Protein 2CJG (pdb70)

Foldseek 3Di:
DAQVCVQVVVVVPDDPDDDPFDFDQPPWEFQWTAGRVPRDIFGHLCCVNLQAQGGHPYCLQVVDPVLVVVLVVQVVDWAQCQPDPDPLLVLLVVLCCVQQNDVQFAFWFWDPDQLVQVVVVLLLLLQLLLLVCVVVVHHSVAANAEEEEALAQRDQDQARLQHHHFDCVRNPPHDHDPHHYFYDLFDFPPADPVSSVVSLVRRLVSVLVSCVVRPSRHREYEEACAHAQSFRTHHALVSVQSVLVVCVVRVHFYEYEQQNVACQLLLGRGPVVVSPHDGQKYWYHRNLLITHMTGGDCSVVSVCGPSNPPPSDGDRRSTGSSSSSVSSSVSVCCVVVVLSNLLQVVQVVLLVLLVVVCVVVVQAFADWDGRRQWTKTWGPFLQLQVQLQVQSVVVSYHWDAHHTTMTIGSHHSNDDSVSSVVSSVSSVVRNVVSD

InterPro domains:
  IPR005814 Aminotransferase class-III [PF00202] (35-444)
  IPR005814 Aminotransferase class-III [PIRSF000521] (14-446)
  IPR005814 Aminotransferase class-III [cd00610] (18-445)
  IPR015421 Pyridoxal phosphate-dependent transferase, major domain [G3DSA:3.40.640.10] (72-352)
  IPR015422 Pyridoxal phosphate-dependent transferase, small domain [G3DSA:3.90.1150.10] (40-442)
  IPR015424 Pyridoxal phosphate-dependent transferase [SSF53383] (39-445)
  IPR017657 L-lysine 6-transaminase [TIGR03251] (17-445)
  IPR049704 Aminotransferases class-III pyridoxal-phosphate attachment site [PS00600] (268-305)

GO terms:
  GO:0045484 L-lysine:2-oxoglutarate 6-transaminase activity (F, EXP)

Solvent-accessible surface area: 18496 Å² total; per-residue (Å²): 139,58,53,103,86,43,57,97,45,76,36,163,101,106,153,65,125,58,77,110,20,19,57,14,126,113,159,3,30,29,4,75,3,2,8,34,82,101,32,119,109,24,7,4,1,29,0,77,53,1,26,16,3,8,10,24,53,18,98,38,14,71,113,36,78,141,3,80,56,50,43,108,130,4,49,134,100,80,44,28,3,38,103,89,159,46,117,32,34,59,82,1,44,106,5,0,50,133,22,1,31,30,138,52,4,84,50,47,39,18,4,67,37,20,27,74,0,1,23,8,0,0,76,2,0,33,10,0,4,27,70,21,1,114,82,120,75,44,79,63,73,58,1,72,22,0,0,0,0,108,10,1,46,5,8,150,23,55,68,0,22,2,0,2,34,46,117,106,116,12,17,50,237,99,128,103,106,123,23,9,80,4,61,11,3,53,69,76,90,85,61,93,126,91,36,9,47,65,60,8,56,74,0,40,138,35,0,88,42,11,7,101,106,75,78,87,24,3,0,0,0,0,2,10,1,5,0,0,45,14,5,0,50,19,3,35,51,96,0,0,46,34,0,15,118,12,0,43,101,50,45,0,0,0,0,0,6,0,22,19,1,5,2,0,0,2,5,39,9,0,0,8,76,60,6,136,7,54,3,0,0,0,0,1,3,53,5,6,49,2,8,0,0,0,0,0,76,38,1,70,112,10,88,68,6,10,45,62,47,120,104,108,16,98,35,101,101,10,0,33,10,28,31,0,2,66,3,10,42,16,5,45,12,2,81,85,116,36,6,44,100,67,0,42,88,28,2,130,62,0,82,40,48,0,61,85,0,19,77,88,45,99,76,24,3,63,39,25,30,24,66,16,0,0,0,0,0,12,1,64,68,63,70,36,15,53,50,0,33,125,17,0,60,121,78,6,9,8,9,27,56,6,24,65,50,4,0,5,0,0,0,0,0,48,0,39,55,70,32,0,59,46,0,10,55,10,1,77,61,0,0,76,86,21,103

B-factor: mean 20.68, std 8.63, range [7.43, 75.09]

Secondary structure (DSSP, 8-state):
--GGGHHHHHHTTS---S-SS-B-TTT-BBTEEEBTTT--EEEESSHHHHT-SS-BS-HHHHT-HHHHHHHHHHHT----TTT---HHHHHHHHHHHHHH--TT--EEEEESSHHHHHHHHHHHHHHHHHHHHHHTTS-TT---EEEEETT----SSTTGGGT--S-HHHHTTS------EE------TT--HHHHHHHHHHHHHHHHHHHHHSTTTEEEEEE-SEETTTT-EE--HHHHHHHHHHHHHTT-EEEEE-TTTTTTTTSSSSTHHHHT---SEEEE-GGGSSEEEEE-GGGGGSTT-TTTSTTSS--SSSS-HHHHHHHHHHHHHHHHHTHHHHHHHHHHHHHHHHHHHHHHSTTTSEEEEEETTEEEEE-SSHHHHHHHHHHHHHTTEE-EEETTTEEEE---TT--HHHHHHHHHHHHHHHHHH-

Structure (mmCIF, N/CA/C/O backbone):
data_2CJG
#
_entry.id   2CJG
#
_cell.length_a   103.270
_cell.length_b   103.270
_cell.length_c   98.266
_cell.angle_alpha   90.00
_cell.angle_beta   90.00
_cell.angle_gamma   120.00
#
_symmetry.space_group_name_H-M   'P 31 2 1'
#
loop_
_entity.id
_entity.type
_entity.pdbx_description
1 polymer 'L-LYSINE-EPSILON AMINOTRANSFERASE'
2 non-polymer "4'-DEOXY-4'-AMINOPYRIDOXAL-5'-PHOSPHATE"
3 water water
#
loop_
_atom_site.group_PDB
_atom_site.id
_atom_site.type_symbol
_atom_site.label_atom_id
_atom_site.label_alt_id
_atom_site.label_comp_id
_atom_site.label_asym_id
_atom_site.label_entity_id
_atom_site.label_seq_id
_atom_site.pdbx_PDB_ins_code
_atom_site.Cartn_x
_atom_site.Cartn_y
_atom_site.Cartn_z
_atom_site.occupancy
_atom_site.B_iso_or_equiv
_atom_site.auth_seq_id
_atom_site.auth_comp_id
_atom_site.auth_asym_id
_atom_site.auth_atom_id
_atom_site.pdbx_PDB_model_num
ATOM 1 N N . THR A 1 15 ? -49.169 -45.381 56.828 1.00 34.16 15 THR A N 1
ATOM 2 C CA . THR A 1 15 ? -49.133 -44.163 55.951 1.00 33.47 15 THR A CA 1
ATOM 3 C C . THR A 1 15 ? -49.327 -44.616 54.520 1.00 32.04 15 THR A C 1
ATOM 4 O O . THR A 1 15 ? -48.671 -45.529 54.028 1.00 32.82 15 THR A O 1
ATOM 8 N N . THR A 1 16 ? -50.271 -43.971 53.870 1.00 30.02 16 THR A N 1
ATOM 9 C CA . THR A 1 16 ? -50.859 -44.478 52.660 1.00 28.41 16 THR A CA 1
ATOM 10 C C . THR A 1 16 ? -50.445 -43.552 51.492 1.00 25.64 16 THR A C 1
ATOM 11 O O . THR A 1 16 ? -50.088 -42.415 51.738 1.00 24.58 16 THR A O 1
ATOM 15 N N . PRO A 1 17 ? -50.449 -44.039 50.231 1.00 24.49 17 PRO A N 1
ATOM 16 C CA . PRO A 1 17 ? -50.027 -43.167 49.114 1.00 23.68 17 PRO A CA 1
ATOM 17 C C . PRO A 1 17 ? -50.626 -41.763 49.133 1.00 23.57 17 PRO A C 1
ATOM 18 O O . PRO A 1 17 ? -49.907 -40.773 48.938 1.00 22.04 17 PRO A O 1
ATOM 22 N N . ASP A 1 18 ? -51.933 -41.677 49.370 1.00 23.53 18 ASP A N 1
ATOM 23 C CA . ASP A 1 18 ? -52.598 -40.376 49.408 1.00 24.91 18 ASP A CA 1
ATOM 24 C C . ASP A 1 18 ? -52.157 -39.454 50.576 1.00 24.00 18 ASP A C 1
ATOM 25 O O . ASP A 1 18 ? -52.465 -38.259 50.554 1.00 24.31 18 ASP A O 1
ATOM 30 N N . ARG A 1 19 ? -51.455 -40.000 51.570 1.00 23.23 19 ARG A N 1
ATOM 31 C CA . ARG A 1 19 ? -50.921 -39.208 52.702 1.00 23.53 19 ARG A CA 1
ATOM 32 C C . ARG A 1 19 ? -49.394 -38.900 52.629 1.00 21.37 19 ARG A C 1
ATOM 33 O O . ARG A 1 19 ? -48.847 -38.183 53.485 1.00 20.64 19 ARG A O 1
ATOM 41 N N . VAL A 1 20 ? -48.709 -39.429 51.611 1.00 18.87 20 VAL A N 1
ATOM 42 C CA . VAL A 1 20 ? -47.258 -39.228 51.489 1.00 15.76 20 VAL A CA 1
ATOM 43 C C . VAL A 1 20 ? -46.847 -37.747 51.494 1.00 15.51 20 VAL A C 1
ATOM 44 O O . VAL A 1 20 ? -45.973 -37.341 52.273 1.00 15.24 20 VAL A O 1
ATOM 48 N N . HIS A 1 21 ? -47.474 -36.939 50.638 1.00 15.46 21 HIS A N 1
ATOM 49 C CA . HIS A 1 21 ? -47.109 -35.528 50.526 1.00 16.32 21 HIS A CA 1
ATOM 50 C C . HIS A 1 21 ? -47.369 -34.743 51.819 1.00 16.80 21 HIS A C 1
ATOM 51 O O . HIS A 1 21 ? -46.592 -33.849 52.161 1.00 16.73 21 HIS A O 1
ATOM 58 N N . GLU A 1 22 ? -48.435 -35.104 52.520 1.00 17.20 22 GLU A N 1
ATOM 59 C CA . GLU A 1 22 ? -48.795 -34.485 53.783 1.00 19.36 22 GLU A CA 1
ATOM 60 C C . GLU A 1 22 ? -47.747 -34.815 54.866 1.00 18.51 22 GLU A C 1
ATOM 61 O O . GLU A 1 22 ? -47.298 -33.924 55.570 1.00 18.59 22 GLU A O 1
ATOM 67 N N . VAL A 1 23 ? -47.381 -36.095 54.988 1.00 17.36 23 VAL A N 1
ATOM 68 C CA . VAL A 1 23 ? -46.394 -36.539 55.963 1.00 17.27 23 VAL A CA 1
ATOM 69 C C . VAL A 1 23 ? -45.036 -35.887 55.677 1.00 16.30 23 VAL A C 1
ATOM 70 O O . VAL A 1 23 ? -44.396 -35.355 56.578 1.00 16.20 23 VAL A O 1
ATOM 74 N N . LEU A 1 24 ? -44.594 -35.911 54.426 1.00 15.54 24 LEU A N 1
ATOM 75 C CA . LEU A 1 24 ? -43.305 -35.299 54.088 1.00 14.88 24 LEU A CA 1
ATOM 76 C C . LEU A 1 24 ? -43.331 -33.793 54.308 1.00 15.25 24 LEU A C 1
ATOM 77 O O . LEU A 1 24 ? -42.314 -33.199 54.711 1.00 15.26 24 LEU A O 1
ATOM 82 N N . GLY A 1 25 ? -44.481 -33.175 54.026 1.00 14.80 25 GLY A N 1
ATOM 83 C CA . GLY A 1 25 ? -44.617 -31.721 54.105 1.00 15.40 25 GLY A CA 1
ATOM 84 C C . GLY A 1 25 ? -44.474 -31.194 55.523 1.00 15.74 25 GLY A C 1
ATOM 85 O O . GLY A 1 25 ? -44.160 -30.045 55.710 1.00 17.08 25 GLY A O 1
ATOM 86 N N . ARG A 1 26 ? -44.647 -32.035 56.523 1.00 17.08 26 ARG A N 1
ATOM 87 C CA . ARG A 1 26 ? -44.364 -31.602 57.915 1.00 18.86 26 ARG A CA 1
ATOM 88 C C . ARG A 1 26 ? -42.865 -31.341 58.208 1.00 19.41 26 ARG A C 1
ATOM 89 O O . ARG A 1 26 ? -42.523 -30.641 59.183 1.00 19.89 26 ARG A O 1
ATOM 97 N N . SER A 1 27 ? -41.978 -31.899 57.376 1.00 18.22 27 SER A N 1
ATOM 98 C CA . SER A 1 27 ? -40.549 -31.908 57.667 1.00 18.36 27 SER A CA 1
ATOM 99 C C . SER A 1 27 ? -39.709 -31.266 56.579 1.00 19.22 27 SER A C 1
ATOM 100 O O . SER A 1 27 ? -38.574 -30.876 56.836 1.00 18.64 27 SER A O 1
ATOM 103 N N . MET A 1 28 ? -40.242 -31.213 55.358 1.00 20.09 28 MET A N 1
ATOM 104 C CA . MET A 1 28 ? -39.457 -30.792 54.199 1.00 23.36 28 MET A CA 1
ATOM 105 C C . MET A 1 28 ? -40.284 -29.940 53.280 1.00 23.22 28 MET A C 1
ATOM 106 O O . MET A 1 28 ? -41.510 -29.984 53.307 1.00 22.10 28 MET A O 1
ATOM 111 N N . LEU A 1 29 ? -39.592 -29.207 52.426 1.00 24.18 29 LEU A N 1
ATOM 112 C CA . LEU A 1 29 ? -40.213 -28.539 51.307 1.00 26.04 29 LEU A CA 1
ATOM 113 C C . LEU A 1 29 ? -40.616 -29.581 50.243 1.00 26.21 29 LEU A C 1
ATOM 114 O O . LEU A 1 29 ? -39.761 -30.300 49.729 1.00 27.25 29 LEU A O 1
ATOM 119 N N . VAL A 1 30 ? -41.896 -29.706 49.935 1.00 26.43 30 VAL A N 1
ATOM 120 C CA . VAL A 1 30 ? -42.287 -30.757 48.974 1.00 28.29 30 VAL A CA 1
ATOM 121 C C . VAL A 1 30 ? -42.516 -30.176 47.576 1.00 28.43 30 VAL A C 1
ATOM 122 O O . VAL A 1 30 ? -43.631 -29.843 47.189 1.00 29.81 30 VAL A O 1
ATOM 126 N N . ASP A 1 31 ? -41.443 -30.033 46.825 1.00 27.35 31 ASP A N 1
ATOM 127 C CA . ASP A 1 31 ? -41.563 -29.405 45.520 1.00 27.91 31 ASP A CA 1
ATOM 128 C C . ASP A 1 31 ? -41.371 -30.385 44.338 1.00 26.98 31 ASP A C 1
ATOM 129 O O . ASP A 1 31 ? -41.212 -29.940 43.201 1.00 27.45 31 ASP A O 1
ATOM 134 N N . GLY A 1 32 ? -41.406 -31.694 44.596 1.00 25.52 32 GLY A N 1
ATOM 135 C CA . GLY A 1 32 ? -41.250 -32.685 43.528 1.00 24.54 32 GLY A CA 1
ATOM 136 C C . GLY A 1 32 ? -42.553 -32.957 42.785 1.00 24.31 32 GLY A C 1
ATOM 137 O O . GLY A 1 32 ? -43.512 -32.175 42.871 1.00 23.41 32 GLY A O 1
ATOM 138 N N . LEU A 1 33 ? -42.599 -34.085 42.089 1.00 23.07 33 LEU A N 1
ATOM 139 C CA . LEU A 1 33 ? -43.744 -34.458 41.244 1.00 23.02 33 LEU A CA 1
ATOM 140 C C . LEU A 1 33 ? -44.990 -34.759 42.050 1.00 22.96 33 LEU A C 1
ATOM 141 O O . LEU A 1 33 ? -44.898 -35.183 43.216 1.00 22.20 33 LEU A O 1
ATOM 146 N N . ASP A 1 34 ? -46.151 -34.550 41.426 1.00 23.52 34 ASP A N 1
ATOM 147 C CA . ASP A 1 34 ? -47.453 -34.794 42.078 1.00 25.76 34 ASP A CA 1
ATOM 148 C C . ASP A 1 34 ? -47.789 -36.256 42.341 1.00 25.23 34 ASP A C 1
ATOM 149 O O . ASP A 1 34 ? -48.760 -36.560 43.069 1.00 27.16 34 ASP A O 1
ATOM 154 N N . ILE A 1 35 ? -47.033 -37.162 41.741 1.00 23.28 35 ILE A N 1
ATOM 155 C CA . ILE A 1 35 ? -47.344 -38.579 41.885 1.00 21.44 35 ILE A CA 1
ATOM 156 C C . ILE A 1 35 ? -46.692 -39.191 43.118 1.00 20.16 35 ILE A C 1
ATOM 157 O O . ILE A 1 35 ? -45.868 -38.557 43.794 1.00 19.96 35 ILE A O 1
ATOM 162 N N . VAL A 1 36 ? -47.068 -40.427 43.407 1.00 18.05 36 VAL A N 1
ATOM 163 C CA . VAL A 1 36 ? -46.368 -41.188 44.413 1.00 17.29 36 VAL A CA 1
ATOM 164 C C . VAL A 1 36 ? -45.873 -42.432 43.680 1.00 16.95 36 VAL A C 1
ATOM 165 O O . VAL A 1 36 ? -46.676 -43.165 43.093 1.00 17.15 36 VAL A O 1
ATOM 169 N N . LEU A 1 37 ? -44.564 -42.687 43.713 1.00 15.67 37 LEU A N 1
ATOM 170 C CA . LEU A 1 37 ? -43.997 -43.799 42.955 1.00 15.27 37 LEU A CA 1
ATOM 171 C C . LEU A 1 37 ? -44.427 -45.164 43.489 1.00 14.98 37 LEU A C 1
ATOM 172 O O . LEU A 1 37 ? -44.163 -45.483 44.646 1.00 14.57 37 LEU A O 1
ATOM 177 N N . ASP A 1 38 ? -45.035 -45.989 42.636 1.00 13.03 38 ASP A N 1
ATOM 178 C CA . ASP A 1 38 ? -45.266 -47.382 42.955 1.00 13.74 38 ASP A CA 1
ATOM 179 C C . ASP A 1 38 ? -44.002 -48.196 42.626 1.00 14.45 38 ASP A C 1
ATOM 180 O O . ASP A 1 38 ? -43.670 -48.384 41.456 1.00 14.30 38 ASP A O 1
ATOM 185 N N . LEU A 1 39 ? -43.323 -48.685 43.655 1.00 14.08 39 LEU A N 1
ATOM 186 C CA . LEU A 1 39 ? -42.011 -49.306 43.498 1.00 16.26 39 LEU A CA 1
ATOM 187 C C . LEU A 1 39 ? -42.117 -50.677 42.875 1.00 17.30 39 LEU A C 1
ATOM 188 O O . LEU A 1 39 ? -41.167 -51.173 42.287 1.00 17.68 39 LEU A O 1
ATOM 193 N N . THR A 1 40 ? -43.276 -51.285 43.030 1.00 17.74 40 THR A N 1
ATOM 194 C CA . THR A 1 40 ? -43.509 -52.632 42.536 1.00 19.74 40 THR A CA 1
ATOM 195 C C . THR A 1 40 ? -44.064 -52.649 41.106 1.00 19.20 40 THR A C 1
ATOM 196 O O . THR A 1 40 ? -43.603 -53.426 40.262 1.00 19.59 40 THR A O 1
ATOM 200 N N . ARG A 1 41 ? -45.028 -51.783 40.829 1.00 18.77 41 ARG A N 1
ATOM 201 C CA . ARG A 1 41 ? -45.715 -51.816 39.532 1.00 18.52 41 ARG A CA 1
ATOM 202 C C . ARG A 1 41 ? -45.067 -51.057 38.388 1.00 17.60 41 ARG A C 1
ATOM 203 O O . ARG A 1 41 ? -45.357 -51.344 37.212 1.00 17.36 41 ARG A O 1
ATOM 211 N N . SER A 1 42 ? -44.183 -50.112 38.726 1.00 16.09 42 SER A N 1
ATOM 212 C CA . SER A 1 42 ? -43.353 -49.448 37.721 1.00 15.43 42 SER A CA 1
ATOM 213 C C . SER A 1 42 ? -42.445 -50.455 37.016 1.00 15.15 42 SER A C 1
ATOM 214 O O . SER A 1 42 ? -42.010 -51.443 37.612 1.00 14.49 42 SER A O 1
ATOM 217 N N . GLY A 1 43 ? -42.156 -50.211 35.743 1.00 14.84 43 GLY A N 1
ATOM 218 C CA . GLY A 1 43 ? -41.390 -51.202 34.974 1.00 14.34 43 GLY A CA 1
ATOM 219 C C . GLY A 1 43 ? -40.932 -50.614 33.669 1.00 13.82 43 GLY A C 1
ATOM 220 O O . GLY A 1 43 ? -41.694 -49.925 32.996 1.00 13.61 43 GLY A O 1
ATOM 221 N N . GLY A 1 44 ? -39.677 -50.844 33.322 1.00 14.21 44 GLY A N 1
ATOM 222 C CA . GLY A 1 44 ? -39.166 -50.392 32.019 1.00 15.46 44 GLY A CA 1
ATOM 223 C C . GLY A 1 44 ? -39.243 -48.872 31.843 1.00 15.65 44 GLY A C 1
ATOM 224 O O . GLY A 1 44 ? -38.740 -48.124 32.680 1.00 15.79 44 GLY A O 1
ATOM 225 N N . SER A 1 45 ? -39.871 -48.414 30.756 1.00 15.14 45 SER A N 1
ATOM 226 C CA . SER A 1 45 ? -39.962 -46.970 30.458 1.00 14.30 45 SER A CA 1
ATOM 227 C C . SER A 1 45 ? -41.165 -46.266 31.103 1.00 14.34 45 SER A C 1
ATOM 228 O O . SER A 1 45 ? -41.514 -45.138 30.711 1.00 14.43 45 SER A O 1
ATOM 231 N N . TYR A 1 46 ? -41.807 -46.945 32.061 1.00 14.61 46 TYR A N 1
ATOM 232 C CA . TYR A 1 46 ? -43.048 -46.458 32.695 1.00 13.97 46 TYR A CA 1
ATOM 233 C C . TYR A 1 46 ? -42.936 -46.344 34.224 1.00 14.10 46 TYR A C 1
ATOM 234 O O . TYR A 1 46 ? -42.545 -47.311 34.900 1.00 14.09 46 TYR A O 1
ATOM 243 N N . LEU A 1 47 ? -43.268 -45.162 34.755 1.00 13.24 47 LEU A N 1
ATOM 244 C CA . LEU A 1 47 ? -43.499 -44.990 36.197 1.00 13.85 47 LEU A CA 1
ATOM 245 C C . LEU A 1 47 ? -45.011 -45.122 36.503 1.00 14.13 47 LEU A C 1
ATOM 246 O O . LEU A 1 47 ? -45.842 -44.616 35.754 1.00 15.39 47 LEU A O 1
ATOM 251 N N . VAL A 1 48 ? -45.365 -45.755 37.616 1.00 13.44 48 VAL A N 1
ATOM 252 C CA . VAL A 1 48 ? -46.770 -45.915 37.973 1.00 13.22 48 VAL A CA 1
ATOM 253 C C . VAL A 1 48 ? -47.054 -45.014 39.183 1.00 13.82 48 VAL A C 1
ATOM 254 O O . VAL A 1 48 ? -46.312 -45.043 40.182 1.00 13.03 48 VAL A O 1
ATOM 258 N N . ASP A 1 49 ? -48.094 -44.196 39.068 1.00 12.89 49 ASP A N 1
ATOM 259 C CA . ASP A 1 49 ? -48.551 -43.410 40.178 1.00 14.94 49 ASP A CA 1
ATOM 260 C C . ASP A 1 49 ? -49.353 -44.327 41.104 1.00 15.10 49 ASP A C 1
ATOM 261 O O . ASP A 1 49 ? -50.360 -44.911 40.698 1.00 15.62 49 ASP A O 1
ATOM 266 N N . ALA A 1 50 ? -48.894 -44.472 42.343 1.00 14.95 50 ALA A N 1
ATOM 267 C CA . ALA A 1 50 ? -49.591 -45.294 43.319 1.00 16.33 50 ALA A CA 1
ATOM 268 C C . ALA A 1 50 ? -50.971 -44.738 43.688 1.00 17.46 50 ALA A C 1
ATOM 269 O O . ALA A 1 50 ? -51.815 -45.494 44.152 1.00 18.19 50 ALA A O 1
ATOM 271 N N . ILE A 1 51 ? -51.191 -43.435 43.525 1.00 18.02 51 ILE A N 1
ATOM 272 C CA . ILE A 1 51 ? -52.470 -42.832 43.911 1.00 19.16 51 ILE A CA 1
ATOM 273 C C . ILE A 1 51 ? -53.560 -43.214 42.885 1.00 20.43 51 ILE A C 1
ATOM 274 O O . ILE A 1 51 ? -54.616 -43.707 43.288 1.00 21.49 51 ILE A O 1
ATOM 279 N N . THR A 1 52 ? -53.300 -43.007 41.584 1.00 19.77 52 THR A N 1
ATOM 280 C CA . THR A 1 52 ? -54.304 -43.273 40.516 1.00 19.04 52 THR A CA 1
ATOM 281 C C . THR A 1 52 ? -54.112 -44.585 39.750 1.00 19.05 52 THR A C 1
ATOM 282 O O . THR A 1 52 ? -55.073 -45.129 39.185 1.00 19.28 52 THR A O 1
ATOM 286 N N . GLY A 1 53 ? -52.890 -45.104 39.718 1.00 17.09 53 GLY A N 1
ATOM 287 C CA . GLY A 1 53 ? -52.560 -46.234 38.846 1.00 16.04 53 GLY A CA 1
ATOM 288 C C . GLY A 1 53 ? -52.256 -45.768 37.419 1.00 16.07 53 GLY A C 1
ATOM 289 O O . GLY A 1 53 ? -52.084 -46.576 36.522 1.00 16.00 53 GLY A O 1
ATOM 290 N N . ARG A 1 54 ? -52.214 -44.468 37.197 1.00 15.66 54 ARG A N 1
ATOM 291 C CA . ARG A 1 54 ? -51.847 -43.956 35.870 1.00 16.95 54 ARG A CA 1
ATOM 292 C C . ARG A 1 54 ? -50.369 -44.251 35.570 1.00 16.96 54 ARG A C 1
ATOM 293 O O . ARG A 1 54 ? -49.521 -44.156 36.473 1.00 16.54 54 ARG A O 1
ATOM 301 N N . ARG A 1 55 ? -50.095 -44.664 34.328 1.00 15.97 55 ARG A N 1
ATOM 302 C CA . ARG A 1 55 ? -48.749 -44.938 33.854 1.00 15.79 55 ARG A CA 1
ATOM 303 C C . ARG A 1 55 ? -48.160 -43.686 33.175 1.00 15.54 55 ARG A C 1
ATOM 304 O O . ARG A 1 55 ? -48.839 -43.031 32.394 1.00 15.78 55 ARG A O 1
ATOM 312 N N . TYR A 1 56 ? -46.896 -43.383 33.471 1.00 14.37 56 TYR A N 1
ATOM 313 C CA . TYR A 1 56 ? -46.202 -42.202 32.932 1.00 14.02 56 TYR A CA 1
ATOM 314 C C . TYR A 1 56 ? -45.003 -42.637 32.118 1.00 14.34 56 TYR A C 1
ATOM 315 O O . TYR A 1 56 ? -44.154 -43.414 32.599 1.00 14.31 56 TYR A O 1
ATOM 324 N N . LEU A 1 57 ? -44.938 -42.166 30.870 1.00 14.04 57 LEU A N 1
ATOM 325 C CA . LEU A 1 57 ? -43.820 -42.460 30.009 1.00 13.81 57 LEU A CA 1
ATOM 326 C C . LEU A 1 57 ? -42.599 -41.686 30.514 1.00 13.99 57 LEU A C 1
ATOM 327 O O . LEU A 1 57 ? -42.612 -40.459 30.632 1.00 14.10 57 LEU A O 1
ATOM 332 N N . ASP A 1 58 ? -41.546 -42.424 30.819 1.00 13.46 58 ASP A N 1
ATOM 333 C CA . ASP A 1 58 ? -40.417 -41.848 31.525 1.00 14.79 58 ASP A CA 1
ATOM 334 C C . ASP A 1 58 ? -39.251 -41.492 30.587 1.00 13.86 58 ASP A C 1
ATOM 335 O O . ASP A 1 58 ? -38.453 -42.355 30.199 1.00 12.58 58 ASP A O 1
ATOM 340 N N . MET A 1 59 ? -39.142 -40.216 30.245 1.00 14.31 59 MET A N 1
ATOM 341 C CA . MET A 1 59 ? -37.942 -39.769 29.538 1.00 16.15 59 MET A CA 1
ATOM 342 C C . MET A 1 59 ? -37.050 -38.979 30.493 1.00 15.72 59 MET A C 1
ATOM 343 O O . MET A 1 59 ? -36.378 -38.058 30.074 1.00 15.49 59 MET A O 1
ATOM 348 N N . PHE A 1 60 ? -37.078 -39.317 31.783 1.00 16.19 60 PHE A N 1
ATOM 349 C CA . PHE A 1 60 ? -36.403 -38.492 32.805 1.00 16.91 60 PHE A CA 1
ATOM 350 C C . PHE A 1 60 ? -35.427 -39.336 33.645 1.00 16.69 60 PHE A C 1
ATOM 351 O O . PHE A 1 60 ? -34.329 -38.863 34.027 1.00 17.14 60 PHE A O 1
ATOM 359 N N . THR A 1 61 ? -35.829 -40.585 33.876 1.00 15.33 61 THR A N 1
ATOM 360 C CA . THR A 1 61 ? -34.983 -41.655 34.424 1.00 15.87 61 THR A CA 1
ATOM 361 C C . THR A 1 61 ? -34.233 -41.230 35.687 1.00 14.94 61 THR A C 1
ATOM 362 O O . THR A 1 61 ? -33.044 -41.499 35.798 1.00 14.10 61 THR A O 1
ATOM 366 N N . PHE A 1 62 ? -34.963 -40.606 36.622 1.00 14.76 62 PHE A N 1
ATOM 367 C CA . PHE A 1 62 ? -34.386 -40.108 37.893 1.00 15.67 62 PHE A CA 1
ATOM 368 C C . PHE A 1 62 ? -33.189 -39.198 37.623 1.00 16.37 62 PHE A C 1
ATOM 369 O O . PHE A 1 62 ? -32.104 -39.368 38.207 1.00 16.62 62 PHE A O 1
ATOM 377 N N . VAL A 1 63 ? -33.414 -38.238 36.716 1.00 15.78 63 VAL A N 1
ATOM 378 C CA . VAL A 1 63 ? -32.405 -37.298 36.233 1.00 16.62 63 VAL A CA 1
ATOM 379 C C . VAL A 1 63 ? -31.241 -38.067 35.580 1.00 15.92 63 VAL A C 1
ATOM 380 O O . VAL A 1 63 ? -30.092 -37.906 35.977 1.00 15.44 63 VAL A O 1
ATOM 384 N N . ALA A 1 64 ? -31.566 -38.922 34.605 1.00 15.34 64 ALA A N 1
ATOM 385 C CA . ALA A 1 64 ? -30.571 -39.659 33.851 1.00 15.66 64 ALA A CA 1
ATOM 386 C C . ALA A 1 64 ? -29.753 -40.700 34.690 1.00 15.86 64 ALA A C 1
ATOM 387 O O . ALA A 1 64 ? -28.689 -41.159 34.227 1.00 17.77 64 ALA A O 1
ATOM 389 N N . SER A 1 65 ? -30.209 -41.071 35.898 1.00 15.00 65 SER A N 1
ATOM 390 C CA . SER A 1 65 ? -29.442 -42.001 36.744 1.00 15.73 65 SER A CA 1
ATOM 391 C C . SER A 1 65 ? -29.878 -43.500 36.648 1.00 16.51 65 SER A C 1
ATOM 392 O O . SER A 1 65 ? -29.306 -44.384 37.299 1.00 15.27 65 SER A O 1
ATOM 395 N N . SER A 1 66 ? -30.875 -43.783 35.818 1.00 17.40 66 SER A N 1
ATOM 396 C CA . SER A 1 66 ? -31.353 -45.162 35.647 1.00 18.09 66 SER A CA 1
ATOM 397 C C . SER A 1 66 ? -31.023 -45.655 34.235 1.00 18.18 66 SER A C 1
ATOM 398 O O . SER A 1 66 ? -31.588 -45.129 33.267 1.00 18.69 66 SER A O 1
ATOM 401 N N . ALA A 1 67 ? -30.120 -46.629 34.099 1.00 16.68 67 ALA A N 1
ATOM 402 C CA . ALA A 1 67 ? -29.746 -47.136 32.764 1.00 16.57 67 ALA A CA 1
ATOM 403 C C . ALA A 1 67 ? -30.807 -48.064 32.137 1.00 16.06 67 ALA A C 1
ATOM 404 O O . ALA A 1 67 ? -31.017 -48.060 30.911 1.00 16.01 67 ALA A O 1
ATOM 406 N N . LEU A 1 68 ? -31.425 -48.901 32.965 1.00 14.59 68 LEU A N 1
ATOM 407 C CA . LEU A 1 68 ? -32.333 -49.937 32.457 1.00 15.19 68 LEU A CA 1
ATOM 408 C C . LEU A 1 68 ? -33.828 -49.625 32.717 1.00 15.86 68 LEU A C 1
ATOM 409 O O . LEU A 1 68 ? -34.692 -50.384 32.275 1.00 16.41 68 LEU A O 1
ATOM 414 N N . GLY A 1 69 ? -34.108 -48.506 33.386 1.00 15.61 69 GLY A N 1
ATOM 415 C CA . GLY A 1 69 ? -35.463 -48.159 33.844 1.00 16.77 69 GLY A CA 1
ATOM 416 C C . GLY A 1 69 ? -35.816 -48.923 35.116 1.00 17.06 69 GLY A C 1
ATOM 417 O O . GLY A 1 69 ? -34.928 -49.556 35.740 1.00 16.30 69 GLY A O 1
ATOM 418 N N . MET A 1 70 ? -37.103 -48.914 35.485 1.00 16.69 70 MET A N 1
ATOM 419 C CA . MET A 1 70 ? -37.552 -49.536 36.740 1.00 16.62 70 MET A CA 1
ATOM 420 C C . MET A 1 70 ? -37.668 -51.047 36.634 1.00 16.87 70 MET A C 1
ATOM 421 O O . MET A 1 70 ? -38.099 -51.581 35.604 1.00 17.09 70 MET A O 1
ATOM 426 N N . ASN A 1 71 ? -37.280 -51.734 37.701 1.00 15.60 71 ASN A N 1
ATOM 427 C CA . ASN A 1 71 ? -37.543 -53.169 37.817 1.00 16.00 71 ASN A CA 1
ATOM 428 C C . ASN A 1 71 ? -37.216 -53.942 36.535 1.00 16.73 71 ASN A C 1
ATOM 429 O O . ASN A 1 71 ? -38.092 -54.600 35.965 1.00 17.25 71 ASN A O 1
ATOM 434 N N . PRO A 1 72 ? -35.957 -53.861 36.065 1.00 17.82 72 PRO A N 1
ATOM 435 C CA . PRO A 1 72 ? -35.652 -54.602 34.840 1.00 18.70 72 PRO A CA 1
ATOM 436 C C . PRO A 1 72 ? -35.814 -56.128 35.037 1.00 19.53 72 PRO A C 1
ATOM 437 O O . PRO A 1 72 ? -35.392 -56.675 36.046 1.00 17.58 72 PRO A O 1
ATOM 441 N N . PRO A 1 73 ? -36.434 -56.813 34.063 1.00 21.70 73 PRO A N 1
ATOM 442 C CA . PRO A 1 73 ? -36.659 -58.269 34.191 1.00 22.83 73 PRO A CA 1
ATOM 443 C C . PRO A 1 73 ? -35.393 -59.056 34.507 1.00 23.57 73 PRO A C 1
ATOM 444 O O . PRO A 1 73 ? -35.451 -60.021 35.272 1.00 25.05 73 PRO A O 1
ATOM 448 N N . ALA A 1 74 ? -34.248 -58.643 33.962 1.00 24.50 74 ALA A N 1
ATOM 449 C CA . ALA A 1 74 ? -32.991 -59.365 34.179 1.00 25.29 74 ALA A CA 1
ATOM 450 C C . ALA A 1 74 ? -32.552 -59.348 35.640 1.00 26.07 74 ALA A C 1
ATOM 451 O O . ALA A 1 74 ? -31.788 -60.209 36.068 1.00 26.88 74 ALA A O 1
ATOM 453 N N . LEU A 1 75 ? -32.997 -58.337 36.390 1.00 25.79 75 LEU A N 1
ATOM 454 C CA . LEU A 1 75 ? -32.678 -58.223 37.802 1.00 25.12 75 LEU A CA 1
ATOM 455 C C . LEU A 1 75 ? -33.793 -58.859 38.623 1.00 26.04 75 LEU A C 1
ATOM 456 O O . LEU A 1 75 ? -33.540 -59.621 39.546 1.00 25.67 75 LEU A O 1
ATOM 461 N N . VAL A 1 76 ? -35.021 -58.520 38.261 1.00 26.44 76 VAL A N 1
ATOM 462 C CA . VAL A 1 76 ? -36.208 -58.906 38.983 1.00 28.41 76 VAL A CA 1
ATOM 463 C C . VAL A 1 76 ? -36.392 -60.433 38.976 1.00 29.66 76 VAL A C 1
ATOM 464 O O . VAL A 1 76 ? -36.795 -61.000 39.984 1.00 30.16 76 VAL A O 1
ATOM 468 N N . ASP A 1 77 ? -36.068 -61.087 37.863 1.00 30.67 77 ASP A N 1
ATOM 469 C CA . ASP A 1 77 ? -36.258 -62.540 37.758 1.00 32.40 77 ASP A CA 1
ATOM 470 C C . ASP A 1 77 ? -35.051 -63.363 38.171 1.00 31.75 77 ASP A C 1
ATOM 471 O O . ASP A 1 77 ? -35.129 -64.581 38.183 1.00 32.61 77 ASP A O 1
ATOM 476 N N . ASP A 1 78 ? -33.932 -62.723 38.470 1.00 30.59 78 ASP A N 1
ATOM 477 C CA . ASP A 1 78 ? -32.702 -63.458 38.746 1.00 29.89 78 ASP A CA 1
ATOM 478 C C . ASP A 1 78 ? -32.653 -63.838 40.237 1.00 30.02 78 ASP A C 1
ATOM 479 O O . ASP A 1 78 ? -32.246 -63.033 41.073 1.00 29.16 78 ASP A O 1
ATOM 484 N N . ARG A 1 79 ? -33.088 -65.064 40.564 1.00 29.96 79 ARG A N 1
ATOM 485 C CA . ARG A 1 79 ? -33.185 -65.505 41.971 1.00 29.55 79 ARG A CA 1
ATOM 486 C C . ARG A 1 79 ? -31.859 -65.510 42.703 1.00 28.83 79 ARG A C 1
ATOM 487 O O . ARG A 1 79 ? -31.823 -65.248 43.893 1.00 29.12 79 ARG A O 1
ATOM 489 N N . GLU A 1 80 ? -30.771 -65.797 41.997 1.00 28.85 80 GLU A N 1
ATOM 490 C CA . GLU A 1 80 ? -29.440 -65.791 42.608 1.00 29.10 80 GLU A CA 1
ATOM 491 C C . GLU A 1 80 ? -28.986 -64.375 42.925 1.00 27.25 80 GLU A C 1
ATOM 492 O O . GLU A 1 80 ? -28.364 -64.121 43.957 1.00 26.40 80 GLU A O 1
ATOM 498 N N . PHE A 1 81 ? -29.261 -63.461 42.002 1.00 25.51 81 PHE A N 1
ATOM 499 C CA . PHE A 1 81 ? -28.951 -62.063 42.225 1.00 23.83 81 PHE A CA 1
ATOM 500 C C . PHE A 1 81 ? -29.742 -61.530 43.440 1.00 23.88 81 PHE A C 1
ATOM 501 O O . PHE A 1 81 ? -29.202 -60.781 44.251 1.00 23.00 81 PHE A O 1
ATOM 509 N N . HIS A 1 82 ? -31.012 -61.912 43.559 1.00 24.11 82 HIS A N 1
ATOM 510 C CA . HIS A 1 82 ? -31.834 -61.495 44.715 1.00 24.51 82 HIS A CA 1
ATOM 511 C C . HIS A 1 82 ? -31.138 -61.783 46.020 1.00 23.71 82 HIS A C 1
ATOM 512 O O . HIS A 1 82 ? -31.075 -60.929 46.882 1.00 23.75 82 HIS A O 1
ATOM 519 N N . ALA A 1 83 ? -30.598 -62.992 46.146 1.00 23.13 83 ALA A N 1
ATOM 520 C CA . ALA A 1 83 ? -29.844 -63.391 47.340 1.00 22.63 83 ALA A CA 1
ATOM 521 C C . ALA A 1 83 ? -28.585 -62.553 47.552 1.00 21.82 83 ALA A C 1
ATOM 522 O O . ALA A 1 83 ? -28.247 -62.216 48.688 1.00 21.68 83 ALA A O 1
ATOM 524 N N . GLU A 1 84 ? -27.889 -62.209 46.474 1.00 21.08 84 GLU A N 1
ATOM 525 C CA . GLU A 1 84 ? -26.661 -61.412 46.577 1.00 20.84 84 GLU A CA 1
ATOM 526 C C . GLU A 1 84 ? -27.005 -59.982 47.014 1.00 18.93 84 GLU A C 1
ATOM 527 O O . GLU A 1 84 ? -26.391 -59.418 47.924 1.00 17.77 84 GLU A O 1
ATOM 533 N N . LEU A 1 85 ? -27.996 -59.419 46.349 1.00 17.22 85 LEU A N 1
ATOM 534 C CA . LEU A 1 85 ? -28.492 -58.079 46.655 1.00 16.96 85 LEU A CA 1
ATOM 535 C C . LEU A 1 85 ? -28.980 -57.965 48.117 1.00 17.57 85 LEU A C 1
ATOM 536 O O . LEU A 1 85 ? -28.647 -57.028 48.824 1.00 17.47 85 LEU A O 1
ATOM 541 N N . MET A 1 86 ? -29.754 -58.943 48.562 1.00 18.78 86 MET A N 1
ATOM 542 C CA . MET A 1 86 ? -30.256 -58.960 49.924 1.00 20.94 86 MET A CA 1
ATOM 543 C C . MET A 1 86 ? -29.109 -59.027 50.940 1.00 20.92 86 MET A C 1
ATOM 544 O O . MET A 1 86 ? -29.106 -58.296 51.942 1.00 20.29 86 MET A O 1
ATOM 549 N N . GLN A 1 87 ? -28.115 -59.879 50.673 1.00 21.04 87 GLN A N 1
ATOM 550 C CA . GLN A 1 87 ? -26.947 -59.945 51.536 1.00 21.97 87 GLN A CA 1
ATOM 551 C C . GLN A 1 87 ? -26.276 -58.599 51.644 1.00 21.06 87 GLN A C 1
ATOM 552 O O . GLN A 1 87 ? -25.793 -58.246 52.699 1.00 21.02 87 GLN A O 1
ATOM 558 N N . ALA A 1 88 ? -26.197 -57.856 50.540 1.00 19.10 88 ALA A N 1
ATOM 559 C CA . ALA A 1 88 ? -25.572 -56.526 50.593 1.00 17.22 88 ALA A CA 1
ATOM 560 C C . ALA A 1 88 ? -26.481 -55.532 51.285 1.00 16.26 88 ALA A C 1
ATOM 561 O O . ALA A 1 88 ? -26.009 -54.675 52.039 1.00 16.94 88 ALA A O 1
ATOM 563 N N . ALA A 1 89 ? -27.788 -55.626 51.028 1.00 14.70 89 ALA A N 1
ATOM 564 C CA . ALA A 1 89 ? -28.705 -54.559 51.448 1.00 13.20 89 ALA A CA 1
ATOM 565 C C . ALA A 1 89 ? -28.964 -54.549 52.965 1.00 12.90 89 ALA A C 1
ATOM 566 O O . ALA A 1 89 ? -29.311 -53.519 53.516 1.00 12.44 89 ALA A O 1
ATOM 568 N N . LEU A 1 90 ? -28.819 -55.693 53.622 1.00 13.37 90 LEU A N 1
ATOM 569 C CA . LEU A 1 90 ? -29.088 -55.771 55.061 1.00 14.37 90 LEU A CA 1
ATOM 570 C C . LEU A 1 90 ? -28.131 -54.959 55.903 1.00 14.95 90 LEU A C 1
ATOM 571 O O . LEU A 1 90 ? -28.512 -54.491 56.972 1.00 15.80 90 LEU A O 1
ATOM 576 N N . ASN A 1 91 ? -26.895 -54.805 55.453 1.00 14.58 91 ASN A N 1
ATOM 577 C CA . ASN A 1 91 ? -25.860 -54.106 56.224 1.00 14.99 91 ASN A CA 1
ATOM 578 C C . ASN A 1 91 ? -25.249 -52.991 55.373 1.00 15.15 91 ASN A C 1
ATOM 579 O O . ASN A 1 91 ? -25.611 -52.819 54.209 1.00 16.03 91 ASN A O 1
ATOM 584 N N . LYS A 1 92 ? -24.353 -52.194 55.934 1.00 14.22 92 LYS A N 1
ATOM 585 C CA . LYS A 1 92 ? -23.694 -51.180 55.095 1.00 12.56 92 LYS A CA 1
ATOM 586 C C . LYS A 1 92 ? -22.246 -51.111 55.557 1.00 12.99 92 LYS A C 1
ATOM 587 O O . LYS A 1 92 ? -21.903 -50.317 56.425 1.00 13.29 92 LYS A O 1
ATOM 593 N N . PRO A 1 93 ? -21.400 -52.021 55.034 1.00 12.84 93 PRO A N 1
ATOM 594 C CA . PRO A 1 93 ? -19.992 -52.050 55.457 1.00 13.13 93 PRO A CA 1
ATOM 595 C C . PRO A 1 93 ? -19.211 -50.805 55.040 1.00 13.15 93 PRO A C 1
ATOM 596 O O . PRO A 1 93 ? -19.576 -50.127 54.069 1.00 13.68 93 PRO A O 1
ATOM 600 N N . SER A 1 94 ? -18.166 -50.479 55.781 1.00 13.22 94 SER A N 1
ATOM 601 C CA . SER A 1 94 ? -17.210 -49.490 55.289 1.00 14.30 94 SER A CA 1
ATOM 602 C C . SER A 1 94 ? -16.222 -50.206 54.359 1.00 15.00 94 SER A C 1
ATOM 603 O O . SER A 1 94 ? -15.234 -50.816 54.819 1.00 15.47 94 SER A O 1
ATOM 606 N N . ASN A 1 95 ? -16.496 -50.119 53.056 1.00 14.55 95 ASN A N 1
ATOM 607 C CA . ASN A 1 95 ? -15.669 -50.720 52.010 1.00 15.37 95 ASN A CA 1
ATOM 608 C C . ASN A 1 95 ? -14.257 -50.141 51.947 1.00 16.98 95 ASN A C 1
ATOM 609 O O . ASN A 1 95 ? -13.374 -50.749 51.341 1.00 17.10 95 ASN A O 1
ATOM 614 N N . SER A 1 96 ? -14.073 -48.954 52.535 1.00 18.65 96 SER A N 1
ATOM 615 C CA . SER A 1 96 ? -12.751 -48.322 52.696 1.00 20.84 96 SER A CA 1
ATOM 616 C C . SER A 1 96 ? -11.785 -49.236 53.459 1.00 20.75 96 SER A C 1
ATOM 617 O O . SER A 1 96 ? -10.619 -49.305 53.116 1.00 22.14 96 SER A O 1
ATOM 620 N N . ASP A 1 97 ? -12.302 -49.947 54.458 1.00 20.96 97 ASP A N 1
ATOM 621 C CA . ASP A 1 97 ? -11.523 -50.726 55.428 1.00 21.20 97 ASP A CA 1
ATOM 622 C C . ASP A 1 97 ? -11.690 -52.234 55.267 1.00 20.03 97 ASP A C 1
ATOM 623 O O . ASP A 1 97 ? -10.757 -53.011 55.516 1.00 19.70 97 ASP A O 1
ATOM 628 N N . VAL A 1 98 ? -12.906 -52.640 54.930 1.00 17.58 98 VAL A N 1
ATOM 629 C CA . VAL A 1 98 ? -13.303 -54.040 54.959 1.00 17.90 98 VAL A CA 1
ATOM 630 C C . VAL A 1 98 ? -13.804 -54.479 53.590 1.00 16.13 98 VAL A C 1
ATOM 631 O O . VAL A 1 98 ? -14.820 -53.960 53.120 1.00 16.50 98 VAL A O 1
ATOM 635 N N . TYR A 1 99 ? -13.077 -55.409 52.974 1.00 14.18 99 TYR A N 1
ATOM 636 C CA . TYR A 1 99 ? -13.333 -55.871 51.608 1.00 13.28 99 TYR A CA 1
ATOM 637 C C . TYR A 1 99 ? -14.220 -57.088 51.599 1.00 13.17 99 TYR A C 1
ATOM 638 O O . TYR A 1 99 ? -14.296 -57.804 52.590 1.00 14.26 99 TYR A O 1
ATOM 647 N N . SER A 1 100 ? -14.906 -57.318 50.487 1.00 12.20 100 SER A N 1
ATOM 648 C CA . SER A 1 100 ? -15.802 -58.464 50.374 1.00 11.28 100 SER A CA 1
ATOM 649 C C . SER A 1 100 ? -15.754 -58.991 48.957 1.00 11.64 100 SER A C 1
ATOM 650 O O . SER A 1 100 ? -15.290 -58.310 48.017 1.00 10.95 100 SER A O 1
ATOM 653 N N . VAL A 1 101 ? -16.264 -60.206 48.785 1.00 12.46 101 VAL A N 1
ATOM 654 C CA . VAL A 1 101 ? -16.395 -60.779 47.437 1.00 12.68 101 VAL A CA 1
ATOM 655 C C . VAL A 1 101 ? -17.329 -59.912 46.582 1.00 12.75 101 VAL A C 1
ATOM 656 O O . VAL A 1 101 ? -17.029 -59.643 45.415 1.00 12.40 101 VAL A O 1
ATOM 660 N N . ALA A 1 102 ? -18.440 -59.471 47.175 1.00 11.70 102 ALA A N 1
ATOM 661 C CA . ALA A 1 102 ? -19.416 -58.640 46.474 1.00 12.15 102 ALA A CA 1
ATOM 662 C C . ALA A 1 102 ? -18.737 -57.382 45.902 1.00 13.16 102 ALA A C 1
ATOM 663 O O . ALA A 1 102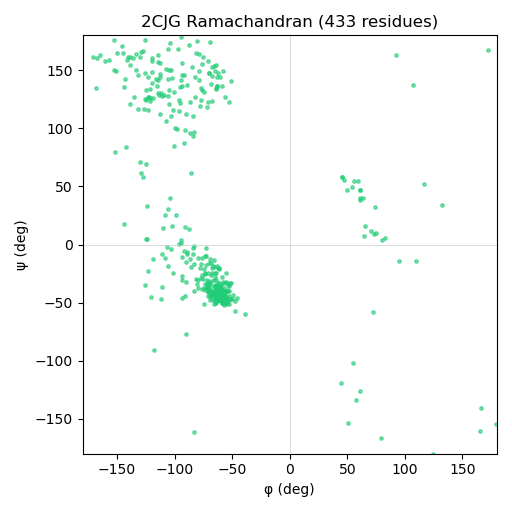 ? -18.917 -57.053 44.727 1.00 13.12 102 ALA A O 1
ATOM 665 N N . MET A 1 103 ? -17.930 -56.714 46.721 1.00 12.48 103 MET A N 1
ATOM 666 C CA . MET A 1 103 ? -17.179 -55.568 46.245 1.00 13.93 103 MET A CA 1
ATOM 667 C C . MET A 1 103 ? -16.168 -55.927 45.123 1.00 12.81 103 MET A C 1
ATOM 668 O O . MET A 1 103 ? -16.119 -55.247 44.092 1.00 12.57 103 MET A O 1
ATOM 673 N N . ALA A 1 104 ? -15.386 -56.994 45.309 1.00 12.42 104 ALA A N 1
ATOM 674 C CA . ALA A 1 104 ? -14.383 -57.381 44.304 1.00 12.67 104 ALA A CA 1
ATOM 675 C C . ALA A 1 104 ? -15.030 -57.710 42.956 1.00 13.19 104 ALA A C 1
ATOM 676 O O . ALA A 1 104 ? -14.485 -57.355 41.906 1.00 13.96 104 ALA A O 1
ATOM 678 N N . ARG A 1 105 ? -16.186 -58.366 42.983 1.00 14.07 105 ARG A N 1
ATOM 679 C CA . ARG A 1 105 ? -16.906 -58.673 41.741 1.00 14.57 105 ARG A CA 1
ATOM 680 C C . ARG A 1 105 ? -17.359 -57.423 41.022 1.00 13.92 105 ARG A C 1
ATOM 681 O O . ARG A 1 105 ? -17.288 -57.359 39.786 1.00 12.96 105 ARG A O 1
ATOM 689 N N . PHE A 1 106 ? -17.853 -56.446 41.782 1.00 13.11 106 PHE A N 1
ATOM 690 C CA . PHE A 1 106 ? -18.210 -55.170 41.198 1.00 12.76 106 PHE A CA 1
ATOM 691 C C . PHE A 1 106 ? -16.999 -54.517 40.526 1.00 12.72 106 PHE A C 1
ATOM 692 O O . PHE A 1 106 ? -17.063 -54.094 39.373 1.00 11.43 106 PHE A O 1
ATOM 700 N N . VAL A 1 107 ? -15.878 -54.453 41.242 1.00 12.45 107 VAL A N 1
ATOM 701 C CA . VAL A 1 107 ? -14.708 -53.756 40.715 1.00 13.20 107 VAL A CA 1
ATOM 702 C C . VAL A 1 107 ? -14.210 -54.413 39.418 1.00 15.09 107 VAL A C 1
ATOM 703 O O . VAL A 1 107 ? -13.947 -53.722 38.428 1.00 15.48 107 VAL A O 1
ATOM 707 N N . GLU A 1 108 ? -14.137 -55.740 39.392 1.00 15.36 108 GLU A N 1
ATOM 708 C CA . GLU A 1 108 ? -13.618 -56.368 38.183 1.00 17.80 108 GLU A CA 1
ATOM 709 C C . GLU A 1 108 ? -14.572 -56.270 37.011 1.00 16.52 108 GLU A C 1
ATOM 710 O O . GLU A 1 108 ? -14.128 -56.168 35.876 1.00 16.25 108 GLU A O 1
ATOM 716 N N . THR A 1 109 ? -15.879 -56.276 37.267 1.00 16.63 109 THR A N 1
ATOM 717 C CA . THR A 1 109 ? -16.791 -56.082 36.143 1.00 16.66 109 THR A CA 1
ATOM 718 C C . THR A 1 109 ? -16.804 -54.608 35.692 1.00 15.36 109 THR A C 1
ATOM 719 O O . THR A 1 109 ? -16.869 -54.352 34.498 1.00 14.20 109 THR A O 1
ATOM 723 N N . PHE A 1 110 ? -16.719 -53.646 36.627 1.00 14.38 110 PHE A N 1
ATOM 724 C CA . PHE A 1 110 ? -16.525 -52.228 36.245 1.00 14.14 110 PHE A CA 1
ATOM 725 C C . PHE A 1 110 ? -15.326 -52.062 35.303 1.00 14.27 110 PHE A C 1
ATOM 726 O O . PHE A 1 110 ? -15.437 -51.452 34.217 1.00 14.12 110 PHE A O 1
ATOM 734 N N . ALA A 1 111 ? -14.186 -52.610 35.713 1.00 14.71 111 ALA A N 1
ATOM 735 C CA . ALA A 1 111 ? -12.950 -52.504 34.919 1.00 15.78 111 ALA A CA 1
ATOM 736 C C . ALA A 1 111 ? -13.162 -53.148 33.539 1.00 16.11 111 ALA A C 1
ATOM 737 O O . ALA A 1 111 ? -12.741 -52.576 32.524 1.00 15.88 111 ALA A O 1
ATOM 739 N N . ARG A 1 112 ? -13.832 -54.305 33.508 1.00 16.30 112 ARG A N 1
ATOM 740 C CA . ARG A 1 112 ? -14.082 -55.007 32.246 1.00 17.22 112 ARG A CA 1
ATOM 741 C C . ARG A 1 112 ? -15.010 -54.220 31.297 1.00 16.39 112 ARG A C 1
ATOM 742 O O . ARG A 1 112 ? -14.669 -54.033 30.152 1.00 16.60 112 ARG A O 1
ATOM 750 N N . VAL A 1 113 ? -16.164 -53.763 31.774 1.00 14.41 113 VAL A N 1
ATOM 751 C CA . VAL A 1 113 ? -17.151 -53.154 30.897 1.00 14.08 113 VAL A CA 1
ATOM 752 C C . VAL A 1 113 ? -16.890 -51.683 30.601 1.00 13.98 113 VAL A C 1
ATOM 753 O O . VAL A 1 113 ? -17.092 -51.228 29.470 1.00 14.38 113 VAL A O 1
ATOM 757 N N . LEU A 1 114 ? -16.464 -50.928 31.613 1.00 13.18 114 LEU A N 1
ATOM 758 C CA . LEU A 1 114 ? -16.253 -49.489 31.479 1.00 13.30 114 LEU A CA 1
ATOM 759 C C . LEU A 1 114 ? -14.811 -49.054 31.527 1.00 13.88 114 LEU A C 1
ATOM 760 O O . LEU A 1 114 ? -14.524 -47.874 31.319 1.00 14.53 114 LEU A O 1
ATOM 765 N N . GLY A 1 115 ? -13.901 -49.967 31.844 1.00 13.84 115 GLY A N 1
ATOM 766 C CA . GLY A 1 115 ? -12.490 -49.581 32.004 1.00 14.83 115 GLY A CA 1
ATOM 767 C C . GLY A 1 115 ? -11.787 -49.065 30.748 1.00 16.19 115 GLY A C 1
ATOM 768 O O . GLY A 1 115 ? -12.175 -49.379 29.625 1.00 15.70 115 GLY A O 1
ATOM 769 N N . ASP A 1 116 ? -10.758 -48.247 30.961 1.00 17.06 116 ASP A N 1
ATOM 770 C CA . ASP A 1 116 ? -9.896 -47.717 29.903 1.00 17.72 116 ASP A CA 1
ATOM 771 C C . ASP A 1 116 ? -8.484 -48.097 30.342 1.00 17.83 116 ASP A C 1
ATOM 772 O O . ASP A 1 116 ? -8.081 -47.791 31.464 1.00 17.17 116 ASP A O 1
ATOM 777 N N . PRO A 1 117 ? -7.727 -48.791 29.481 1.00 19.24 117 PRO A N 1
ATOM 778 C CA . PRO A 1 117 ? -6.397 -49.269 29.887 1.00 18.89 117 PRO A CA 1
ATOM 779 C C . PRO A 1 117 ? -5.417 -48.155 30.266 1.00 18.22 117 PRO A C 1
ATOM 780 O O . PRO A 1 117 ? -4.472 -48.417 30.991 1.00 19.28 117 PRO A O 1
ATOM 784 N N . ALA A 1 118 ? -5.641 -46.927 29.821 1.00 17.17 118 ALA A N 1
ATOM 785 C CA . ALA A 1 118 ? -4.789 -45.821 30.247 1.00 16.67 118 ALA A CA 1
ATOM 786 C C . ALA A 1 118 ? -5.137 -45.275 31.640 1.00 16.46 118 ALA A C 1
ATOM 787 O O . ALA A 1 118 ? -4.362 -44.491 32.223 1.00 16.04 118 ALA A O 1
ATOM 789 N N . LEU A 1 119 ? -6.292 -45.684 32.181 1.00 15.74 119 LEU A N 1
ATOM 790 C CA . LEU A 1 119 ? -6.808 -45.123 33.452 1.00 14.86 119 LEU A CA 1
ATOM 791 C C . LEU A 1 119 ? -7.070 -46.269 34.452 1.00 14.91 119 LEU A C 1
ATOM 792 O O . LEU A 1 119 ? -8.231 -46.592 34.742 1.00 15.37 119 LEU A O 1
ATOM 797 N N . PRO A 1 120 ? -6.006 -46.918 34.950 1.00 15.02 120 PRO A N 1
ATOM 798 C CA . PRO A 1 120 ? -6.208 -48.109 35.778 1.00 14.43 120 PRO A CA 1
ATOM 799 C C . PRO A 1 120 ? -6.652 -47.846 37.241 1.00 13.95 120 PRO A C 1
ATOM 800 O O . PRO A 1 120 ? -7.081 -48.786 37.911 1.00 14.45 120 PRO A O 1
ATOM 804 N N . HIS A 1 121 ? -6.503 -46.630 37.743 1.00 13.12 121 HIS A N 1
ATOM 805 C CA . HIS A 1 121 ? -6.777 -46.331 39.173 1.00 12.88 121 HIS A CA 1
ATOM 806 C C . HIS A 1 121 ? -8.252 -46.005 39.349 1.00 13.33 121 HIS A C 1
ATOM 807 O O . HIS A 1 121 ? -8.768 -45.059 38.716 1.00 12.63 121 HIS A O 1
ATOM 814 N N . LEU A 1 122 ? -8.912 -46.764 40.221 1.00 12.47 122 LEU A N 1
ATOM 815 C CA . LEU A 1 122 ? -10.332 -46.577 40.491 1.00 13.37 122 LEU A CA 1
ATOM 816 C C . LEU A 1 122 ? -10.517 -46.122 41.940 1.00 13.85 122 LEU A C 1
ATOM 817 O O . LEU A 1 122 ? -9.814 -46.605 42.838 1.00 13.27 122 LEU A O 1
ATOM 822 N N . PHE A 1 123 ? -11.466 -45.213 42.169 1.00 12.07 123 PHE A N 1
ATOM 823 C CA . PHE A 1 123 ? -11.793 -44.778 43.531 1.00 11.99 123 PHE A CA 1
ATOM 824 C C . PHE A 1 123 ? -13.297 -44.541 43.588 1.00 11.64 123 PHE A C 1
ATOM 825 O O . PHE A 1 123 ? -13.847 -43.934 42.684 1.00 11.23 123 PHE A O 1
ATOM 833 N N . PHE A 1 124 ? -13.965 -45.014 44.645 1.00 11.59 124 PHE A N 1
ATOM 834 C CA . PHE A 1 124 ? -15.430 -44.931 44.728 1.00 10.42 124 PHE A CA 1
ATOM 835 C C . PHE A 1 124 ? -15.859 -44.120 45.944 1.00 11.32 124 PHE A C 1
ATOM 836 O O . PHE A 1 124 ? -15.200 -44.130 46.992 1.00 10.37 124 PHE A O 1
ATOM 844 N N . VAL A 1 125 ? -16.994 -43.448 45.796 1.00 11.88 125 VAL A N 1
ATOM 845 C CA . VAL A 1 125 ? -17.501 -42.575 46.823 1.00 12.18 125 VAL A CA 1
ATOM 846 C C . VAL A 1 125 ? -19.041 -42.467 46.564 1.00 12.47 125 VAL A C 1
ATOM 847 O O . VAL A 1 125 ? -19.530 -42.750 45.442 1.00 11.83 125 VAL A O 1
ATOM 851 N N . GLU A 1 126 ? -19.799 -42.096 47.586 1.00 11.98 126 GLU A N 1
ATOM 852 C CA . GLU A 1 126 ? -21.224 -41.802 47.371 1.00 12.64 126 GLU A CA 1
ATOM 853 C C . GLU A 1 126 ? -21.325 -40.370 46.862 1.00 12.53 126 GLU A C 1
ATOM 854 O O . GLU A 1 126 ? -20.787 -39.472 47.504 1.00 13.89 126 GLU A O 1
ATOM 860 N N . GLY A 1 127 ? -22.004 -40.162 45.735 1.00 11.32 127 GLY A N 1
ATOM 861 C CA . GLY A 1 127 ? -22.426 -38.812 45.324 1.00 11.12 127 GLY A CA 1
ATOM 862 C C . GLY A 1 127 ? -21.606 -38.261 44.152 1.00 10.53 127 GLY A C 1
ATOM 863 O O . GLY A 1 127 ? -20.377 -38.387 44.155 1.00 9.62 127 GLY A O 1
ATOM 864 N N . GLY A 1 128 ? -22.280 -37.634 43.183 1.00 9.56 128 GLY A N 1
ATOM 865 C CA . GLY A 1 128 ? -21.620 -37.131 41.964 1.00 10.30 128 GLY A CA 1
ATOM 866 C C . GLY A 1 128 ? -20.730 -35.911 42.243 1.00 9.98 128 GLY A C 1
ATOM 867 O O . GLY A 1 128 ? -19.635 -35.783 41.688 1.00 11.26 128 GLY A O 1
ATOM 868 N N . ALA A 1 129 ? -21.177 -34.990 43.095 1.00 9.72 129 ALA A N 1
ATOM 869 C CA . ALA A 1 129 ? -20.329 -33.813 43.419 1.00 9.46 129 ALA A CA 1
ATOM 870 C C . ALA A 1 129 ? -18.994 -34.267 44.077 1.00 9.80 129 ALA A C 1
ATOM 871 O O . ALA A 1 129 ? -17.903 -33.761 43.760 1.00 9.03 129 ALA A O 1
ATOM 873 N N . LEU A 1 130 ? -19.073 -35.251 44.964 1.00 10.51 130 LEU A N 1
ATOM 874 C CA . LEU A 1 130 ? -17.876 -35.753 45.638 1.00 12.03 130 LEU A CA 1
ATOM 875 C C . LEU A 1 130 ? -16.953 -36.519 44.670 1.00 11.52 130 LEU A C 1
ATOM 876 O O . LEU A 1 130 ? -15.747 -36.492 44.819 1.00 11.37 130 LEU A O 1
ATOM 881 N N . ALA A 1 131 ? -17.524 -37.199 43.684 1.00 10.37 131 ALA A N 1
ATOM 882 C CA . ALA A 1 131 ? -16.716 -37.795 42.602 1.00 10.27 131 ALA A CA 1
ATOM 883 C C . ALA A 1 131 ? -15.872 -36.696 41.923 1.00 10.60 131 ALA A C 1
ATOM 884 O O . ALA A 1 131 ? -14.645 -36.846 41.782 1.00 10.78 131 ALA A O 1
ATOM 886 N N . VAL A 1 132 ? -16.510 -35.591 41.527 1.00 10.07 132 VAL A N 1
ATOM 887 C CA . VAL A 1 132 ? -15.786 -34.497 40.868 1.00 9.81 132 VAL A CA 1
ATOM 888 C C . VAL A 1 132 ? -14.763 -33.915 41.834 1.00 10.85 132 VAL A C 1
ATOM 889 O O . VAL A 1 132 ? -13.633 -33.654 41.444 1.00 10.49 132 VAL A O 1
ATOM 893 N N . GLU A 1 133 ? -15.135 -33.729 43.105 1.00 10.74 133 GLU A N 1
ATOM 894 C CA . GLU A 1 133 ? -14.163 -33.243 44.080 1.00 10.57 133 GLU A CA 1
ATOM 895 C C . GLU A 1 133 ? -12.894 -34.107 44.218 1.00 11.10 133 GLU A C 1
ATOM 896 O O . GLU A 1 133 ? -11.804 -33.586 44.377 1.00 10.34 133 GLU A O 1
ATOM 902 N N . ASN A 1 134 ? -13.043 -35.417 44.221 1.00 10.38 134 ASN A N 1
ATOM 903 C CA . ASN A 1 134 ? -11.879 -36.263 44.357 1.00 11.63 134 ASN A CA 1
ATOM 904 C C . ASN A 1 134 ? -10.972 -36.208 43.141 1.00 11.82 134 ASN A C 1
ATOM 905 O O . ASN A 1 134 ? -9.759 -36.367 43.280 1.00 13.15 134 ASN A O 1
ATOM 910 N N . ALA A 1 135 ? -11.554 -36.005 41.964 1.00 11.56 135 ALA A N 1
ATOM 911 C CA . ALA A 1 135 ? -10.766 -35.744 40.749 1.00 11.65 135 ALA A CA 1
ATOM 912 C C . ALA A 1 135 ? -9.974 -34.441 40.929 1.00 12.16 135 ALA A C 1
ATOM 913 O O . ALA A 1 135 ? -8.783 -34.366 40.558 1.00 12.32 135 ALA A O 1
ATOM 915 N N . LEU A 1 136 ? -10.623 -33.417 41.494 1.00 11.75 136 LEU A N 1
ATOM 916 C CA . LEU A 1 136 ? -9.953 -32.127 41.736 1.00 11.63 136 LEU A CA 1
ATOM 917 C C . LEU A 1 136 ? -8.828 -32.301 42.734 1.00 12.19 136 LEU A C 1
ATOM 918 O O . LEU A 1 136 ? -7.711 -31.791 42.522 1.00 12.49 136 LEU A O 1
ATOM 923 N N . LYS A 1 137 ? -9.119 -32.994 43.835 1.00 11.20 137 LYS A N 1
ATOM 924 C CA . LYS A 1 137 ? -8.086 -33.247 44.833 1.00 11.84 137 LYS A CA 1
ATOM 925 C C . LYS A 1 137 ? -6.869 -33.981 44.250 1.00 12.08 137 LYS A C 1
ATOM 926 O O . LYS A 1 137 ? -5.723 -33.631 44.574 1.00 11.90 137 LYS A O 1
ATOM 932 N N . ALA A 1 138 ? -7.110 -34.987 43.408 1.00 10.88 138 ALA A N 1
ATOM 933 C CA . ALA A 1 138 ? -6.001 -35.670 42.739 1.00 11.23 138 ALA A CA 1
ATOM 934 C C . ALA A 1 138 ? -5.151 -34.671 41.953 1.00 11.52 138 ALA A C 1
ATOM 935 O O . ALA A 1 138 ? -3.917 -34.750 41.979 1.00 11.56 138 ALA A O 1
ATOM 937 N N . AL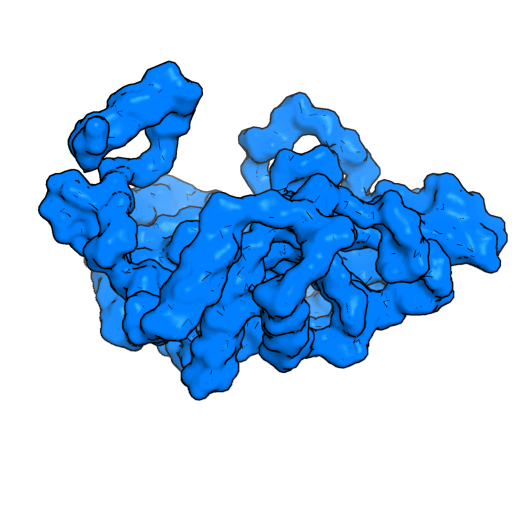A A 1 139 ? -5.809 -33.726 41.285 1.00 11.73 139 ALA A N 1
ATOM 938 C CA . ALA A 1 139 ? -5.135 -32.741 40.437 1.00 12.31 139 ALA A CA 1
ATOM 939 C C . ALA A 1 139 ? -4.351 -31.734 41.255 1.00 13.30 139 ALA A C 1
ATOM 940 O O . ALA A 1 139 ? -3.238 -31.368 40.865 1.00 13.49 139 ALA A O 1
ATOM 942 N N . PHE A 1 140 ? -4.961 -31.225 42.335 1.00 12.42 140 PHE A N 1
ATOM 943 C CA . PHE A 1 140 ? -4.286 -30.281 43.225 1.00 13.41 140 PHE A CA 1
ATOM 944 C C . PHE A 1 140 ? -3.016 -30.928 43.785 1.00 13.67 140 PHE A C 1
ATOM 945 O O . PHE A 1 140 ? -1.964 -30.300 43.806 1.00 14.18 140 PHE A O 1
ATOM 953 N N . ASP A 1 141 ? -3.124 -32.163 44.269 1.00 12.51 141 ASP A N 1
ATOM 954 C CA . ASP A 1 141 ? -1.968 -32.858 44.810 1.00 13.19 141 ASP A CA 1
ATOM 955 C C . ASP A 1 141 ? -0.880 -33.076 43.734 1.00 13.61 141 ASP A C 1
ATOM 956 O O . ASP A 1 141 ? 0.313 -32.872 43.980 1.00 14.39 141 ASP A O 1
ATOM 961 N N . TRP A 1 142 ? -1.307 -33.512 42.552 1.00 13.03 142 TRP A N 1
ATOM 962 C CA . TRP A 1 142 ? -0.396 -33.809 41.462 1.00 13.01 142 TRP A CA 1
ATOM 963 C C . TRP A 1 142 ? 0.360 -32.542 41.071 1.00 13.27 142 TRP A C 1
ATOM 964 O O . TRP A 1 142 ? 1.580 -32.570 40.972 1.00 12.73 142 TRP A O 1
ATOM 975 N N . LYS A 1 143 ? -0.346 -31.425 40.897 1.00 13.81 143 LYS A N 1
ATOM 976 C CA . LYS A 1 143 ? 0.317 -30.188 40.450 1.00 14.05 143 LYS A CA 1
ATOM 977 C C . LYS A 1 143 ? 1.341 -29.669 41.484 1.00 14.76 143 LYS A C 1
ATOM 978 O O . LYS A 1 143 ? 2.446 -29.235 41.127 1.00 15.17 143 LYS A O 1
ATOM 984 N N . SER A 1 144 ? 0.957 -29.690 42.749 1.00 14.56 144 SER A N 1
ATOM 985 C CA . SER A 1 144 ? 1.829 -29.248 43.843 1.00 14.63 144 SER A CA 1
ATOM 986 C C . SER A 1 144 ? 3.128 -30.073 43.867 1.00 14.72 144 SER A C 1
ATOM 987 O O . SER A 1 144 ? 4.229 -29.521 43.938 1.00 14.32 144 SER A O 1
ATOM 990 N N . ARG A 1 145 ? 2.987 -31.395 43.770 1.00 14.98 145 ARG A N 1
ATOM 991 C CA . ARG A 1 145 ? 4.130 -32.313 43.775 1.00 15.55 145 ARG A CA 1
ATOM 992 C C . ARG A 1 145 ? 4.962 -32.247 42.499 1.00 16.64 145 ARG A C 1
ATOM 993 O O . ARG A 1 145 ? 6.197 -32.330 42.572 1.00 16.56 145 ARG A O 1
ATOM 1001 N N . HIS A 1 146 ? 4.298 -32.064 41.354 1.00 16.57 146 HIS A N 1
ATOM 1002 C CA . HIS A 1 146 ? 4.995 -31.884 40.077 1.00 17.85 146 HIS A CA 1
ATOM 1003 C C . HIS A 1 146 ? 5.814 -30.575 40.152 1.00 18.92 146 HIS A C 1
ATOM 1004 O O . HIS A 1 146 ? 7.013 -30.577 39.872 1.00 19.39 146 HIS A O 1
ATOM 1011 N N . ASN A 1 147 ? 5.170 -29.488 40.566 1.00 19.38 147 ASN A N 1
ATOM 1012 C CA . ASN A 1 147 ? 5.844 -28.221 40.853 1.00 20.66 147 ASN A CA 1
ATOM 1013 C C . ASN A 1 147 ? 7.084 -28.409 41.729 1.00 22.40 147 ASN A C 1
ATOM 1014 O O . ASN A 1 147 ? 8.190 -28.033 41.337 1.00 23.10 147 ASN A O 1
ATOM 1019 N N . GLN A 1 148 ? 6.886 -29.007 42.902 1.00 23.47 148 GLN A N 1
ATOM 1020 C CA . GLN A 1 148 ? 7.959 -29.262 43.862 1.00 25.50 148 GLN A CA 1
ATOM 1021 C C . GLN A 1 148 ? 9.131 -30.010 43.216 1.00 25.90 148 GLN A C 1
ATOM 1022 O O . GLN A 1 148 ? 10.287 -29.696 43.500 1.00 25.41 148 GLN A O 1
ATOM 1028 N N . ALA A 1 149 ? 8.826 -30.978 42.346 1.00 25.99 149 ALA A N 1
ATOM 1029 C CA . ALA A 1 149 ? 9.844 -31.823 41.732 1.00 26.46 149 ALA A CA 1
ATOM 1030 C C . ALA A 1 149 ? 10.680 -31.048 40.729 1.00 26.95 149 ALA A C 1
ATOM 1031 O O . ALA A 1 149 ? 11.811 -31.423 40.466 1.00 27.21 149 ALA A O 1
ATOM 1033 N N . HIS A 1 150 ? 10.125 -29.974 40.177 1.00 27.42 150 HIS A N 1
ATOM 1034 C CA . HIS A 1 150 ? 10.826 -29.131 39.207 1.00 28.14 150 HIS A CA 1
ATOM 1035 C C . HIS A 1 150 ? 11.228 -27.778 39.794 1.00 28.05 150 HIS A C 1
ATOM 1036 O O . HIS A 1 150 ? 11.403 -26.798 39.084 1.00 28.53 150 HIS A O 1
ATOM 1043 N N . GLY A 1 151 ? 11.381 -27.731 41.102 1.00 28.23 151 GLY A N 1
ATOM 1044 C CA . GLY A 1 151 ? 11.884 -26.535 41.749 1.00 28.59 151 GLY A CA 1
ATOM 1045 C C . GLY A 1 151 ? 10.924 -25.376 41.873 1.00 28.57 151 GLY A C 1
ATOM 1046 O O . GLY A 1 151 ? 11.340 -24.282 42.247 1.00 29.56 151 GLY A O 1
ATOM 1047 N N . ILE A 1 152 ? 9.643 -25.605 41.569 1.00 27.46 152 ILE A N 1
ATOM 1048 C CA . ILE A 1 152 ? 8.600 -24.595 41.739 1.00 26.36 152 ILE A CA 1
ATOM 1049 C C . ILE A 1 152 ? 7.947 -24.724 43.125 1.00 25.50 152 ILE A C 1
ATOM 1050 O O . ILE A 1 152 ? 7.826 -25.831 43.672 1.00 25.57 152 ILE A O 1
ATOM 1055 N N . ASP A 1 153 ? 7.561 -23.590 43.701 1.00 24.68 153 ASP A N 1
ATOM 1056 C CA . ASP A 1 153 ? 6.926 -23.546 45.012 1.00 25.32 153 ASP A CA 1
ATOM 1057 C C . ASP A 1 153 ? 5.703 -24.506 45.056 1.00 24.59 153 ASP A C 1
ATOM 1058 O O . ASP A 1 153 ? 4.808 -24.368 44.224 1.00 23.79 153 ASP A O 1
ATOM 1063 N N . PRO A 1 154 ? 5.685 -25.481 45.998 1.00 23.92 154 PRO A N 1
ATOM 1064 C CA . PRO A 1 154 ? 4.566 -26.438 46.084 1.00 24.25 154 PRO A CA 1
ATOM 1065 C C . PRO A 1 154 ? 3.265 -25.842 46.637 1.00 23.70 154 PRO A C 1
ATOM 1066 O O . PRO A 1 154 ? 2.240 -26.542 46.699 1.00 23.48 154 PRO A O 1
ATOM 1070 N N . ALA A 1 155 ? 3.307 -24.569 47.036 1.00 22.95 155 ALA A N 1
ATOM 1071 C CA . ALA A 1 155 ? 2.109 -23.855 47.450 1.00 22.00 155 ALA A CA 1
ATOM 1072 C C . ALA A 1 155 ? 1.309 -23.481 46.206 1.00 21.65 155 ALA A C 1
ATOM 1073 O O . ALA A 1 155 ? 0.146 -23.077 46.297 1.00 21.74 155 ALA A O 1
ATOM 1075 N N . LEU A 1 156 ? 1.928 -23.630 45.039 1.00 20.45 156 LEU A N 1
ATOM 1076 C CA . LEU A 1 156 ? 1.260 -23.307 43.791 1.00 19.41 156 LEU A CA 1
ATOM 1077 C C . LEU A 1 156 ? 0.617 -24.561 43.210 1.00 18.83 156 LEU A C 1
ATOM 1078 O O . LEU A 1 156 ? 1.158 -25.671 43.354 1.00 17.57 156 LEU A O 1
ATOM 1083 N N . GLY A 1 157 ? -0.532 -24.358 42.567 1.00 17.92 157 GLY A N 1
ATOM 1084 C CA . GLY A 1 157 ? -1.283 -25.430 41.900 1.00 18.55 157 GLY A CA 1
ATOM 1085 C C . GLY A 1 157 ? -2.644 -25.619 42.555 1.00 18.88 157 GLY A C 1
ATOM 1086 O O . GLY A 1 157 ? -2.993 -26.727 42.921 1.00 18.06 157 GLY A O 1
ATOM 1087 N N . THR A 1 158 ? -3.405 -24.529 42.706 1.00 18.11 158 THR A N 1
ATOM 1088 C CA . THR A 1 158 ? -4.622 -24.571 43.510 1.00 18.76 158 THR A CA 1
ATOM 1089 C C . THR A 1 158 ? -5.884 -24.121 42.749 1.00 18.09 158 THR A C 1
ATOM 1090 O O . THR A 1 158 ? -6.952 -23.983 43.349 1.00 18.05 158 THR A O 1
ATOM 1094 N N . GLN A 1 159 ? -5.746 -23.851 41.452 1.00 17.10 159 GLN A N 1
ATOM 1095 C CA . GLN A 1 159 ? -6.848 -23.291 40.698 1.00 16.49 159 GLN A CA 1
ATOM 1096 C C . GLN A 1 159 ? -7.361 -24.246 39.628 1.00 15.33 159 GLN A C 1
ATOM 1097 O O . GLN A 1 159 ? -6.637 -25.121 39.164 1.00 14.54 159 GLN A O 1
ATOM 1103 N N . VAL A 1 160 ? -8.609 -24.034 39.231 1.00 14.40 160 VAL A N 1
ATOM 1104 C CA . VAL A 1 160 ? -9.275 -24.920 38.303 1.00 13.06 160 VAL A CA 1
ATOM 1105 C C . VAL A 1 160 ? -9.815 -24.099 37.150 1.00 13.80 160 VAL A C 1
ATOM 1106 O O . VAL A 1 160 ? -10.712 -23.240 37.319 1.00 13.23 160 VAL A O 1
ATOM 1110 N N . LEU A 1 161 ? -9.286 -24.386 35.965 1.00 13.54 161 LEU A N 1
ATOM 1111 C CA . LEU A 1 161 ? -9.850 -23.824 34.750 1.00 14.13 161 LEU A CA 1
ATOM 1112 C C . LEU A 1 161 ? -11.151 -24.570 34.389 1.00 14.37 161 LEU A C 1
ATOM 1113 O O . LEU A 1 161 ? -11.212 -25.819 34.442 1.00 13.90 161 LEU A O 1
ATOM 1118 N N . HIS A 1 162 ? -12.204 -23.820 34.077 1.00 13.89 162 HIS A N 1
ATOM 1119 C CA . HIS A 1 162 ? -13.518 -24.443 33.795 1.00 14.13 162 HIS A CA 1
ATOM 1120 C C . HIS A 1 162 ? -14.320 -23.577 32.866 1.00 14.60 162 HIS A C 1
ATOM 1121 O O . HIS A 1 162 ? -13.904 -22.456 32.576 1.00 15.31 162 HIS A O 1
ATOM 1128 N N . LEU A 1 163 ? -15.504 -24.061 32.467 1.00 14.11 163 LEU A N 1
ATOM 1129 C CA . LEU A 1 163 ? -16.340 -23.414 31.464 1.00 14.61 163 LEU A CA 1
ATOM 1130 C C . LEU A 1 163 ? -17.548 -22.631 31.995 1.00 14.97 163 LEU A C 1
ATOM 1131 O O . LEU A 1 163 ? -18.143 -22.970 33.046 1.00 13.95 163 LEU A O 1
ATOM 1136 N N . ARG A 1 164 ? -17.944 -21.588 31.261 1.00 14.52 164 ARG A N 1
ATOM 1137 C CA . ARG A 1 164 ? -19.253 -20.982 31.510 1.00 14.20 164 ARG A CA 1
ATOM 1138 C C . ARG A 1 164 ? -20.350 -21.993 31.226 1.00 12.91 164 ARG A C 1
ATOM 1139 O O . ARG A 1 164 ? -20.230 -22.787 30.296 1.00 12.63 164 ARG A O 1
ATOM 1147 N N . GLY A 1 165 ? -21.421 -21.948 32.016 1.00 12.38 165 GLY A N 1
ATOM 1148 C CA . GLY A 1 165 ? -22.545 -22.862 31.820 1.00 12.14 165 GLY A CA 1
ATOM 1149 C C . GLY A 1 165 ? -22.342 -24.257 32.392 1.00 12.16 165 GLY A C 1
ATOM 1150 O O . GLY A 1 165 ? -23.182 -25.138 32.165 1.00 13.20 165 GLY A O 1
ATOM 1151 N N . ALA A 1 166 ? -21.212 -24.476 33.082 1.00 12.11 166 ALA A N 1
ATOM 1152 C CA . ALA A 1 166 ? -20.856 -25.781 33.653 1.00 11.74 166 ALA A CA 1
ATOM 1153 C C . ALA A 1 166 ? -21.758 -26.126 34.808 1.00 12.26 166 ALA A C 1
ATOM 1154 O O . ALA A 1 166 ? -22.185 -25.227 35.557 1.00 13.05 166 ALA A O 1
ATOM 1156 N N . PHE A 1 167 ? -22.019 -27.425 34.987 1.00 12.40 167 PHE A N 1
ATOM 1157 C CA . PHE A 1 167 ? -22.630 -27.896 36.227 1.00 12.82 167 PHE A CA 1
ATOM 1158 C C . PHE A 1 167 ? -21.815 -29.087 36.705 1.00 12.15 167 PHE A C 1
ATOM 1159 O O . PHE A 1 167 ? -21.802 -30.114 36.025 1.00 12.13 167 PHE A O 1
ATOM 1167 N N . HIS A 1 168 ? -21.190 -28.964 37.875 1.00 12.21 168 HIS A N 1
ATOM 1168 C CA . HIS A 1 168 ? -20.341 -30.043 38.428 1.00 10.84 168 HIS A CA 1
ATOM 1169 C C . HIS A 1 168 ? -20.769 -30.445 39.827 1.00 11.13 168 HIS A C 1
ATOM 1170 O O . HIS A 1 168 ? -20.123 -31.284 40.453 1.00 10.59 168 HIS A O 1
ATOM 1177 N N . GLY A 1 169 ? -21.869 -29.864 40.316 1.00 12.65 169 GLY A N 1
ATOM 1178 C CA . GLY A 1 169 ? -22.350 -30.174 41.662 1.00 11.37 169 GLY A CA 1
ATOM 1179 C C . GLY A 1 169 ? -22.541 -28.990 42.607 1.00 12.34 169 GLY A C 1
ATOM 1180 O O . GLY A 1 169 ? -22.293 -27.822 42.269 1.00 11.93 169 GLY A O 1
ATOM 1181 N N . ARG A 1 170 ? -22.978 -29.303 43.829 1.00 11.74 170 ARG A N 1
ATOM 1182 C CA . ARG A 1 170 ? -23.336 -28.281 44.799 1.00 12.59 170 ARG A CA 1
ATOM 1183 C C . ARG A 1 170 ? -22.551 -28.418 46.122 1.00 12.75 170 ARG A C 1
ATOM 1184 O O . ARG A 1 170 ? -23.036 -28.056 47.206 1.00 13.35 170 ARG A O 1
ATOM 1192 N N . SER A 1 171 ? -21.312 -28.886 46.018 1.00 12.64 171 SER A N 1
ATOM 1193 C CA . SER A 1 171 ? -20.443 -29.097 47.183 1.00 12.35 171 SER A CA 1
ATOM 1194 C C . SER A 1 171 ? -19.392 -27.970 47.266 1.00 12.47 171 SER A C 1
ATOM 1195 O O . SER A 1 171 ? -19.279 -27.109 46.357 1.00 11.98 171 SER A O 1
ATOM 1198 N N . GLY A 1 172 ? -18.620 -27.965 48.347 1.00 12.38 172 GLY A N 1
ATOM 1199 C CA . GLY A 1 172 ? -17.699 -26.838 48.612 1.00 12.78 172 GLY A CA 1
ATOM 1200 C C . GLY A 1 172 ? -16.806 -26.440 47.452 1.00 13.62 172 GLY A C 1
ATOM 1201 O O . GLY A 1 172 ? -16.653 -25.249 47.169 1.00 15.82 172 GLY A O 1
ATOM 1202 N N . TYR A 1 173 ? -16.166 -27.396 46.788 1.00 12.09 173 TYR A N 1
ATOM 1203 C CA . TYR A 1 173 ? -15.362 -27.061 45.593 1.00 11.77 173 TYR A CA 1
ATOM 1204 C C . TYR A 1 173 ? -16.197 -26.881 44.301 1.00 12.06 173 TYR A C 1
ATOM 1205 O O . TYR A 1 173 ? -15.852 -26.062 43.422 1.00 13.27 173 TYR A O 1
ATOM 1214 N N . THR A 1 174 ? -17.283 -27.631 44.150 1.00 10.02 174 THR A N 1
ATOM 1215 C CA . THR A 1 174 ? -18.024 -27.571 42.885 1.00 10.95 174 THR A CA 1
ATOM 1216 C C . THR A 1 174 ? -18.920 -26.338 42.759 1.00 10.69 174 THR A C 1
ATOM 1217 O O . THR A 1 174 ? -19.244 -25.922 41.656 1.00 10.58 174 THR A O 1
ATOM 1221 N N . LEU A 1 175 ? -19.259 -25.723 43.887 1.00 11.68 175 LEU A N 1
ATOM 1222 C CA . LEU A 1 175 ? -20.004 -24.451 43.854 1.00 13.13 175 LEU A CA 1
ATOM 1223 C C . LEU A 1 175 ? -19.157 -23.337 43.267 1.00 13.03 175 LEU A C 1
ATOM 1224 O O . LEU A 1 175 ? -19.692 -22.313 42.829 1.00 13.30 175 LEU A O 1
ATOM 1229 N N . SER A 1 176 ? -17.836 -23.536 43.247 1.00 13.67 176 SER A N 1
ATOM 1230 C CA . SER A 1 176 ? -16.911 -22.564 42.624 1.00 13.54 176 SER A CA 1
ATOM 1231 C C . SER A 1 176 ? -16.793 -22.795 41.116 1.00 13.94 176 SER A C 1
ATOM 1232 O O . SER A 1 176 ? -16.205 -21.962 40.393 1.00 14.13 176 SER A O 1
ATOM 1235 N N . LEU A 1 177 ? -17.386 -23.893 40.641 1.00 12.72 177 LEU A N 1
ATOM 1236 C CA . LEU A 1 177 ? -17.309 -24.250 39.224 1.00 12.69 177 LEU A CA 1
ATOM 1237 C C . LEU A 1 177 ? -18.671 -24.135 38.534 1.00 13.61 177 LEU A C 1
ATOM 1238 O O . LEU A 1 177 ? -18.779 -23.580 37.419 1.00 14.37 177 LEU A O 1
ATOM 1243 N N . THR A 1 178 ? -19.692 -24.688 39.186 1.00 14.06 178 THR A N 1
ATOM 1244 C CA . THR A 1 178 ? -21.082 -24.658 38.704 1.00 13.21 178 THR A CA 1
ATOM 1245 C C . THR A 1 178 ? -21.549 -23.212 38.475 1.00 13.96 178 THR A C 1
ATOM 1246 O O . THR A 1 178 ? -21.434 -22.365 39.346 1.00 13.85 178 THR A O 1
ATOM 1250 N N . ASN A 1 179 ? -22.052 -22.939 37.280 1.00 14.43 179 ASN A N 1
ATOM 1251 C CA . ASN A 1 179 ? -22.567 -21.608 36.977 1.00 16.34 179 ASN A CA 1
ATOM 1252 C C . ASN A 1 179 ? -23.651 -21.696 35.918 1.00 17.57 179 ASN A C 1
ATOM 1253 O O . ASN A 1 179 ? -23.392 -21.533 34.728 1.00 18.68 179 ASN A O 1
ATOM 1258 N N . THR A 1 180 ? -24.848 -22.059 36.361 1.00 18.23 180 THR A N 1
ATOM 1259 C CA . THR A 1 180 ? -26.011 -22.146 35.500 1.00 20.43 180 THR A CA 1
ATOM 1260 C C . THR A 1 180 ? -27.026 -21.107 36.039 1.00 22.67 180 THR A C 1
ATOM 1261 O O . THR A 1 180 ? -26.969 -19.955 35.651 1.00 23.92 180 THR A O 1
ATOM 1265 N N . LYS A 1 181 ? -27.905 -21.497 36.957 1.00 24.29 181 LYS A N 1
ATOM 1266 C CA . LYS A 1 181 ? -28.796 -20.571 37.633 1.00 25.75 181 LYS A CA 1
ATOM 1267 C C . LYS A 1 181 ? -28.156 -19.995 38.901 1.00 26.06 181 LYS A C 1
ATOM 1268 O O . LYS A 1 181 ? -27.579 -20.745 39.714 1.00 24.81 181 LYS A O 1
ATOM 1274 N N . PRO A 1 182 ? -28.318 -18.677 39.116 1.00 26.54 182 PRO A N 1
ATOM 1275 C CA . PRO A 1 182 ? -27.852 -17.956 40.313 1.00 26.32 182 PRO A CA 1
ATOM 1276 C C . PRO A 1 182 ? -28.343 -18.557 41.632 1.00 26.20 182 PRO A C 1
ATOM 1277 O O . PRO A 1 182 ? -27.618 -18.515 42.617 1.00 26.01 182 PRO A O 1
ATOM 1281 N N . THR A 1 183 ? -29.568 -19.098 41.636 1.00 26.18 183 THR A N 1
ATOM 1282 C CA . THR A 1 183 ? -30.169 -19.795 42.788 1.00 26.55 183 THR A CA 1
ATOM 1283 C C . THR A 1 183 ? -29.254 -20.883 43.368 1.00 25.21 183 THR A C 1
ATOM 1284 O O . THR A 1 183 ? -29.259 -21.143 44.584 1.00 24.46 183 THR A O 1
ATOM 1288 N N . ILE A 1 184 ? -28.480 -21.526 42.501 1.00 22.95 184 ILE A N 1
ATOM 1289 C CA . ILE A 1 184 ? -27.651 -22.645 42.942 1.00 22.62 184 ILE A CA 1
ATOM 1290 C C . ILE A 1 184 ? -26.462 -22.204 43.801 1.00 21.22 184 ILE A C 1
ATOM 1291 O O . ILE A 1 184 ? -26.092 -22.901 44.745 1.00 20.86 184 ILE A O 1
ATOM 1296 N N . THR A 1 185 ? -25.911 -21.033 43.492 1.00 19.46 185 THR A N 1
ATOM 1297 C CA . THR A 1 185 ? -24.634 -20.616 44.038 1.00 18.79 185 THR A CA 1
ATOM 1298 C C . THR A 1 185 ? -24.682 -19.341 44.876 1.00 18.17 185 THR A C 1
ATOM 1299 O O . THR A 1 185 ? -23.733 -19.069 45.584 1.00 17.83 185 THR A O 1
ATOM 1303 N N . ALA A 1 186 ? -25.788 -18.582 44.828 1.00 16.89 186 ALA A N 1
ATOM 1304 C CA . ALA A 1 186 ? -25.844 -17.278 45.522 1.00 16.62 186 ALA A CA 1
ATOM 1305 C C . ALA A 1 186 ? -25.594 -17.390 47.022 1.00 16.04 186 ALA A C 1
ATOM 1306 O O . ALA A 1 186 ? -26.098 -18.315 47.677 1.00 15.77 186 ALA A O 1
ATOM 1308 N N . ARG A 1 187 ? -24.781 -16.468 47.549 1.00 15.64 187 ARG A N 1
ATOM 1309 C CA . ARG A 1 187 ? -24.555 -16.333 48.991 1.00 16.00 187 ARG A CA 1
ATOM 1310 C C . ARG A 1 187 ? -23.683 -17.447 49.583 1.00 16.34 187 ARG A C 1
ATOM 1311 O O . ARG A 1 187 ? -23.523 -17.542 50.816 1.00 17.11 187 ARG A O 1
ATOM 1319 N N . PHE A 1 188 ? -23.096 -18.279 48.724 1.00 15.55 188 PHE A N 1
ATOM 1320 C CA . PHE A 1 188 ? -22.143 -19.313 49.201 1.00 15.03 188 PHE A CA 1
ATOM 1321 C C . PHE A 1 188 ? -20.697 -18.903 48.870 1.00 14.77 188 PHE A C 1
ATOM 1322 O O . PHE A 1 188 ? -20.431 -18.456 47.753 1.00 15.91 188 PHE A O 1
ATOM 1330 N N . PRO A 1 189 ? -19.772 -19.014 49.837 1.00 15.03 189 PRO A N 1
ATOM 1331 C CA . PRO A 1 189 ? -18.377 -18.668 49.509 1.00 15.80 189 PRO A CA 1
ATOM 1332 C C . PRO A 1 189 ? -17.728 -19.521 48.391 1.00 16.28 189 PRO A C 1
ATOM 1333 O O . PRO A 1 189 ? -17.969 -20.741 48.281 1.00 14.72 189 PRO A O 1
ATOM 1337 N N . LYS A 1 190 ? -16.898 -18.856 47.592 1.00 16.09 190 LYS A N 1
ATOM 1338 C CA . LYS A 1 190 ? -16.309 -19.457 46.400 1.00 17.78 190 LYS A CA 1
ATOM 1339 C C . LYS A 1 190 ? -14.852 -19.061 46.277 1.00 18.18 190 LYS A C 1
ATOM 1340 O O . LYS A 1 190 ? -14.435 -18.021 46.798 1.00 18.52 190 LYS A O 1
ATOM 1346 N N . PHE A 1 191 ? -14.081 -19.896 45.594 1.00 17.88 191 PHE A N 1
ATOM 1347 C CA . PHE A 1 191 ? -12.730 -19.569 45.211 1.00 19.07 191 PHE A CA 1
ATOM 1348 C C . PHE A 1 191 ? -12.855 -18.802 43.931 1.00 20.38 191 PHE A C 1
ATOM 1349 O O . PHE A 1 191 ? -13.800 -18.975 43.158 1.00 20.14 191 PHE A O 1
ATOM 1357 N N . ASP A 1 192 ? -11.882 -17.952 43.701 1.00 21.28 192 ASP A N 1
ATOM 1358 C CA . ASP A 1 192 ? -11.854 -17.162 42.517 1.00 22.77 192 ASP A CA 1
ATOM 1359 C C . ASP A 1 192 ? -11.041 -17.943 41.476 1.00 21.61 192 ASP A C 1
ATOM 1360 O O . ASP A 1 192 ? -9.812 -17.774 41.372 1.00 22.40 192 ASP A O 1
ATOM 1365 N N . TRP A 1 193 ? -11.709 -18.821 40.735 1.00 19.60 193 TRP A N 1
ATOM 1366 C CA . TRP A 1 193 ? -11.020 -19.655 39.757 1.00 18.10 193 TRP A CA 1
ATOM 1367 C C . TRP A 1 193 ? -11.338 -19.188 38.341 1.00 17.85 193 TRP A C 1
ATOM 1368 O O . TRP A 1 193 ? -12.409 -18.645 38.117 1.00 17.88 193 TRP A O 1
ATOM 1379 N N . PRO A 1 194 ? -10.413 -19.394 37.379 1.00 17.71 194 PRO A N 1
ATOM 1380 C CA . PRO A 1 194 ? -10.629 -18.840 36.038 1.00 17.81 194 PRO A CA 1
ATOM 1381 C C . PRO A 1 194 ? -11.668 -19.582 35.228 1.00 18.55 194 PRO A C 1
ATOM 1382 O O . PRO A 1 194 ? -11.612 -20.819 35.113 1.00 17.56 194 PRO A O 1
ATOM 1386 N N . ARG A 1 195 ? -12.586 -18.811 34.639 1.00 18.27 195 ARG A N 1
ATOM 1387 C CA . ARG A 1 195 ? -13.718 -19.343 33.901 1.00 18.75 195 ARG A CA 1
ATOM 1388 C C . ARG A 1 195 ? -13.624 -18.790 32.479 1.00 19.36 195 ARG A C 1
ATOM 1389 O O . ARG A 1 195 ? -13.377 -17.593 32.290 1.00 19.49 195 ARG A O 1
ATOM 1397 N N . ILE A 1 196 ? -13.809 -19.645 31.478 1.00 19.93 196 ILE A N 1
ATOM 1398 C CA . ILE A 1 196 ? -13.733 -19.209 30.092 1.00 20.61 196 ILE A CA 1
ATOM 1399 C C . ILE A 1 196 ? -15.053 -19.459 29.367 1.00 21.43 196 ILE A C 1
ATOM 1400 O O . ILE A 1 196 ? -15.848 -20.316 29.788 1.00 20.65 196 ILE A O 1
ATOM 1405 N N . ASP A 1 197 ? -15.281 -18.724 28.280 1.00 20.59 197 ASP A N 1
ATOM 1406 C CA . ASP A 1 197 ? -16.475 -18.934 27.449 1.00 21.89 197 ASP A CA 1
ATOM 1407 C C . ASP A 1 197 ? -16.554 -20.369 26.910 1.00 20.71 197 ASP A C 1
ATOM 1408 O O . ASP A 1 197 ? -15.531 -21.020 26.669 1.00 20.49 197 ASP A O 1
ATOM 1413 N N . ALA A 1 198 ? -17.775 -20.850 26.718 1.00 19.26 198 ALA A N 1
ATOM 1414 C CA . ALA A 1 198 ? -18.013 -22.192 26.251 1.00 19.08 198 ALA A CA 1
ATOM 1415 C C . ALA A 1 198 ? -18.383 -22.106 24.767 1.00 18.94 198 ALA A C 1
ATOM 1416 O O . ALA A 1 198 ? -19.468 -21.619 24.433 1.00 20.47 198 ALA A O 1
ATOM 1418 N N . PRO A 1 199 ? -17.504 -22.583 23.874 1.00 19.02 199 PRO A N 1
ATOM 1419 C CA . PRO A 1 199 ? -17.766 -22.453 22.430 1.00 19.27 199 PRO A CA 1
ATOM 1420 C C . PRO A 1 199 ? -18.635 -23.591 21.885 1.00 19.64 199 PRO A C 1
ATOM 1421 O O . PRO A 1 199 ? -18.204 -24.333 21.004 1.00 20.26 199 PRO A O 1
ATOM 1425 N N . TYR A 1 200 ? -19.861 -23.710 22.385 1.00 20.41 200 TYR A N 1
ATOM 1426 C CA . TYR A 1 200 ? -20.713 -24.814 21.970 1.00 22.08 200 TYR A CA 1
ATOM 1427 C C . TYR A 1 200 ? -21.279 -24.552 20.571 1.00 23.35 200 TYR A C 1
ATOM 1428 O O . TYR A 1 200 ? -21.382 -23.398 20.134 1.00 23.16 200 TYR A O 1
ATOM 1437 N N . MET A 1 201 ? -21.619 -25.639 19.892 1.00 25.76 201 MET A N 1
ATOM 1438 C CA . MET A 1 201 ? -22.279 -25.613 18.602 1.00 29.49 201 MET A CA 1
ATOM 1439 C C . MET A 1 201 ? -23.660 -24.979 18.681 1.00 30.43 201 MET A C 1
ATOM 1440 O O . MET A 1 201 ? -24.437 -25.232 19.609 1.00 29.46 201 MET A O 1
ATOM 1445 N N . ARG A 1 202 ? -23.958 -24.130 17.704 1.00 32.21 202 ARG A N 1
ATOM 1446 C CA . ARG A 1 202 ? -25.278 -23.535 17.614 1.00 33.92 202 ARG A CA 1
ATOM 1447 C C . ARG A 1 202 ? -25.747 -23.503 16.164 1.00 35.14 202 ARG A C 1
ATOM 1448 O O . ARG A 1 202 ? -24.916 -23.627 15.248 1.00 34.70 202 ARG A O 1
ATOM 1456 N N . PRO A 1 203 ? -27.073 -23.351 15.939 1.00 36.78 203 PRO A N 1
ATOM 1457 C CA . PRO A 1 203 ? -27.523 -23.435 14.539 1.00 38.55 203 PRO A CA 1
ATOM 1458 C C . PRO A 1 203 ? -26.995 -22.235 13.754 1.00 39.92 203 PRO A C 1
ATOM 1459 O O . PRO A 1 203 ? -26.862 -21.126 14.309 1.00 39.41 203 PRO A O 1
ATOM 1463 N N . GLY A 1 204 ? -26.675 -22.467 12.487 1.00 41.97 204 GLY A N 1
ATOM 1464 C CA . GLY A 1 204 ? -26.306 -21.370 11.589 1.00 44.70 204 GLY A CA 1
ATOM 1465 C C . GLY A 1 204 ? -24.922 -20.793 11.841 1.00 46.41 204 GLY A C 1
ATOM 1466 O O . GLY A 1 204 ? -24.697 -19.585 11.659 1.00 47.03 204 GLY A O 1
ATOM 1467 N N . LEU A 1 205 ? -24.006 -21.657 12.282 1.00 47.29 205 LEU A N 1
ATOM 1468 C CA . LEU A 1 205 ? -22.577 -21.362 12.321 1.00 48.00 205 LEU A CA 1
ATOM 1469 C C . LEU A 1 205 ? -21.882 -22.465 11.553 1.00 48.56 205 LEU A C 1
ATOM 1470 O O . LEU A 1 205 ? -22.063 -23.640 11.851 1.00 48.59 205 LEU A O 1
ATOM 1475 N N . ASP A 1 206 ? -21.102 -22.107 10.546 1.00 49.34 206 ASP A N 1
ATOM 1476 C CA . ASP A 1 206 ? -20.393 -23.132 9.794 1.00 50.27 206 ASP A CA 1
ATOM 1477 C C . ASP A 1 206 ? -18.994 -23.313 10.362 1.00 49.90 206 ASP A C 1
ATOM 1478 O O . ASP A 1 206 ? -18.621 -22.625 11.315 1.00 50.11 206 ASP A O 1
ATOM 1483 N N . GLU A 1 207 ? -18.242 -24.249 9.776 1.00 49.40 207 GLU A N 1
ATOM 1484 C CA . GLU A 1 207 ? -16.875 -24.582 10.195 1.00 48.75 207 GLU A CA 1
ATOM 1485 C C . GLU A 1 207 ? -16.026 -23.366 10.604 1.00 47.24 207 GLU A C 1
ATOM 1486 O O . GLU A 1 207 ? -15.546 -23.306 11.738 1.00 47.35 207 GLU A O 1
ATOM 1492 N N . PRO A 1 208 ? -15.825 -22.405 9.681 1.00 45.80 208 PRO A N 1
ATOM 1493 C CA . PRO A 1 208 ? -15.081 -21.179 9.987 1.00 44.21 208 PRO A CA 1
ATOM 1494 C C . PRO A 1 208 ? -15.645 -20.387 11.157 1.00 42.34 208 PRO A C 1
ATOM 1495 O O . PRO A 1 208 ? -14.883 -19.860 11.969 1.00 41.87 208 PRO A O 1
ATOM 1499 N N . ALA A 1 209 ? -16.965 -20.282 11.230 1.00 40.27 209 ALA A N 1
ATOM 1500 C CA . ALA A 1 209 ? -17.597 -19.565 12.331 1.00 38.52 209 ALA A CA 1
ATOM 1501 C C . ALA A 1 209 ? -17.340 -20.280 13.677 1.00 36.82 209 ALA A C 1
ATOM 1502 O O . ALA A 1 209 ? -17.052 -19.628 14.674 1.00 36.25 209 ALA A O 1
ATOM 1504 N N . MET A 1 210 ? -17.431 -21.611 13.678 1.00 35.37 210 MET A N 1
ATOM 1505 C CA . MET A 1 210 ? -17.149 -22.422 14.870 1.00 34.25 210 MET A CA 1
ATOM 1506 C C . MET A 1 210 ? -15.691 -22.273 15.269 1.00 33.46 210 MET A C 1
ATOM 1507 O O . MET A 1 210 ? -15.379 -22.022 16.438 1.00 32.93 210 MET A O 1
ATOM 1512 N N . ALA A 1 211 ? -14.802 -22.434 14.288 1.00 32.48 211 ALA A N 1
ATOM 1513 C CA . ALA A 1 211 ? -13.366 -22.298 14.518 1.00 31.67 211 ALA A CA 1
ATOM 1514 C C . ALA A 1 211 ? -13.000 -20.960 15.189 1.00 31.30 211 ALA A C 1
ATOM 1515 O O . ALA A 1 211 ? -12.170 -20.932 16.100 1.00 31.48 211 ALA A O 1
ATOM 1517 N N . ALA A 1 212 ? -13.651 -19.871 14.781 1.00 30.42 212 ALA A N 1
ATOM 1518 C CA . ALA A 1 212 ? -13.393 -18.555 15.369 1.00 29.42 212 ALA A CA 1
ATOM 1519 C C . ALA A 1 212 ? -13.894 -18.453 16.813 1.00 28.81 212 ALA A C 1
ATOM 1520 O O . ALA A 1 212 ? -13.263 -17.843 17.663 1.00 27.60 212 ALA A O 1
ATOM 1522 N N . LEU A 1 213 ? -15.058 -19.040 17.070 1.00 28.76 213 LEU A N 1
ATOM 1523 C CA . LEU A 1 213 ? -15.613 -19.144 18.419 1.00 28.40 213 LEU A CA 1
ATOM 1524 C C . LEU A 1 213 ? -14.657 -19.937 19.331 1.00 26.84 213 LEU A C 1
ATOM 1525 O O . LEU A 1 213 ? -14.324 -19.487 20.418 1.00 26.33 213 LEU A O 1
ATOM 1530 N N . GLU A 1 214 ? -14.186 -21.088 18.858 1.00 25.87 214 GLU A N 1
ATOM 1531 C CA . GLU A 1 214 ? -13.223 -21.895 19.609 1.00 25.08 214 GLU A CA 1
ATOM 1532 C C . GLU A 1 214 ? -11.901 -21.162 19.867 1.00 25.30 214 GLU A C 1
ATOM 1533 O O . GLU A 1 214 ? -11.377 -21.202 20.981 1.00 24.60 214 GLU A O 1
ATOM 1539 N N . ALA A 1 215 ? -11.397 -20.445 18.856 1.00 25.11 215 ALA A N 1
ATOM 1540 C CA . ALA A 1 215 ? -10.130 -19.703 18.967 1.00 25.16 215 ALA A CA 1
ATOM 1541 C C . ALA A 1 215 ? -10.210 -18.665 20.071 1.00 24.79 215 ALA A C 1
ATOM 1542 O O . ALA A 1 215 ? -9.240 -18.424 20.773 1.00 26.09 215 ALA A O 1
ATOM 1544 N N . GLU A 1 216 ? -11.380 -18.076 20.261 1.00 24.92 216 GLU A N 1
ATOM 1545 C CA . GLU A 1 216 ? -11.563 -17.081 21.310 1.00 24.75 216 GLU A CA 1
ATOM 1546 C C . GLU A 1 216 ? -11.570 -17.714 22.713 1.00 24.48 216 GLU A C 1
ATOM 1547 O O . GLU A 1 216 ? -11.050 -17.131 23.667 1.00 24.24 216 GLU A O 1
ATOM 1553 N N . ALA A 1 217 ? -12.159 -18.901 22.841 1.00 23.67 217 ALA A N 1
ATOM 1554 C CA . ALA A 1 217 ? -12.177 -19.593 24.134 1.00 22.36 217 ALA A CA 1
ATOM 1555 C C . ALA A 1 217 ? -10.749 -20.037 24.462 1.00 22.03 217 ALA A C 1
ATOM 1556 O O . ALA A 1 217 ? -10.273 -19.870 25.587 1.00 20.82 217 ALA A O 1
ATOM 1558 N N . LEU A 1 218 ? -10.063 -20.570 23.450 1.00 21.93 218 LEU A N 1
ATOM 1559 C CA . LEU A 1 218 ? -8.670 -20.990 23.557 1.00 22.84 218 LEU A CA 1
ATOM 1560 C C . LEU A 1 218 ? -7.724 -19.846 23.928 1.00 23.04 218 LEU A C 1
ATOM 1561 O O . LEU A 1 218 ? -6.751 -20.053 24.662 1.00 23.12 218 LEU A O 1
ATOM 1566 N N . ARG A 1 219 ? -7.997 -18.646 23.399 1.00 23.10 219 ARG A N 1
ATOM 1567 C CA . ARG A 1 219 ? -7.224 -17.447 23.733 1.00 23.85 219 ARG A CA 1
ATOM 1568 C C . ARG A 1 219 ? -7.380 -17.117 25.217 1.00 23.03 219 ARG A C 1
ATOM 1569 O O . ARG A 1 219 ? -6.397 -16.871 25.923 1.00 22.45 219 ARG A O 1
ATOM 1577 N N . GLN A 1 220 ? -8.625 -17.111 25.689 1.00 22.33 220 GLN A N 1
ATOM 1578 C CA . GLN A 1 220 ? -8.928 -16.970 27.112 1.00 22.47 220 GLN A CA 1
ATOM 1579 C C . GLN A 1 220 ? -8.253 -18.036 27.977 1.00 21.35 220 GLN A C 1
ATOM 1580 O O . GLN A 1 220 ? -7.741 -17.731 29.063 1.00 21.27 220 GLN A O 1
ATOM 1586 N N . ALA A 1 221 ? -8.241 -19.279 27.501 1.00 20.69 221 ALA A N 1
ATOM 1587 C CA . ALA A 1 221 ? -7.624 -20.377 28.264 1.00 20.77 221 ALA A CA 1
ATOM 1588 C C . ALA A 1 221 ? -6.123 -20.106 28.388 1.00 20.79 221 ALA A C 1
ATOM 1589 O O . ALA A 1 221 ? -5.551 -20.122 29.474 1.00 20.08 221 ALA A O 1
ATOM 1591 N N . ARG A 1 222 ? -5.503 -19.786 27.254 1.00 21.41 222 ARG A N 1
ATOM 1592 C CA . ARG A 1 222 ? -4.074 -19.493 27.222 1.00 21.75 222 ARG A CA 1
ATOM 1593 C C . ARG A 1 222 ? -3.724 -18.311 28.148 1.00 21.39 222 ARG A C 1
ATOM 1594 O O . ARG A 1 222 ? -2.764 -18.379 28.917 1.00 20.41 222 ARG A O 1
ATOM 1602 N N . ALA A 1 223 ? -4.530 -17.250 28.115 1.00 22.02 223 ALA A N 1
ATOM 1603 C CA . ALA A 1 223 ? -4.295 -16.095 28.982 1.00 22.46 223 ALA A CA 1
ATOM 1604 C C . ALA A 1 223 ? -4.428 -16.437 30.476 1.00 23.05 223 ALA A C 1
ATOM 1605 O O . ALA A 1 223 ? -3.693 -15.905 31.312 1.00 23.18 223 ALA A O 1
ATOM 1607 N N . ALA A 1 224 ? -5.383 -17.300 30.819 1.00 22.57 224 ALA A N 1
ATOM 1608 C CA . ALA A 1 224 ? -5.490 -17.779 32.205 1.00 22.18 224 ALA A CA 1
ATOM 1609 C C . ALA A 1 224 ? -4.184 -18.478 32.626 1.00 21.89 224 ALA A C 1
ATOM 1610 O O . ALA A 1 224 ? -3.633 -18.190 33.687 1.00 21.68 224 ALA A O 1
ATOM 1612 N N . PHE A 1 225 ? -3.665 -19.368 31.773 1.00 22.00 225 PHE A N 1
ATOM 1613 C CA . PHE A 1 225 ? -2.474 -20.122 32.123 1.00 22.39 225 PHE A CA 1
ATOM 1614 C C . PHE A 1 225 ? -1.270 -19.195 32.286 1.00 23.68 225 PHE A C 1
ATOM 1615 O O . PHE A 1 225 ? -0.460 -19.379 33.200 1.00 23.50 225 PHE A O 1
ATOM 1623 N N . GLU A 1 226 ? -1.168 -18.198 31.408 1.00 24.87 226 GLU A N 1
ATOM 1624 C CA . GLU A 1 226 ? -0.009 -17.284 31.417 1.00 26.87 226 GLU A CA 1
ATOM 1625 C C . GLU A 1 226 ? -0.072 -16.270 32.563 1.00 26.96 226 GLU A C 1
ATOM 1626 O O . GLU A 1 226 ? 0.959 -15.876 33.101 1.00 27.95 226 GLU A O 1
ATOM 1632 N N . THR A 1 227 ? -1.263 -15.888 33.001 1.00 27.48 227 THR A N 1
ATOM 1633 C CA . THR A 1 227 ? -1.321 -14.922 34.095 1.00 28.35 227 THR A CA 1
ATOM 1634 C C . THR A 1 227 ? -1.329 -15.524 35.498 1.00 28.11 227 THR A C 1
ATOM 1635 O O . THR A 1 227 ? -1.239 -14.797 36.490 1.00 28.36 227 THR A O 1
ATOM 1639 N N . ARG A 1 228 ? -1.450 -16.850 35.585 1.00 27.94 228 ARG A N 1
ATOM 1640 C CA . ARG A 1 228 ? -1.479 -17.554 36.881 1.00 28.03 228 ARG A CA 1
ATOM 1641 C C . ARG A 1 228 ? -0.450 -18.676 36.796 1.00 27.09 228 ARG A C 1
ATOM 1642 O O . ARG A 1 228 ? -0.804 -19.853 36.872 1.00 27.83 228 ARG A O 1
ATOM 1650 N N . PRO A 1 229 ? 0.835 -18.329 36.606 1.00 26.63 229 PRO A N 1
ATOM 1651 C CA . PRO A 1 229 ? 1.793 -19.389 36.222 1.00 24.87 229 PRO A CA 1
ATOM 1652 C C . PRO A 1 229 ? 1.979 -20.459 37.303 1.00 23.30 229 PRO A C 1
ATOM 1653 O O . PRO A 1 229 ? 2.097 -20.135 38.485 1.00 22.06 229 PRO A O 1
ATOM 1657 N N . HIS A 1 230 ? 1.968 -21.721 36.865 1.00 21.70 230 HIS A N 1
ATOM 1658 C CA . HIS A 1 230 ? 2.121 -22.908 37.704 1.00 21.63 230 HIS A CA 1
ATOM 1659 C C . HIS A 1 230 ? 1.017 -23.149 38.727 1.00 20.11 230 HIS A C 1
ATOM 1660 O O . HIS A 1 230 ? 1.145 -24.052 39.551 1.00 19.52 230 HIS A O 1
ATOM 1667 N N . ASP A 1 231 ? -0.044 -22.357 38.666 1.00 18.67 231 ASP A N 1
ATOM 1668 C CA . ASP A 1 231 ? -1.061 -22.362 39.722 1.00 19.31 231 ASP A CA 1
ATOM 1669 C C . ASP A 1 231 ? -2.369 -23.005 39.249 1.00 18.36 231 ASP A C 1
ATOM 1670 O O . ASP A 1 231 ? -3.242 -23.256 40.059 1.00 19.39 231 ASP A O 1
ATOM 1675 N N . ILE A 1 232 ? -2.518 -23.243 37.950 1.00 17.54 232 ILE A N 1
ATOM 1676 C CA . ILE A 1 232 ? -3.684 -23.967 37.440 1.00 16.59 232 ILE A CA 1
ATOM 1677 C C . ILE A 1 232 ? -3.401 -25.483 37.397 1.00 16.08 232 ILE A C 1
ATOM 1678 O O . ILE A 1 232 ? -2.557 -25.944 36.608 1.00 15.86 232 ILE A O 1
ATOM 1683 N N . ALA A 1 233 ? -4.104 -26.252 38.246 1.00 14.95 233 ALA A N 1
ATOM 1684 C CA . ALA A 1 233 ? -3.837 -27.696 38.392 1.00 14.77 233 ALA A CA 1
ATOM 1685 C C . ALA A 1 233 ? -4.511 -28.500 37.279 1.00 14.41 233 ALA A C 1
ATOM 1686 O O . ALA A 1 233 ? -4.017 -29.577 36.882 1.00 14.65 233 ALA A O 1
ATOM 1688 N N . CYS A 1 234 ? -5.641 -27.994 36.780 1.00 13.15 234 CYS A N 1
ATOM 1689 C CA . CYS A 1 234 ? -6.426 -28.755 35.819 1.00 13.48 234 CYS A CA 1
ATOM 1690 C C . CYS A 1 234 ? -7.446 -27.915 35.090 1.00 13.52 234 CYS A C 1
ATOM 1691 O O . CYS A 1 234 ? -7.782 -26.779 35.510 1.00 13.46 234 CYS A O 1
ATOM 1694 N N . PHE A 1 235 ? -7.920 -28.489 33.990 1.00 13.26 235 PHE A N 1
ATOM 1695 C CA . PHE A 1 235 ? -9.086 -28.033 33.275 1.00 13.83 235 PHE A CA 1
ATOM 1696 C C . PHE A 1 235 ? -10.177 -29.108 33.441 1.00 13.50 235 PHE A C 1
ATOM 1697 O O . PHE A 1 235 ? -9.926 -30.277 33.202 1.00 13.64 235 PHE A O 1
ATOM 1705 N N . VAL A 1 236 ? -11.382 -28.701 33.829 1.00 14.31 236 VAL A N 1
ATOM 1706 C CA . VAL A 1 236 ? -12.484 -29.631 33.991 1.00 14.16 236 VAL A CA 1
ATOM 1707 C C . VAL A 1 236 ? -13.587 -29.230 33.044 1.00 12.95 236 VAL A C 1
ATOM 1708 O O . VAL A 1 236 ? -13.914 -28.015 32.950 1.00 12.97 236 VAL A O 1
ATOM 1712 N N . ALA A 1 237 ? -14.210 -30.226 32.416 1.00 11.96 237 ALA A N 1
ATOM 1713 C CA . ALA A 1 237 ? -15.374 -29.993 31.534 1.00 12.47 237 ALA A CA 1
ATOM 1714 C C . ALA A 1 237 ? -16.323 -31.173 31.493 1.00 11.80 237 ALA A C 1
ATOM 1715 O O . ALA A 1 237 ? -15.905 -32.317 31.615 1.00 11.93 237 ALA A O 1
ATOM 1717 N N . GLU A 1 238 ? -17.609 -30.892 31.301 1.00 11.39 238 GLU A N 1
ATOM 1718 C CA . GLU A 1 238 ? -18.516 -31.890 30.771 1.00 11.56 238 GLU A CA 1
ATOM 1719 C C . GLU A 1 238 ? -18.266 -32.000 29.263 1.00 11.99 238 GLU A C 1
ATOM 1720 O O . GLU A 1 238 ? -18.182 -30.982 28.586 1.00 13.02 238 GLU A O 1
ATOM 1726 N N . PRO A 1 239 ? -18.173 -33.225 28.735 1.00 12.81 239 PRO A N 1
ATOM 1727 C CA . PRO A 1 239 ? -18.003 -33.383 27.278 1.00 13.32 239 PRO A CA 1
ATOM 1728 C C . PRO A 1 239 ? -19.234 -32.844 26.512 1.00 13.94 239 PRO A C 1
ATOM 1729 O O . PRO A 1 239 ? -19.101 -32.378 25.366 1.00 14.98 239 PRO A O 1
ATOM 1733 N N . ILE A 1 240 ? -20.413 -32.924 27.137 1.00 12.59 240 ILE A N 1
ATOM 1734 C CA . ILE A 1 240 ? -21.630 -32.254 26.668 1.00 11.91 240 ILE A CA 1
ATOM 1735 C C . ILE A 1 240 ? -22.225 -31.649 27.919 1.00 12.35 240 ILE A C 1
ATOM 1736 O O . ILE A 1 240 ? -22.382 -32.376 28.918 1.00 12.36 240 ILE A O 1
ATOM 1741 N N . GLN A 1 241 ? -22.520 -30.348 27.916 1.00 12.17 241 GLN A N 1
ATOM 1742 C CA . GLN A 1 241 ? -23.034 -29.713 29.138 1.00 13.57 241 GLN A CA 1
ATOM 1743 C C . GLN A 1 241 ? -24.512 -30.102 29.291 1.00 13.94 241 GLN A C 1
ATOM 1744 O O . GLN A 1 241 ? -25.292 -29.903 28.375 1.00 14.15 241 GLN A O 1
ATOM 1750 N N . GLY A 1 242 ? -24.866 -30.681 30.440 1.00 13.06 242 GLY A N 1
ATOM 1751 C CA . GLY A 1 242 ? -26.203 -31.217 30.642 1.00 13.56 242 GLY A CA 1
ATOM 1752 C C . GLY A 1 242 ? -27.148 -30.194 31.227 1.00 13.82 242 GLY A C 1
ATOM 1753 O O . GLY A 1 242 ? -27.953 -29.623 30.502 1.00 12.89 242 GLY A O 1
ATOM 1754 N N . GLU A 1 243 ? -27.036 -29.949 32.533 1.00 14.06 243 GLU A N 1
ATOM 1755 C CA . GLU A 1 243 ? -27.915 -28.992 33.213 1.00 14.65 243 GLU A CA 1
ATOM 1756 C C . GLU A 1 243 ? -27.919 -27.605 32.587 1.00 15.83 243 GLU A C 1
ATOM 1757 O O . GLU A 1 243 ? -28.943 -26.931 32.609 1.00 15.40 243 GLU A O 1
ATOM 1763 N N . GLY A 1 244 ? -26.781 -27.184 32.034 1.00 16.10 244 GLY A N 1
ATOM 1764 C CA . GLY A 1 244 ? -26.659 -25.866 31.437 1.00 16.58 244 GLY A CA 1
ATOM 1765 C C . GLY A 1 244 ? -27.385 -25.755 30.094 1.00 16.66 244 GLY A C 1
ATOM 1766 O O . GLY A 1 244 ? -27.514 -24.654 29.577 1.00 18.43 244 GLY A O 1
ATOM 1767 N N . GLY A 1 245 ? -27.850 -26.876 29.525 1.00 15.49 245 GLY A N 1
ATOM 1768 C CA . GLY A 1 245 ? -28.678 -26.855 28.307 1.00 14.53 245 GLY A CA 1
ATOM 1769 C C . GLY A 1 245 ? -28.349 -27.778 27.144 1.00 14.51 245 GLY A C 1
ATOM 1770 O O . GLY A 1 245 ? -28.605 -27.425 25.981 1.00 15.12 245 GLY A O 1
ATOM 1771 N N . ASP A 1 246 ? -27.841 -28.982 27.415 1.00 13.46 246 ASP A N 1
ATOM 1772 C CA . ASP A 1 246 ? -27.422 -29.914 26.356 1.00 13.64 246 ASP A CA 1
ATOM 1773 C C . ASP A 1 246 ? -26.595 -29.196 25.281 1.00 14.79 246 ASP A C 1
ATOM 1774 O O . ASP A 1 246 ? -26.959 -29.169 24.092 1.00 14.79 246 ASP A O 1
ATOM 1779 N N . ARG A 1 247 ? -25.497 -28.583 25.720 1.00 14.61 247 ARG A N 1
ATOM 1780 C CA . ARG A 1 247 ? -24.588 -27.873 24.803 1.00 15.40 247 ARG A CA 1
ATOM 1781 C C . ARG A 1 247 ? -23.434 -28.775 24.396 1.00 15.35 247 ARG A C 1
ATOM 1782 O O . ARG A 1 247 ? -22.707 -29.304 25.249 1.00 13.73 247 ARG A O 1
ATOM 1790 N N . HIS A 1 248 ? -23.275 -28.943 23.085 1.00 15.33 248 HIS A N 1
ATOM 1791 C CA . HIS A 1 248 ? -22.324 -29.893 22.522 1.00 16.76 248 HIS A CA 1
ATOM 1792 C C . HIS A 1 248 ? -21.129 -29.104 21.990 1.00 18.13 248 HIS A C 1
ATOM 1793 O O . HIS A 1 248 ? -21.262 -27.948 21.585 1.00 18.45 248 HIS A O 1
ATOM 1800 N N . PHE A 1 249 ? -19.968 -29.741 22.008 1.00 19.20 249 PHE A N 1
ATOM 1801 C CA . PHE A 1 249 ? -18.722 -29.116 21.595 1.00 18.88 249 PHE A CA 1
ATOM 1802 C C . PHE A 1 249 ? -18.104 -29.983 20.539 1.00 19.39 249 PHE A C 1
ATOM 1803 O O . PHE A 1 249 ? -18.253 -31.215 20.556 1.00 19.14 249 PHE A O 1
ATOM 1811 N N . ARG A 1 250 ? -17.405 -29.352 19.602 1.00 19.76 250 ARG A N 1
ATOM 1812 C CA . ARG A 1 250 ? -16.688 -30.129 18.595 1.00 19.74 250 ARG A CA 1
ATOM 1813 C C . ARG A 1 250 ? -15.497 -30.841 19.230 1.00 19.30 250 ARG A C 1
ATOM 1814 O O . ARG A 1 250 ? -14.866 -30.303 20.156 1.00 18.51 250 ARG A O 1
ATOM 1822 N N . PRO A 1 251 ? -15.151 -32.028 18.713 1.00 19.37 251 PRO A N 1
ATOM 1823 C CA . PRO A 1 251 ? -13.927 -32.684 19.184 1.00 19.99 251 PRO A CA 1
ATOM 1824 C C . PRO A 1 251 ? -12.683 -31.803 19.045 1.00 20.74 251 PRO A C 1
ATOM 1825 O O . PRO A 1 251 ? -11.771 -31.913 19.877 1.00 20.82 251 PRO A O 1
ATOM 1829 N N . GLU A 1 252 ? -12.653 -30.938 18.013 1.00 20.97 252 GLU A N 1
ATOM 1830 C CA . GLU A 1 252 ? -11.543 -29.986 17.775 1.00 20.40 252 GLU A CA 1
ATOM 1831 C C . GLU A 1 252 ? -11.278 -29.120 18.986 1.00 19.49 252 GLU A C 1
ATOM 1832 O O . GLU A 1 252 ? -10.121 -28.804 19.293 1.00 18.39 252 GLU A O 1
ATOM 1838 N N . PHE A 1 253 ? -12.343 -28.691 19.663 1.00 18.51 253 PHE A N 1
ATOM 1839 C CA . PHE A 1 253 ? -12.163 -27.829 20.822 1.00 18.00 253 PHE A CA 1
ATOM 1840 C C . PHE A 1 253 ? -11.419 -28.554 21.949 1.00 17.69 253 PHE A C 1
ATOM 1841 O O . PHE A 1 253 ? -10.451 -28.029 22.515 1.00 17.89 253 PHE A O 1
ATOM 1849 N N . PHE A 1 254 ? -11.849 -29.769 22.252 1.00 17.14 254 PHE A N 1
ATOM 1850 C CA . PHE A 1 254 ? -11.231 -30.505 23.329 1.00 17.63 254 PHE A CA 1
ATOM 1851 C C . PHE A 1 254 ? -9.811 -30.969 22.975 1.00 17.22 254 PHE A C 1
ATOM 1852 O O . PHE A 1 254 ? -8.965 -30.989 23.850 1.00 16.51 254 PHE A O 1
ATOM 1860 N N . ALA A 1 255 ? -9.563 -31.307 21.701 1.00 17.21 255 ALA A N 1
ATOM 1861 C CA . ALA A 1 255 ? -8.216 -31.681 21.232 1.00 17.65 255 ALA A CA 1
ATOM 1862 C C . ALA A 1 255 ? -7.208 -30.544 21.433 1.00 18.21 255 ALA A C 1
ATOM 1863 O O . ALA A 1 255 ? -6.081 -30.779 21.880 1.00 18.97 255 ALA A O 1
ATOM 1865 N N . ALA A 1 256 ? -7.639 -29.317 21.160 1.00 18.50 256 ALA A N 1
ATOM 1866 C CA . ALA A 1 256 ? -6.828 -28.127 21.417 1.00 18.98 256 ALA A CA 1
ATOM 1867 C C . ALA A 1 256 ? -6.597 -27.911 22.903 1.00 18.83 256 ALA A C 1
ATOM 1868 O O . ALA A 1 256 ? -5.476 -27.576 23.323 1.00 17.70 256 ALA A O 1
ATOM 1870 N N . MET A 1 257 ? -7.658 -28.101 23.707 1.00 18.43 257 MET A N 1
ATOM 1871 C CA . MET A 1 257 ? -7.542 -27.988 25.159 1.00 18.61 257 MET A CA 1
ATOM 1872 C C . MET A 1 257 ? -6.581 -29.050 25.706 1.00 17.94 257 MET A C 1
ATOM 1873 O O . MET A 1 257 ? -5.777 -28.770 26.578 1.00 19.33 257 MET A O 1
ATOM 1878 N N . ARG A 1 258 ? -6.667 -30.256 25.182 1.00 17.66 258 ARG A N 1
ATOM 1879 C CA . ARG A 1 258 ? -5.754 -31.328 25.547 1.00 18.05 258 ARG A CA 1
ATOM 1880 C C . ARG A 1 258 ? -4.297 -30.862 25.355 1.00 18.74 258 ARG A C 1
ATOM 1881 O O . ARG A 1 258 ? -3.464 -31.010 26.260 1.00 17.85 258 ARG A O 1
ATOM 1889 N N . GLU A 1 259 ? -4.007 -30.268 24.193 1.00 19.65 259 GLU A N 1
ATOM 1890 C CA . GLU A 1 259 ? -2.642 -29.812 23.895 1.00 21.10 259 GLU A CA 1
ATOM 1891 C C . GLU A 1 259 ? -2.187 -28.692 24.813 1.00 19.50 259 GLU A C 1
ATOM 1892 O O . GLU A 1 259 ? -1.056 -28.697 25.288 1.00 19.17 259 GLU A O 1
ATOM 1898 N N . LEU A 1 260 ? -3.066 -27.730 25.043 1.00 18.62 260 LEU A N 1
ATOM 1899 C CA . LEU A 1 260 ? -2.791 -26.622 25.939 1.00 18.57 260 LEU A CA 1
ATOM 1900 C C . LEU A 1 260 ? -2.552 -27.080 27.382 1.00 18.44 260 LEU A C 1
ATOM 1901 O O . LEU A 1 260 ? -1.630 -26.600 28.032 1.00 18.16 260 LEU A O 1
ATOM 1906 N N . CYS A 1 261 ? -3.379 -28.012 27.886 1.00 17.68 261 CYS A N 1
ATOM 1907 C CA . CYS A 1 261 ? -3.125 -28.613 29.200 1.00 17.21 261 CYS A CA 1
ATOM 1908 C C . CYS A 1 261 ? -1.733 -29.219 29.294 1.00 17.59 261 CYS A C 1
ATOM 1909 O O . CYS A 1 261 ? -1.049 -29.026 30.292 1.00 18.16 261 CYS A O 1
ATOM 1912 N N . ASP A 1 262 ? -1.320 -29.967 28.271 1.00 17.62 262 ASP A N 1
ATOM 1913 C CA . ASP A 1 262 ? -0.006 -30.594 28.290 1.00 17.99 262 ASP A CA 1
ATOM 1914 C C . ASP A 1 262 ? 1.109 -29.548 28.246 1.00 18.36 262 ASP A C 1
ATOM 1915 O O . ASP A 1 262 ? 2.108 -29.671 28.947 1.00 17.99 262 ASP A O 1
ATOM 1920 N N . GLU A 1 263 ? 0.909 -28.502 27.460 1.00 17.60 263 GLU A N 1
ATOM 1921 C CA . GLU A 1 263 ? 1.907 -27.450 27.364 1.00 19.52 263 GLU A CA 1
ATOM 1922 C C . GLU A 1 263 ? 2.121 -26.747 28.700 1.00 19.43 263 GLU A C 1
ATOM 1923 O O . GLU A 1 263 ? 3.240 -26.346 29.012 1.00 20.34 263 GLU A O 1
ATOM 1929 N N . PHE A 1 264 ? 1.066 -26.616 29.512 1.00 18.39 264 PHE A N 1
ATOM 1930 C CA . PHE A 1 264 ? 1.208 -25.984 30.812 1.00 17.66 264 PHE A CA 1
ATOM 1931 C C . PHE A 1 264 ? 1.268 -26.914 32.027 1.00 17.02 264 PHE A C 1
ATOM 1932 O O . PHE A 1 264 ? 1.093 -26.462 33.163 1.00 16.72 264 PHE A O 1
ATOM 1940 N N . ASP A 1 265 ? 1.513 -28.203 31.788 1.00 16.84 265 ASP A N 1
ATOM 1941 C CA . ASP A 1 265 ? 1.521 -29.263 32.835 1.00 16.64 265 ASP A CA 1
ATOM 1942 C C . ASP A 1 265 ? 0.310 -29.211 33.777 1.00 16.61 265 ASP A C 1
ATOM 1943 O O . ASP A 1 265 ? 0.450 -29.098 34.998 1.00 15.67 265 ASP A O 1
ATOM 1948 N N . ALA A 1 266 ? -0.865 -29.261 33.159 1.00 16.14 266 ALA A N 1
ATOM 1949 C CA . ALA A 1 266 ? -2.151 -29.311 33.870 1.00 16.72 266 ALA A CA 1
ATOM 1950 C C . ALA A 1 266 ? -2.926 -30.568 33.407 1.00 16.07 266 ALA A C 1
ATOM 1951 O O . ALA A 1 266 ? -2.843 -30.984 32.231 1.00 16.09 266 ALA A O 1
ATOM 1953 N N . LEU A 1 267 ? -3.655 -31.183 34.328 1.00 15.47 267 LEU A N 1
ATOM 1954 C CA . LEU A 1 267 ? -4.455 -32.373 33.991 1.00 15.10 267 LEU A CA 1
ATOM 1955 C C . LEU A 1 267 ? -5.772 -32.004 33.287 1.00 14.86 267 LEU A C 1
ATOM 1956 O O . LEU A 1 267 ? -6.324 -30.931 33.505 1.00 15.32 267 LEU A O 1
ATOM 1961 N N . LEU A 1 268 ? -6.252 -32.878 32.419 1.00 14.82 268 LEU A N 1
ATOM 1962 C CA . LEU A 1 268 ? -7.543 -32.676 31.814 1.00 14.58 268 LEU A CA 1
ATOM 1963 C C . LEU A 1 268 ? -8.511 -33.656 32.492 1.00 14.65 268 LEU A C 1
ATOM 1964 O O . LEU A 1 268 ? -8.291 -34.878 32.496 1.00 13.15 268 LEU A O 1
ATOM 1969 N N . ILE A 1 269 ? -9.566 -33.101 33.100 1.00 14.33 269 ILE A N 1
ATOM 1970 C CA . ILE A 1 269 ? -10.585 -33.948 33.678 1.00 14.02 269 ILE A CA 1
ATOM 1971 C C . ILE A 1 269 ? -11.959 -33.822 32.972 1.00 12.78 269 ILE A C 1
ATOM 1972 O O . ILE A 1 269 ? -12.460 -32.718 32.733 1.00 12.80 269 ILE A O 1
ATOM 1977 N N . PHE A 1 270 ? -12.541 -34.947 32.617 1.00 11.40 270 PHE A N 1
ATOM 1978 C CA . PHE A 1 270 ? -13.896 -34.915 32.109 1.00 12.49 270 PHE A CA 1
ATOM 1979 C C . PHE A 1 270 ? -14.870 -35.323 33.207 1.00 11.87 270 PHE A C 1
ATOM 1980 O O . PHE A 1 270 ? -14.685 -36.348 33.850 1.00 12.16 270 PHE A O 1
ATOM 1988 N N . ASP A 1 271 ? -15.914 -34.529 33.370 1.00 11.27 271 ASP A N 1
ATOM 1989 C CA . ASP A 1 271 ? -17.014 -34.877 34.271 1.00 9.85 271 ASP A CA 1
ATOM 1990 C C . ASP A 1 271 ? -18.032 -35.626 33.420 1.00 9.43 271 ASP A C 1
ATOM 1991 O O . ASP A 1 271 ? -18.800 -35.005 32.673 1.00 9.76 271 ASP A O 1
ATOM 1996 N N . GLU A 1 272 ? -17.999 -36.962 33.495 1.00 8.50 272 GLU A N 1
ATOM 1997 C CA . GLU A 1 272 ? -18.964 -37.818 32.806 1.00 9.82 272 GLU A CA 1
ATOM 1998 C C . GLU A 1 272 ? -20.109 -38.309 33.718 1.00 9.97 272 GLU A C 1
ATOM 1999 O O . GLU A 1 272 ? -20.741 -39.358 33.468 1.00 9.71 272 GLU A O 1
ATOM 2005 N N . VAL A 1 273 ? -20.395 -37.559 34.766 1.00 10.31 273 VAL A N 1
ATOM 2006 C CA . VAL A 1 273 ? -21.464 -37.976 35.704 1.00 10.83 273 VAL A CA 1
ATOM 2007 C C . VAL A 1 273 ? -22.771 -38.136 34.945 1.00 11.48 273 VAL A C 1
ATOM 2008 O O . VAL A 1 273 ? -23.491 -39.129 35.133 1.00 12.51 273 VAL A O 1
ATOM 2012 N N . GLN A 1 274 ? -23.063 -37.185 34.058 1.00 11.34 274 GLN A N 1
ATOM 2013 C CA . GLN A 1 274 ? -24.295 -37.238 33.279 1.00 12.27 274 GLN A CA 1
ATOM 2014 C C . GLN A 1 274 ? -24.174 -37.909 31.892 1.00 12.33 274 GLN A C 1
ATOM 2015 O O . GLN A 1 274 ? -25.141 -38.507 31.414 1.00 13.07 274 GLN A O 1
ATOM 2021 N N . THR A 1 275 ? -22.999 -37.814 31.253 1.00 11.60 275 THR A N 1
ATOM 2022 C CA . THR A 1 275 ? -22.814 -38.356 29.900 1.00 11.81 275 THR A CA 1
ATOM 2023 C C . THR A 1 275 ? -22.493 -39.854 29.870 1.00 12.64 275 THR A C 1
ATOM 2024 O O . THR A 1 275 ? -22.638 -40.513 28.821 1.00 13.25 275 THR A O 1
ATOM 2028 N N . GLY A 1 276 ? -22.085 -40.381 31.019 1.00 10.85 276 GLY A N 1
ATOM 2029 C CA . GLY A 1 276 ? -21.420 -41.658 31.100 1.00 11.98 276 GLY A CA 1
ATOM 2030 C C . GLY A 1 276 ? -22.309 -42.873 31.059 1.00 12.71 276 GLY A C 1
ATOM 2031 O O . GLY A 1 276 ? -23.547 -42.773 31.047 1.00 13.41 276 GLY A O 1
ATOM 2032 N N . CYS A 1 277 ? -21.660 -44.028 31.030 1.00 13.44 277 CYS A N 1
ATOM 2033 C CA . CYS A 1 277 ? -22.330 -45.321 31.137 1.00 13.68 277 CYS A CA 1
ATOM 2034 C C . CYS A 1 277 ? -23.334 -45.549 29.983 1.00 13.64 277 CYS A C 1
ATOM 2035 O O . CYS A 1 277 ? -24.482 -45.970 30.186 1.00 13.31 277 CYS A O 1
ATOM 2038 N N . GLY A 1 278 ? -22.880 -45.266 28.760 1.00 12.69 278 GLY A N 1
ATOM 2039 C CA . GLY A 1 278 ? -23.602 -45.737 27.590 1.00 13.55 278 GLY A CA 1
ATOM 2040 C C . GLY A 1 278 ? -24.602 -44.809 26.945 1.00 13.86 278 GLY A C 1
ATOM 2041 O O . GLY A 1 278 ? -25.004 -45.057 25.824 1.00 14.64 278 GLY A O 1
ATOM 2042 N N . LEU A 1 279 ? -24.986 -43.738 27.634 1.00 13.71 279 LEU A N 1
ATOM 2043 C CA . LEU A 1 279 ? -26.027 -42.863 27.142 1.00 15.50 279 LEU A CA 1
ATOM 2044 C C . LEU A 1 279 ? -25.727 -42.288 25.754 1.00 15.95 279 LEU A C 1
ATOM 2045 O O . LEU A 1 279 ? -26.640 -42.143 24.941 1.00 16.21 279 LEU A O 1
ATOM 2050 N N . THR A 1 280 ? -24.4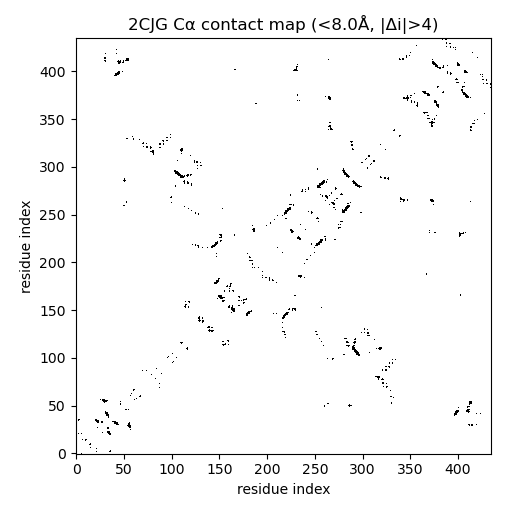79 -41.904 25.509 1.00 15.00 280 THR A N 1
ATOM 2051 C CA . THR A 1 280 ? -24.155 -41.368 24.180 1.00 15.18 280 THR A CA 1
ATOM 2052 C C . THR A 1 280 ? -23.871 -42.447 23.128 1.00 14.52 280 THR A C 1
ATOM 2053 O O . THR A 1 280 ? -23.563 -42.125 21.993 1.00 14.79 280 THR A O 1
ATOM 2057 N N . GLY A 1 281 ? -23.907 -43.721 23.498 1.00 15.06 281 GLY A N 1
ATOM 2058 C CA . GLY A 1 281 ? -23.618 -44.769 22.544 1.00 15.24 281 GLY A CA 1
ATOM 2059 C C . GLY A 1 281 ? -22.306 -45.495 22.757 1.00 16.15 281 GLY A C 1
ATOM 2060 O O . GLY A 1 281 ? -22.094 -46.554 22.169 1.00 16.35 281 GLY A O 1
ATOM 2061 N N . THR A 1 282 ? -21.427 -44.933 23.596 1.00 14.59 282 THR A N 1
ATOM 2062 C CA . THR A 1 282 ? -20.189 -45.600 24.004 1.00 14.65 282 THR A CA 1
ATOM 2063 C C . THR A 1 282 ? -20.163 -45.569 25.525 1.00 14.36 282 THR A C 1
ATOM 2064 O O . THR A 1 282 ? -20.973 -44.834 26.149 1.00 14.42 282 THR A O 1
ATOM 2068 N N . ALA A 1 283 ? -19.269 -46.350 26.125 1.00 13.42 283 ALA A N 1
ATOM 2069 C CA . ALA A 1 283 ? -19.128 -46.351 27.578 1.00 13.25 283 ALA A CA 1
ATOM 2070 C C . ALA A 1 283 ? -19.049 -44.914 28.116 1.00 13.70 283 ALA A C 1
ATOM 2071 O O . ALA A 1 283 ? -19.796 -44.553 29.041 1.00 14.09 283 ALA A O 1
ATOM 2073 N N . TRP A 1 284 ? -18.193 -44.085 27.501 1.00 12.62 284 TRP A N 1
ATOM 2074 C CA . TRP A 1 284 ? -17.988 -42.702 27.900 1.00 11.94 284 TRP A CA 1
ATOM 2075 C C . TRP A 1 284 ? -18.047 -41.814 26.674 1.00 12.22 284 TRP A C 1
ATOM 2076 O O . TRP A 1 284 ? -17.602 -42.215 25.583 1.00 13.21 284 TRP A O 1
ATOM 2087 N N . ALA A 1 285 ? -18.558 -40.598 26.833 1.00 12.72 285 ALA A N 1
ATOM 2088 C CA . ALA A 1 285 ? -18.613 -39.669 25.699 1.00 12.77 285 ALA A CA 1
ATOM 2089 C C . ALA A 1 285 ? -17.212 -39.339 25.155 1.00 14.50 285 ALA A C 1
ATOM 2090 O O . ALA A 1 285 ? -17.022 -39.210 23.932 1.00 14.05 285 ALA A O 1
ATOM 2092 N N . TYR A 1 286 ? -16.223 -39.202 26.043 1.00 14.00 286 TYR A N 1
ATOM 2093 C CA . TYR A 1 286 ? -14.880 -38.849 25.579 1.00 15.54 286 TYR A CA 1
ATOM 2094 C C . TYR A 1 286 ? -14.336 -39.813 24.509 1.00 15.82 286 TYR A C 1
ATOM 2095 O O . TYR A 1 286 ? -13.504 -39.413 23.687 1.00 16.45 286 TYR A O 1
ATOM 2104 N N . GLN A 1 287 ? -14.837 -41.050 24.494 1.00 15.50 287 GLN A N 1
ATOM 2105 C CA . GLN A 1 287 ? -14.364 -42.064 23.553 1.00 15.52 287 GLN A CA 1
ATOM 2106 C C . GLN A 1 287 ? -14.740 -41.739 22.122 1.00 16.66 287 GLN A C 1
ATOM 2107 O O . GLN A 1 287 ? -14.069 -42.193 21.200 1.00 16.24 287 GLN A O 1
ATOM 2113 N N . GLN A 1 288 ? -15.799 -40.947 21.951 1.00 16.24 288 GLN A N 1
ATOM 2114 C CA . GLN A 1 288 ? -16.236 -40.496 20.632 1.00 17.42 288 GLN A CA 1
ATOM 2115 C C . GLN A 1 288 ? -15.587 -39.185 20.229 1.00 18.41 288 GLN A C 1
ATOM 2116 O O . GLN A 1 288 ? -15.662 -38.808 19.083 1.00 19.01 288 GLN A O 1
ATOM 2122 N N . LEU A 1 289 ? -14.992 -38.462 21.166 1.00 19.44 289 LEU A N 1
ATOM 2123 C CA . LEU A 1 289 ? -14.356 -37.196 20.845 1.00 20.82 289 LEU A CA 1
ATOM 2124 C C . LEU A 1 289 ? -12.875 -37.392 20.549 1.00 21.92 289 LEU A C 1
ATOM 2125 O O . LEU A 1 289 ? -12.202 -36.451 20.124 1.00 22.62 289 LEU A O 1
ATOM 2130 N N . ASP A 1 290 ? -12.358 -38.590 20.830 1.00 23.51 290 ASP A N 1
ATOM 2131 C CA . ASP A 1 290 ? -10.963 -38.917 20.545 1.00 25.12 290 ASP A CA 1
ATOM 2132 C C . ASP A 1 290 ? -10.003 -37.998 21.321 1.00 24.80 290 ASP A C 1
ATOM 2133 O O . ASP A 1 290 ? -8.993 -37.500 20.775 1.00 24.79 290 ASP A O 1
ATOM 2138 N N . VAL A 1 291 ? -10.348 -37.714 22.578 1.00 22.66 291 VAL A N 1
ATOM 2139 C CA . VAL A 1 291 ? -9.462 -36.935 23.428 1.00 21.70 291 VAL A CA 1
ATOM 2140 C C . VAL A 1 291 ? -9.245 -37.803 24.664 1.00 21.19 291 VAL A C 1
ATOM 2141 O O . VAL A 1 291 ? -10.203 -38.386 25.185 1.00 22.11 291 VAL A O 1
ATOM 2145 N N . ALA A 1 292 ? -7.985 -37.937 25.093 1.00 19.30 292 ALA A N 1
ATOM 2146 C CA . ALA A 1 292 ? -7.654 -38.775 26.238 1.00 18.28 292 ALA A CA 1
ATOM 2147 C C . ALA A 1 292 ? -7.565 -37.899 27.492 1.00 16.84 292 ALA A C 1
ATOM 2148 O O . ALA A 1 292 ? -6.695 -37.033 27.595 1.00 18.09 292 ALA A O 1
ATOM 2150 N N . PRO A 1 293 ? -8.475 -38.115 28.443 1.00 15.41 293 PRO A N 1
ATOM 2151 C CA . PRO A 1 293 ? -8.376 -37.370 29.714 1.00 13.48 293 PRO A CA 1
ATOM 2152 C C . PRO A 1 293 ? -7.350 -38.023 30.670 1.00 12.25 293 PRO A C 1
ATOM 2153 O O . PRO A 1 293 ? -6.952 -39.173 30.468 1.00 12.14 293 PRO A O 1
ATOM 2157 N N . ASP A 1 294 ? -6.940 -37.293 31.711 1.00 11.85 294 ASP A N 1
ATOM 2158 C CA . ASP A 1 294 ? -6.081 -37.856 32.747 1.00 11.31 294 ASP A CA 1
ATOM 2159 C C . ASP A 1 294 ? -6.924 -38.451 33.840 1.00 12.02 294 ASP A C 1
ATOM 2160 O O . ASP A 1 294 ? -6.527 -39.444 34.504 1.00 11.24 294 ASP A O 1
ATOM 2165 N N . ILE A 1 295 ? -8.082 -37.822 34.037 1.00 11.80 295 ILE A N 1
ATOM 2166 C CA . ILE A 1 295 ? -9.029 -38.316 35.018 1.00 12.44 295 ILE A CA 1
ATOM 2167 C C . ILE A 1 295 ? -10.505 -38.159 34.554 1.00 11.81 295 ILE A C 1
ATOM 2168 O O . ILE A 1 295 ? -10.846 -37.169 33.869 1.00 11.12 295 ILE A O 1
ATOM 2173 N N . VAL A 1 296 ? -11.342 -39.154 34.887 1.00 10.72 296 VAL A N 1
ATOM 2174 C CA . VAL A 1 296 ? -12.777 -39.130 34.595 1.00 10.71 296 VAL A CA 1
ATOM 2175 C C . VAL A 1 296 ? -13.573 -39.287 35.905 1.00 10.90 296 VAL A C 1
ATOM 2176 O O . VAL A 1 296 ? -13.326 -40.223 36.657 1.00 10.77 296 VAL A O 1
ATOM 2180 N N . ALA A 1 297 ? -14.503 -38.360 36.156 1.00 9.92 297 ALA A N 1
ATOM 2181 C CA . ALA A 1 297 ? -15.460 -38.469 37.266 1.00 9.76 297 ALA A CA 1
ATOM 2182 C C . ALA A 1 297 ? -16.758 -39.091 36.710 1.00 10.35 297 ALA A C 1
ATOM 2183 O O . ALA A 1 297 ? -17.199 -38.762 35.592 1.00 10.03 297 ALA A O 1
ATOM 2185 N N . PHE A 1 298 ? -17.328 -40.046 37.447 1.00 10.36 298 PHE A N 1
ATOM 2186 C CA . PHE A 1 298 ? -18.569 -40.723 36.990 1.00 9.67 298 PHE A CA 1
ATOM 2187 C C . PHE A 1 298 ? -19.586 -40.806 38.132 1.00 9.37 298 PHE A C 1
ATOM 2188 O O . PHE A 1 298 ? -19.218 -40.660 39.312 1.00 8.37 298 PHE A O 1
ATOM 2196 N N . GLY A 1 299 ? -20.849 -41.077 37.795 1.00 9.72 299 GLY A N 1
ATOM 2197 C CA . GLY A 1 299 ? -21.903 -41.222 38.809 1.00 10.17 299 GLY A CA 1
ATOM 2198 C C . GLY A 1 299 ? -23.224 -41.508 38.130 1.00 10.90 299 GLY A C 1
ATOM 2199 O O . GLY A 1 299 ? -23.253 -42.051 37.010 1.00 11.37 299 GLY A O 1
ATOM 2200 N N . LYS A 1 300 ? -24.323 -41.156 38.803 1.00 11.18 300 LYS A N 1
ATOM 2201 C CA . LYS A 1 300 ? -25.671 -41.347 38.254 1.00 9.76 300 LYS A CA 1
ATOM 2202 C C . LYS A 1 300 ? -25.900 -42.790 37.842 1.00 9.87 300 LYS A C 1
ATOM 2203 O O . LYS A 1 300 ? -26.089 -43.622 38.697 1.00 8.87 300 LYS A O 1
ATOM 2209 N N . LYS A 1 301 ? -25.837 -43.116 36.543 1.00 10.24 301 LYS A N 1
ATOM 2210 C CA . LYS A 1 301 ? -26.139 -44.458 36.112 1.00 11.29 301 LYS A CA 1
ATOM 2211 C C . LYS A 1 301 ? -25.275 -45.554 36.727 1.00 12.78 301 LYS A C 1
ATOM 2212 O O . LYS A 1 301 ? -25.742 -46.691 36.835 1.00 12.93 301 LYS A O 1
ATOM 2218 N N . THR A 1 302 ? -24.025 -45.238 37.108 1.00 12.83 302 THR A N 1
ATOM 2219 C CA . THR A 1 302 ? -23.139 -46.214 37.756 1.00 13.07 302 THR A CA 1
ATOM 2220 C C . THR A 1 302 ? -23.560 -46.526 39.212 1.00 13.22 302 THR A C 1
ATOM 2221 O O . THR A 1 302 ? -23.000 -47.439 39.822 1.00 13.82 302 THR A O 1
ATOM 2225 N N . GLN A 1 303 ? -24.511 -45.748 39.755 1.00 12.30 303 GLN A N 1
ATOM 2226 C CA . GLN A 1 303 ? -25.125 -45.961 41.099 1.00 12.15 303 GLN A CA 1
ATOM 2227 C C . GLN A 1 303 ? -24.126 -45.610 42.205 1.00 11.92 303 GLN A C 1
ATOM 2228 O O . GL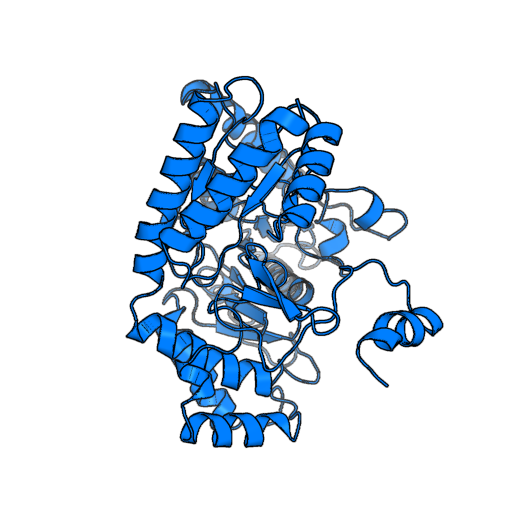N A 1 303 ? -24.392 -44.725 43.032 1.00 12.39 303 GLN A O 1
ATOM 2234 N N . VAL A 1 304 ? -22.978 -46.279 42.184 1.00 12.47 304 VAL A N 1
ATOM 2235 C CA . VAL A 1 304 ? -21.797 -45.832 42.963 1.00 13.54 304 VAL A CA 1
ATOM 2236 C C . VAL A 1 304 ? -21.090 -44.750 42.146 1.00 12.35 304 VAL A C 1
ATOM 2237 O O . VAL A 1 304 ? -21.027 -44.847 40.922 1.00 13.35 304 VAL A O 1
ATOM 2241 N N . CYS A 1 305 ? -20.535 -43.749 42.810 1.00 10.19 305 CYS A N 1
ATOM 2242 C CA . CYS A 1 305 ? -19.848 -42.688 42.082 1.00 9.79 305 CYS A CA 1
ATOM 2243 C C . CYS A 1 305 ? -18.339 -42.848 42.258 1.00 9.09 305 CYS A C 1
ATOM 2244 O O . CYS A 1 305 ? -17.887 -43.661 43.081 1.00 7.43 305 CYS A O 1
ATOM 2247 N N . GLY A 1 306 ? -17.553 -42.118 41.483 1.00 8.78 306 GLY A N 1
ATOM 2248 C CA . GLY A 1 306 ? -16.113 -42.169 41.716 1.00 9.72 306 GLY A CA 1
ATOM 2249 C C . GLY A 1 306 ? -15.268 -41.595 40.588 1.00 10.46 306 GLY A C 1
ATOM 2250 O O . GLY A 1 306 ? -15.751 -40.824 39.741 1.00 10.14 306 GLY A O 1
ATOM 2251 N N . VAL A 1 307 ? -13.993 -41.981 40.574 1.00 10.71 307 VAL A N 1
ATOM 2252 C CA . VAL A 1 307 ? -13.078 -41.479 39.541 1.00 11.09 307 VAL A CA 1
ATOM 2253 C C . VAL A 1 307 ? -12.269 -42.653 38.967 1.00 11.23 307 VAL A C 1
ATOM 2254 O O . VAL A 1 307 ? -12.045 -43.679 39.655 1.00 10.55 307 VAL A O 1
ATOM 2258 N N . MET A 1 308 ? -11.895 -42.526 37.693 1.00 11.81 308 MET A N 1
ATOM 2259 C CA . MET A 1 308 ? -10.843 -43.366 37.077 1.00 13.40 308 MET A CA 1
ATOM 2260 C C . MET A 1 308 ? -9.714 -42.420 36.707 1.00 11.43 308 MET A C 1
ATOM 2261 O O . MET A 1 308 ? -9.955 -41.322 36.144 1.00 11.40 308 MET A O 1
ATOM 2266 N N . ALA A 1 309 ? -8.484 -42.825 36.980 1.00 10.64 309 ALA A N 1
ATOM 2267 C CA . ALA A 1 309 ? -7.363 -41.920 36.769 1.00 11.10 309 ALA A CA 1
ATOM 2268 C C . ALA A 1 309 ? -6.173 -42.680 36.206 1.00 11.51 309 ALA A C 1
ATOM 2269 O O . ALA A 1 309 ? -6.053 -43.893 36.397 1.00 10.78 309 ALA A O 1
ATOM 2271 N N . GLY A 1 310 ? -5.269 -41.932 35.571 1.00 12.37 310 GLY A N 1
ATOM 2272 C CA . GLY A 1 310 ? -4.112 -42.515 34.883 1.00 12.92 310 GLY A CA 1
ATOM 2273 C C . GLY A 1 310 ? -3.471 -41.472 33.970 1.00 12.73 310 GLY A C 1
ATOM 2274 O O . GLY A 1 310 ? -3.375 -40.292 34.327 1.00 11.03 310 GLY A O 1
ATOM 2275 N N . ARG A 1 311 ? -3.039 -41.912 32.782 1.00 12.81 311 ARG A N 1
ATOM 2276 C CA . ARG A 1 311 ? -2.278 -41.043 31.902 1.00 13.46 311 ARG A CA 1
ATOM 2277 C C . ARG A 1 311 ? -1.192 -40.283 32.724 1.00 12.31 311 ARG A C 1
ATOM 2278 O O . ARG A 1 311 ? -0.378 -40.925 33.377 1.00 12.44 311 ARG A O 1
ATOM 2286 N N . ARG A 1 312 ? -1.215 -38.957 32.780 1.00 11.73 312 ARG A N 1
ATOM 2287 C CA . ARG A 1 312 ? -0.104 -38.239 33.416 1.00 12.59 312 ARG A CA 1
ATOM 2288 C C . ARG A 1 312 ? -0.079 -38.347 34.945 1.00 13.49 312 ARG A C 1
ATOM 2289 O O . ARG A 1 312 ? 0.963 -38.081 35.568 1.00 13.34 312 ARG A O 1
ATOM 2297 N N . VAL A 1 313 ? -1.206 -38.744 35.551 1.00 12.55 313 VAL A N 1
ATOM 2298 C CA . VAL A 1 313 ? -1.258 -38.890 37.016 1.00 12.90 313 VAL A CA 1
ATOM 2299 C C . VAL A 1 313 ? -0.067 -39.714 37.531 1.00 12.63 313 VAL A C 1
ATOM 2300 O O . VAL A 1 313 ? 0.586 -39.358 38.536 1.00 11.65 313 VAL A O 1
ATOM 2304 N N . ASP A 1 314 ? 0.217 -40.792 36.811 1.00 13.14 314 ASP A N 1
ATOM 2305 C CA . ASP A 1 314 ? 1.287 -41.742 37.158 1.00 13.76 314 ASP A CA 1
ATOM 2306 C C . ASP A 1 314 ? 2.706 -41.148 37.171 1.00 14.07 314 ASP A C 1
ATOM 2307 O O . ASP A 1 314 ? 3.583 -41.697 37.827 1.00 14.26 314 ASP A O 1
ATOM 2312 N N . GLU A 1 315 ? 2.920 -40.016 36.497 1.00 13.58 315 GLU A N 1
ATOM 2313 C CA . GLU A 1 315 ? 4.251 -39.379 36.449 1.00 13.50 315 GLU A CA 1
ATOM 2314 C C . GLU A 1 315 ? 4.711 -38.805 37.776 1.00 13.84 315 GLU A C 1
ATOM 2315 O O . GLU A 1 315 ? 5.903 -38.464 37.949 1.00 14.24 315 GLU A O 1
ATOM 2321 N N . VAL A 1 316 ? 3.776 -38.648 38.705 1.00 13.58 316 VAL A N 1
ATOM 2322 C CA . VAL A 1 316 ? 4.109 -38.224 40.062 1.00 13.03 316 VAL A CA 1
ATOM 2323 C C . VAL A 1 316 ? 3.894 -39.515 40.863 1.00 13.05 316 VAL A C 1
ATOM 2324 O O . VAL A 1 316 ? 2.747 -39.951 41.078 1.00 12.68 316 VAL A O 1
ATOM 2328 N N . ALA A 1 317 ? 4.991 -40.137 41.269 1.00 12.21 317 ALA A N 1
ATOM 2329 C CA . ALA A 1 317 ? 4.942 -41.454 41.862 1.00 13.20 317 ALA A CA 1
ATOM 2330 C C . ALA A 1 317 ? 4.195 -41.485 43.209 1.00 13.27 317 ALA A C 1
ATOM 2331 O O . ALA A 1 317 ? 3.652 -42.520 43.543 1.00 13.38 317 ALA A O 1
ATOM 2333 N N . ASP A 1 318 ? 4.192 -40.368 43.945 1.00 13.40 318 ASP A N 1
ATOM 2334 C CA . ASP A 1 318 ? 3.505 -40.293 45.252 1.00 14.11 318 ASP A CA 1
ATOM 2335 C C . ASP A 1 318 ? 2.185 -39.526 45.153 1.00 13.97 318 ASP A C 1
ATOM 2336 O O . ASP A 1 318 ? 1.841 -38.741 46.025 1.00 14.57 318 ASP A O 1
ATOM 2341 N N . ASN A 1 319 ? 1.457 -39.768 44.064 1.00 12.64 319 ASN A N 1
ATOM 2342 C CA . ASN A 1 319 ? 0.125 -39.214 43.850 1.00 12.12 319 ASN A CA 1
ATOM 2343 C C . ASN A 1 319 ? -0.931 -39.842 44.829 1.00 12.37 319 ASN A C 1
ATOM 2344 O O . ASN A 1 319 ? -0.628 -40.778 45.583 1.00 11.69 319 ASN A O 1
ATOM 2349 N N . VAL A 1 320 ? -2.166 -39.325 44.812 1.00 12.46 320 VAL A N 1
ATOM 2350 C CA . VAL A 1 320 ? -3.168 -39.702 45.840 1.00 13.40 320 VAL A CA 1
ATOM 2351 C C . VAL A 1 320 ? -3.647 -41.128 45.685 1.00 14.29 320 VAL A C 1
ATOM 2352 O O . VAL A 1 320 ? -4.258 -41.669 46.600 1.00 15.63 320 VAL A O 1
ATOM 2356 N N . PHE A 1 321 ? -3.395 -41.741 44.535 1.00 14.45 321 PHE A N 1
ATOM 2357 C CA . PHE A 1 321 ? -3.785 -43.131 44.328 1.00 15.59 321 PHE A CA 1
ATOM 2358 C C . PHE A 1 321 ? -2.721 -44.073 44.820 1.00 16.92 321 PHE A C 1
ATOM 2359 O O . PHE A 1 321 ? -2.975 -45.256 44.975 1.00 18.37 321 PHE A O 1
ATOM 2367 N N . ALA A 1 322 ? -1.535 -43.532 45.111 1.00 18.00 322 ALA A N 1
ATOM 2368 C CA . ALA A 1 322 ? -0.384 -44.340 45.500 1.00 18.77 322 ALA A CA 1
ATOM 2369 C C . ALA A 1 322 ? -0.066 -44.237 47.000 1.00 20.16 322 ALA A C 1
ATOM 2370 O O . ALA A 1 322 ? 0.614 -45.072 47.538 1.00 22.27 322 ALA A O 1
ATOM 2372 N N . VAL A 1 323 ? -0.574 -43.214 47.670 1.00 20.61 323 VAL A N 1
ATOM 2373 C CA . VAL A 1 323 ? -0.220 -42.903 49.048 1.00 21.21 323 VAL A CA 1
ATOM 2374 C C . VAL A 1 323 ? -1.492 -43.125 49.878 1.00 21.55 323 VAL A C 1
ATOM 2375 O O . VAL A 1 323 ? -2.543 -42.568 49.539 1.00 21.66 323 VAL A O 1
ATOM 2379 N N . PRO A 1 324 ? -1.404 -43.911 50.970 1.00 21.44 324 PRO A N 1
ATOM 2380 C CA . PRO A 1 324 ? -2.621 -44.122 51.780 1.00 21.65 324 PRO A CA 1
ATOM 2381 C C . PRO A 1 324 ? -3.156 -42.856 52.474 1.00 21.52 324 PRO A C 1
ATOM 2382 O O . PRO A 1 324 ? -2.399 -41.932 52.818 1.00 20.17 324 PRO A O 1
ATOM 2386 N N . SER A 1 325 ? -4.477 -42.840 52.633 1.00 21.81 325 SER A N 1
ATOM 2387 C CA . SER A 1 325 ? -5.205 -41.827 53.400 1.00 22.38 325 SER A CA 1
ATOM 2388 C C . SER A 1 325 ? -5.284 -40.419 52.811 1.00 21.00 325 SER A C 1
ATOM 2389 O O . SER A 1 325 ? -5.741 -39.510 53.495 1.00 20.83 325 SER A O 1
ATOM 2392 N N . ARG A 1 326 ? -4.906 -40.232 51.542 1.00 18.98 326 ARG A N 1
ATOM 2393 C CA . ARG A 1 326 ? -5.046 -38.901 50.931 1.00 17.79 326 ARG A CA 1
ATOM 2394 C C . ARG A 1 326 ? -6.491 -38.634 50.470 1.00 17.42 326 ARG A C 1
ATOM 2395 O O . ARG A 1 326 ? -6.975 -37.508 50.541 1.00 17.82 326 ARG A O 1
ATOM 2403 N N . LEU A 1 327 ? -7.139 -39.680 49.961 1.00 16.93 327 LEU A N 1
ATOM 2404 C CA . LEU A 1 327 ? -8.575 -39.678 49.651 1.00 16.87 327 LEU A CA 1
ATOM 2405 C C . LEU A 1 327 ? -9.279 -40.709 50.532 1.00 17.01 327 LEU A C 1
ATOM 2406 O O . LEU A 1 327 ? -8.754 -41.816 50.795 1.00 16.72 327 LEU A O 1
ATOM 2411 N N . ASN A 1 328 ? -10.481 -40.377 50.984 1.00 16.61 328 ASN A N 1
ATOM 2412 C CA . ASN A 1 328 ? -11.207 -41.328 51.828 1.00 16.88 328 ASN A CA 1
ATOM 2413 C C . ASN A 1 328 ? -12.635 -40.859 52.062 1.00 15.76 328 ASN A C 1
ATOM 2414 O O . ASN A 1 328 ? -12.939 -39.666 51.916 1.00 15.61 328 ASN A O 1
ATOM 2419 N N . SER A 1 329 ? -13.482 -41.799 52.465 1.00 15.28 329 SER A N 1
ATOM 2420 C CA . SER A 1 329 ? -14.771 -41.504 53.117 1.00 14.89 329 SER A CA 1
ATOM 2421 C C . SER A 1 329 ? -15.062 -42.680 54.045 1.00 15.39 329 SER A C 1
ATOM 2422 O O . SER A 1 329 ? -14.396 -43.733 53.944 1.00 15.10 329 SER A O 1
ATOM 2425 N N . THR A 1 330 ? -16.017 -42.512 54.969 1.00 15.15 330 THR A N 1
ATOM 2426 C CA . THR A 1 330 ? -16.367 -43.613 55.889 1.00 15.68 330 THR A CA 1
ATOM 2427 C C . THR A 1 330 ? -16.729 -44.886 55.119 1.00 15.22 330 THR A C 1
ATOM 2428 O O . THR A 1 330 ? -16.171 -45.964 55.397 1.00 15.54 330 THR A O 1
ATOM 2432 N N . TRP A 1 331 ? -17.617 -44.769 54.134 1.00 14.11 331 TRP A N 1
ATOM 2433 C CA . TRP A 1 331 ? -18.156 -45.990 53.512 1.00 14.06 331 TRP A CA 1
ATOM 2434 C C . TRP A 1 331 ? -17.436 -46.482 52.255 1.00 14.19 331 TRP A C 1
ATOM 2435 O O . TRP A 1 331 ? -17.463 -47.688 51.973 1.00 13.02 331 TRP A O 1
ATOM 2446 N N . GLY A 1 332 ? -16.798 -45.566 51.513 1.00 13.40 332 GLY A N 1
ATOM 2447 C CA . GLY A 1 332 ? -16.168 -45.944 50.235 1.00 14.14 332 GLY A CA 1
ATOM 2448 C C . GLY A 1 332 ? -17.200 -46.419 49.215 1.00 13.90 332 GLY A C 1
ATOM 2449 O O . GLY A 1 332 ? -16.986 -47.409 48.498 1.00 14.73 332 GLY A O 1
ATOM 2450 N N . GLY A 1 333 ? -18.337 -45.741 49.181 1.00 13.74 333 GLY A N 1
ATOM 2451 C CA . GLY A 1 333 ? -19.413 -46.114 48.267 1.00 13.78 333 GLY A CA 1
ATOM 2452 C C . GLY A 1 333 ? -20.358 -47.076 48.967 1.00 13.83 333 GLY A C 1
ATOM 2453 O O . GLY A 1 333 ? -20.024 -47.670 50.009 1.00 15.10 333 GLY A O 1
ATOM 2454 N N . ASN A 1 334 ? -21.538 -47.221 48.414 1.00 12.74 334 ASN A N 1
ATOM 2455 C CA . ASN A 1 334 ? -22.578 -48.003 49.039 1.00 12.12 334 ASN A CA 1
ATOM 2456 C C . ASN A 1 334 ? -22.530 -49.429 48.452 1.00 12.26 334 ASN A C 1
ATOM 2457 O O . ASN A 1 334 ? -22.620 -49.623 47.225 1.00 11.88 334 ASN A O 1
ATOM 2462 N N . LEU A 1 335 ? -22.345 -50.423 49.316 1.00 11.56 335 LEU A N 1
ATOM 2463 C CA . LEU A 1 335 ? -22.198 -51.819 48.825 1.00 10.80 335 LEU A CA 1
ATOM 2464 C C . LEU A 1 335 ? -23.423 -52.320 48.048 1.00 10.07 335 LEU A C 1
ATOM 2465 O O . LEU A 1 335 ? -23.301 -53.061 47.054 1.00 9.65 335 LEU A O 1
ATOM 2470 N N . THR A 1 336 ? -24.611 -51.908 48.476 1.00 10.36 336 THR A N 1
ATOM 2471 C CA . THR A 1 336 ? -25.826 -52.243 47.733 1.00 11.16 336 THR A CA 1
ATOM 2472 C C . THR A 1 336 ? -25.787 -51.707 46.292 1.00 10.39 336 THR A C 1
ATOM 2473 O O . THR A 1 336 ? -26.135 -52.417 45.348 1.00 10.20 336 THR A O 1
ATOM 2477 N N . ASP A 1 337 ? -25.387 -50.441 46.145 1.00 10.21 337 ASP A N 1
ATOM 2478 C CA . ASP A 1 337 ? -25.201 -49.818 44.825 1.00 10.43 337 ASP A CA 1
ATOM 2479 C C . ASP A 1 337 ? -24.166 -50.550 43.957 1.00 10.16 337 ASP A C 1
ATOM 2480 O O . ASP A 1 337 ? -24.358 -50.663 42.747 1.00 10.40 337 ASP A O 1
ATOM 2485 N N . MET A 1 338 ? -23.090 -51.028 44.572 1.00 10.19 338 MET A N 1
ATOM 2486 C CA . MET A 1 338 ? -22.054 -51.805 43.870 1.00 11.93 338 MET A CA 1
ATOM 2487 C C . MET A 1 338 ? -22.613 -53.126 43.346 1.00 12.45 338 MET A C 1
ATOM 2488 O O . MET A 1 338 ? -22.379 -53.489 42.194 1.00 13.30 338 MET A O 1
ATOM 2493 N N . VAL A 1 339 ? -23.358 -53.843 44.188 1.00 11.91 339 VAL A N 1
ATOM 2494 C CA . VAL A 1 339 ? -23.971 -55.114 43.758 1.00 12.42 339 VAL A CA 1
ATOM 2495 C C . VAL A 1 339 ? -25.017 -54.908 42.626 1.00 11.87 339 VAL A C 1
ATOM 2496 O O . VAL A 1 339 ? -25.008 -55.644 41.612 1.00 11.62 339 VAL A O 1
ATOM 2500 N N . ARG A 1 340 ? -25.890 -53.895 42.784 1.00 11.83 340 ARG A N 1
ATOM 2501 C CA . ARG A 1 340 ? -26.841 -53.514 41.733 1.00 12.03 340 ARG A CA 1
ATOM 2502 C C . ARG A 1 340 ? -26.130 -53.121 40.436 1.00 11.21 340 ARG A C 1
ATOM 2503 O O . ARG A 1 340 ? -26.505 -53.596 39.337 1.00 11.11 340 ARG A O 1
ATOM 2511 N N . ALA A 1 341 ? -25.141 -52.236 40.551 1.00 9.90 341 ALA A N 1
ATOM 2512 C CA . ALA A 1 341 ? -24.376 -51.772 39.391 1.00 10.51 341 ALA A CA 1
ATOM 2513 C C . ALA A 1 341 ? -23.672 -52.916 38.677 1.00 11.81 341 ALA A C 1
ATOM 2514 O O . ALA A 1 341 ? -23.634 -52.954 37.438 1.00 11.98 341 ALA A O 1
ATOM 2516 N N . ARG A 1 342 ? -23.135 -53.864 39.455 1.00 12.22 342 ARG A N 1
ATOM 2517 C CA . ARG A 1 342 ? -22.461 -55.035 38.862 1.00 12.86 342 ARG A CA 1
ATOM 2518 C C . ARG A 1 342 ? -23.445 -55.764 37.937 1.00 12.96 342 ARG A C 1
ATOM 2519 O O . ARG A 1 342 ? -23.142 -56.061 36.761 1.00 12.46 342 ARG A O 1
ATOM 2527 N N . ARG A 1 343 ? -24.634 -56.045 38.462 1.00 12.96 343 ARG A N 1
ATOM 2528 C CA . ARG A 1 343 ? -25.649 -56.731 37.649 1.00 13.38 343 ARG A CA 1
ATOM 2529 C C . ARG A 1 343 ? -26.085 -55.928 36.412 1.00 13.88 343 ARG A C 1
ATOM 2530 O O . ARG A 1 343 ? -26.220 -56.496 35.312 1.00 13.58 343 ARG A O 1
ATOM 2538 N N . ILE A 1 344 ? -26.333 -54.615 36.592 1.00 13.35 344 ILE A N 1
ATOM 2539 C CA . ILE A 1 344 ? -26.669 -53.719 35.472 1.00 13.48 344 ILE A CA 1
ATOM 2540 C C . ILE A 1 344 ? -25.572 -53.759 34.369 1.00 13.83 344 ILE A C 1
ATOM 2541 O O . ILE A 1 344 ? -25.892 -53.846 33.174 1.00 13.34 344 ILE A O 1
ATOM 2546 N N . LEU A 1 345 ? -24.298 -53.676 34.769 1.00 13.23 345 LEU A N 1
ATOM 2547 C CA . LEU A 1 345 ? -23.165 -53.753 33.805 1.00 14.17 345 LEU A CA 1
ATOM 2548 C C . LEU A 1 345 ? -23.142 -55.063 33.023 1.00 14.17 345 LEU A C 1
ATOM 2549 O O . LEU A 1 345 ? -22.841 -55.089 31.811 1.00 13.93 345 LEU A O 1
ATOM 2554 N N . GLU A 1 346 ? -23.467 -56.158 33.709 1.00 14.63 346 GLU A N 1
ATOM 2555 C CA . GLU A 1 346 ? -23.540 -57.452 33.057 1.00 15.50 346 GLU A CA 1
ATOM 2556 C C . GLU A 1 346 ? -24.655 -57.506 31.998 1.00 16.55 346 GLU A C 1
ATOM 2557 O O . GLU A 1 346 ? -24.463 -58.135 30.949 1.00 15.94 346 GLU A O 1
ATOM 2563 N N . VAL A 1 347 ? -25.792 -56.866 32.273 1.00 15.95 347 VAL A N 1
ATOM 2564 C CA . VAL A 1 347 ? -26.887 -56.779 31.307 1.00 16.96 347 VAL A CA 1
ATOM 2565 C C . VAL A 1 347 ? -26.450 -55.934 30.091 1.00 17.23 347 VAL A C 1
ATOM 2566 O O . VAL A 1 347 ? -26.641 -56.330 28.935 1.00 17.57 347 VAL A O 1
ATOM 2570 N N . ILE A 1 348 ? -25.850 -54.786 30.357 1.00 17.15 348 ILE A N 1
ATOM 2571 C CA . ILE A 1 348 ? -25.359 -53.917 29.290 1.00 18.04 348 ILE A CA 1
ATOM 2572 C C . ILE A 1 348 ? -24.443 -54.684 28.320 1.00 19.35 348 ILE A C 1
ATOM 2573 O O . ILE A 1 348 ? -24.587 -54.586 27.096 1.00 19.55 348 ILE A O 1
ATOM 2578 N N . GLU A 1 349 ? -23.508 -55.432 28.896 1.00 19.59 349 GLU A N 1
ATOM 2579 C CA . GLU A 1 349 ? -22.508 -56.166 28.145 1.00 21.02 349 GLU A CA 1
ATOM 2580 C C . GLU A 1 349 ? -23.165 -57.310 27.381 1.00 22.20 349 GLU A C 1
ATOM 2581 O O . GLU A 1 349 ? -22.859 -57.523 26.198 1.00 22.39 349 GLU A O 1
ATOM 2587 N N . ALA A 1 350 ? -24.067 -58.029 28.057 1.00 22.00 350 ALA A N 1
ATOM 2588 C CA . ALA A 1 350 ? -24.689 -59.220 27.498 1.00 23.58 350 ALA A CA 1
ATOM 2589 C C . ALA A 1 350 ? -25.656 -58.867 26.372 1.00 24.44 350 ALA A C 1
ATOM 2590 O O . ALA A 1 350 ? -25.702 -59.571 25.364 1.00 25.63 350 ALA A O 1
ATOM 2592 N N . GLU A 1 351 ? -26.418 -57.787 26.540 1.00 24.65 351 GLU A N 1
ATOM 2593 C CA . GLU A 1 351 ? -27.445 -57.387 25.584 1.00 25.24 351 GLU A CA 1
ATOM 2594 C C . GLU A 1 351 ? -26.982 -56.369 24.545 1.00 23.95 351 GLU A C 1
ATOM 2595 O O . GLU A 1 351 ? -27.782 -55.959 23.714 1.00 24.29 351 GLU A O 1
ATOM 2601 N N . GLY A 1 352 ? -25.711 -55.964 24.593 1.00 22.53 352 GLY A N 1
ATOM 2602 C CA . GLY A 1 352 ? -25.167 -54.995 23.630 1.00 21.08 352 GLY A CA 1
ATOM 2603 C C . GLY A 1 352 ? -25.885 -53.658 23.680 1.00 20.25 352 GLY A C 1
ATOM 2604 O O . GLY A 1 352 ? -26.240 -53.108 22.657 1.00 20.11 352 GLY A O 1
ATOM 2605 N N . LEU A 1 353 ? -26.097 -53.121 24.879 1.00 19.13 353 LEU A N 1
ATOM 2606 C CA . LEU A 1 353 ? -26.943 -51.949 25.031 1.00 18.20 353 LEU A CA 1
ATOM 2607 C C . LEU A 1 353 ? -26.295 -50.658 24.568 1.00 18.56 353 LEU A C 1
ATOM 2608 O O . LEU A 1 353 ? -26.999 -49.705 24.263 1.00 18.25 353 LEU A O 1
ATOM 2613 N N . PHE A 1 354 ? -24.964 -50.608 24.487 1.00 18.06 354 PHE A N 1
ATOM 2614 C CA . PHE A 1 354 ? -24.327 -49.400 23.936 1.00 19.24 354 PHE A CA 1
ATOM 2615 C C . PHE A 1 354 ? -24.719 -49.234 22.473 1.00 20.07 354 PHE A C 1
ATOM 2616 O O . PHE A 1 354 ? -25.004 -48.133 22.023 1.00 19.23 354 PHE A O 1
ATOM 2624 N N . GLU A 1 355 ? -24.709 -50.347 21.743 1.00 21.44 355 GLU A N 1
ATOM 2625 C CA . GLU A 1 355 ? -25.059 -50.338 20.316 1.00 23.27 355 GLU A CA 1
ATOM 2626 C C . GLU A 1 355 ? -26.535 -50.032 20.148 1.00 22.69 355 GLU A C 1
ATOM 2627 O O . GLU A 1 355 ? -26.932 -49.337 19.233 1.00 22.88 355 GLU A O 1
ATOM 2633 N N . ARG A 1 356 ? -27.355 -50.523 21.068 1.00 22.10 356 ARG A N 1
ATOM 2634 C CA . ARG A 1 356 ? -28.764 -50.199 21.039 1.00 22.26 356 ARG A CA 1
ATOM 2635 C C . ARG A 1 356 ? -29.006 -48.695 21.282 1.00 21.49 356 ARG A C 1
ATOM 2636 O O . ARG A 1 356 ? -29.888 -48.067 20.677 1.00 21.17 356 ARG A O 1
ATOM 2644 N N . ALA A 1 357 ? -28.190 -48.092 22.138 1.00 19.93 357 ALA A N 1
ATOM 2645 C CA . ALA A 1 357 ? -28.235 -46.643 22.316 1.00 19.25 357 ALA A CA 1
ATOM 2646 C C . ALA A 1 357 ? -27.854 -45.850 21.040 1.00 18.91 357 ALA A C 1
ATOM 2647 O O . ALA A 1 357 ? -28.462 -44.814 20.744 1.00 18.67 357 ALA A O 1
ATOM 2649 N N . VAL A 1 358 ? -26.838 -46.313 20.317 1.00 18.15 358 VAL A N 1
ATOM 2650 C CA . VAL A 1 358 ? -26.480 -45.692 19.036 1.00 18.08 358 VAL A CA 1
ATOM 2651 C C . VAL A 1 358 ? -27.690 -45.760 18.082 1.00 18.00 358 VAL A C 1
ATOM 2652 O O . VAL A 1 358 ? -28.080 -44.756 17.493 1.00 17.39 358 VAL A O 1
ATOM 2656 N N . GLN A 1 359 ? -28.277 -46.939 17.941 1.00 18.84 359 GLN A N 1
ATOM 2657 C CA . GLN A 1 359 ? -29.334 -47.123 16.938 1.00 20.81 359 GLN A CA 1
ATOM 2658 C C . GLN A 1 359 ? -30.625 -46.359 17.298 1.00 20.16 359 GLN A C 1
ATOM 2659 O O . GLN A 1 359 ? -31.210 -45.683 16.455 1.00 20.10 359 GLN A O 1
ATOM 2665 N N . HIS A 1 360 ? -31.057 -46.438 18.552 1.00 18.73 360 HIS A N 1
ATOM 2666 C CA . HIS A 1 360 ? -32.295 -45.749 18.953 1.00 19.36 360 HIS A CA 1
ATOM 2667 C C . HIS A 1 360 ? -32.070 -44.264 19.117 1.00 19.20 360 HIS A C 1
ATOM 2668 O O . HIS A 1 360 ? -32.994 -43.478 18.955 1.00 18.58 360 HIS A O 1
ATOM 2675 N N . GLY A 1 361 ? -30.832 -43.882 19.427 1.00 18.90 361 GLY A N 1
ATOM 2676 C CA . GLY A 1 361 ? -30.448 -42.479 19.448 1.00 19.72 361 GLY A CA 1
ATOM 2677 C C . GLY A 1 361 ? -30.544 -41.818 18.080 1.00 20.52 361 GLY A C 1
ATOM 2678 O O . GLY A 1 361 ? -30.998 -40.673 17.980 1.00 20.19 361 GLY A O 1
ATOM 2679 N N . LYS A 1 362 ? -30.120 -42.530 17.036 1.00 20.99 362 LYS A N 1
ATOM 2680 C CA . LYS A 1 362 ? -30.303 -42.063 15.646 1.00 23.36 362 LYS A CA 1
ATOM 2681 C C . LYS A 1 362 ? -31.805 -41.914 15.316 1.00 21.68 362 LYS A C 1
ATOM 2682 O O . LYS A 1 362 ? -32.216 -40.933 14.725 1.00 21.97 362 LYS A O 1
ATOM 2688 N N . TYR A 1 363 ? -32.610 -42.893 15.713 1.00 21.25 363 TYR A N 1
ATOM 2689 C CA . TYR A 1 363 ? -34.064 -42.836 15.547 1.00 20.09 363 TYR A CA 1
ATOM 2690 C C . TYR A 1 363 ? -34.697 -41.605 16.213 1.00 20.14 363 TYR A C 1
ATOM 2691 O O . TYR A 1 363 ? -35.484 -40.872 15.593 1.00 19.88 363 TYR A O 1
ATOM 2700 N N . LEU A 1 364 ? -34.391 -41.397 17.494 1.00 18.89 364 LEU A N 1
ATOM 2701 C CA . LEU A 1 364 ? -34.927 -40.257 18.241 1.00 19.01 364 LEU A CA 1
ATOM 2702 C C . LEU A 1 364 ? -34.518 -38.918 17.587 1.00 19.63 364 LEU A C 1
ATOM 2703 O O . LEU A 1 364 ? -35.335 -37.989 17.441 1.00 18.45 364 LEU A O 1
ATOM 2708 N N . ARG A 1 365 ? -33.249 -38.833 17.204 1.00 20.02 365 ARG A N 1
ATOM 2709 C CA . ARG A 1 365 ? -32.744 -37.625 16.560 1.00 22.36 365 ARG A CA 1
ATOM 2710 C C . ARG A 1 365 ? -33.438 -37.339 15.210 1.00 21.89 365 ARG A C 1
ATOM 2711 O O . ARG A 1 365 ? -33.761 -36.198 14.905 1.00 22.43 365 ARG A O 1
ATOM 2719 N N . ALA A 1 366 ? -33.660 -38.384 14.422 1.00 22.47 366 ALA A N 1
ATOM 2720 C CA . ALA A 1 366 ? -34.407 -38.276 13.171 1.00 22.76 366 ALA A CA 1
ATOM 2721 C C . ALA A 1 366 ? -35.828 -37.733 13.402 1.00 23.17 366 ALA A C 1
ATOM 2722 O O . ALA A 1 366 ? -36.280 -36.872 12.647 1.00 23.06 366 ALA A O 1
ATOM 2724 N N . ARG A 1 367 ? -36.511 -38.206 14.454 1.00 23.13 367 ARG A N 1
ATOM 2725 C CA . ARG A 1 367 ? -37.862 -37.717 14.794 1.00 23.27 367 ARG A CA 1
ATOM 2726 C C . ARG A 1 367 ? -37.850 -36.262 15.199 1.00 23.17 367 ARG A C 1
ATOM 2727 O O . ARG A 1 367 ? -38.802 -35.522 14.908 1.00 22.60 367 ARG A O 1
ATOM 2735 N N . LEU A 1 368 ? -36.778 -35.840 15.875 1.00 22.80 368 LEU A N 1
ATOM 2736 C CA . LEU A 1 368 ? -36.657 -34.439 16.300 1.00 23.44 368 LEU A CA 1
ATOM 2737 C C . LEU A 1 368 ? -36.404 -33.525 15.086 1.00 24.18 368 LEU A C 1
ATOM 2738 O O . LEU A 1 368 ? -36.914 -32.396 15.036 1.00 23.46 368 LEU A O 1
ATOM 2743 N N . ASP A 1 369 ? -35.606 -34.020 14.134 1.00 25.47 369 ASP A N 1
ATOM 2744 C CA . ASP A 1 369 ? -35.418 -33.336 12.855 1.00 27.84 369 ASP A CA 1
ATOM 2745 C C . ASP A 1 369 ? -36.758 -33.158 12.143 1.00 27.87 369 ASP A C 1
ATOM 2746 O O . ASP A 1 369 ? -37.081 -32.057 11.708 1.00 28.90 369 ASP A O 1
ATOM 2751 N N . GLU A 1 370 ? -37.548 -34.220 12.060 1.00 29.02 370 GLU A N 1
ATOM 2752 C CA . GLU A 1 370 ? -38.895 -34.106 11.481 1.00 30.27 370 GLU A CA 1
ATOM 2753 C C . GLU A 1 370 ? -39.747 -33.054 12.188 1.00 30.77 370 GLU A C 1
ATOM 2754 O O . GLU A 1 370 ? -40.412 -32.253 11.520 1.00 31.05 370 GLU A O 1
ATOM 2760 N N . LEU A 1 371 ? -39.721 -33.043 13.525 1.00 30.21 371 LEU A N 1
ATOM 2761 C CA . LEU A 1 371 ? -40.487 -32.068 14.299 1.00 30.79 371 LEU A CA 1
ATOM 2762 C C . LEU A 1 371 ? -40.071 -30.658 13.936 1.00 31.17 371 LEU A C 1
ATOM 2763 O O . LEU A 1 371 ? -40.924 -29.781 13.804 1.00 31.57 371 LEU A O 1
ATOM 2768 N N . ALA A 1 372 ? -38.759 -30.437 13.806 1.00 31.10 372 ALA A N 1
ATOM 2769 C CA . ALA A 1 372 ? -38.227 -29.119 13.494 1.00 31.53 372 ALA A CA 1
ATOM 2770 C C . ALA A 1 372 ? -38.718 -28.665 12.122 1.00 32.08 372 ALA A C 1
ATOM 2771 O O . ALA A 1 372 ? -39.080 -27.505 11.948 1.00 32.43 372 ALA A O 1
ATOM 2773 N N . ALA A 1 373 ? -38.734 -29.594 11.169 1.00 32.38 373 ALA A N 1
ATOM 2774 C CA . ALA A 1 373 ? -39.236 -29.334 9.829 1.00 32.96 373 ALA A CA 1
ATOM 2775 C C . ALA A 1 373 ? -40.710 -28.951 9.861 1.00 33.24 373 ALA A C 1
ATOM 2776 O O . ALA A 1 373 ? -41.115 -28.045 9.144 1.00 34.01 373 ALA A O 1
ATOM 2778 N N . ASP A 1 374 ? -41.506 -29.621 10.696 1.00 33.51 374 ASP A N 1
ATOM 2779 C CA . ASP A 1 374 ? -42.948 -29.344 10.766 1.00 33.30 374 ASP A CA 1
ATOM 2780 C C . ASP A 1 374 ? -43.275 -28.080 11.546 1.00 33.47 374 ASP A C 1
ATOM 2781 O O . ASP A 1 374 ? -44.281 -27.428 11.260 1.00 33.56 374 ASP A O 1
ATOM 2786 N N . PHE A 1 375 ? -42.428 -27.731 12.518 1.00 32.73 375 PHE A N 1
ATOM 2787 C CA . PHE A 1 375 ? -42.635 -26.558 13.367 1.00 32.53 375 PHE A CA 1
ATOM 2788 C C . PHE A 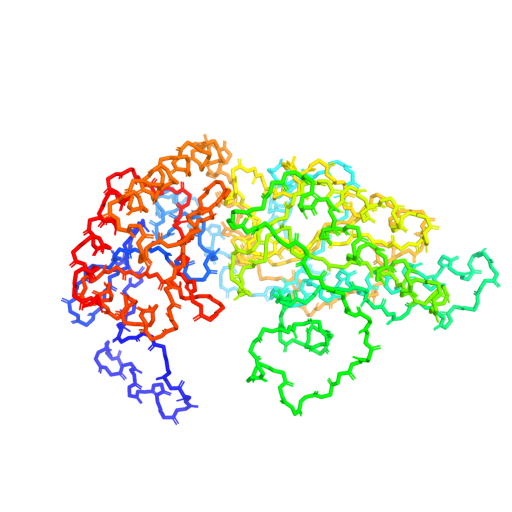1 375 ? -41.398 -25.628 13.394 1.00 33.11 375 PHE A C 1
ATOM 2789 O O . PHE A 1 375 ? -40.860 -25.323 14.473 1.00 33.01 375 PHE A O 1
ATOM 2797 N N . PRO A 1 376 ? -40.965 -25.133 12.212 1.00 33.64 376 PRO A N 1
ATOM 2798 C CA . PRO A 1 376 ? -39.695 -24.408 12.048 1.00 33.57 376 PRO A CA 1
ATOM 2799 C C . PRO A 1 376 ? -39.449 -23.238 13.003 1.00 33.52 376 PRO A C 1
ATOM 2800 O O . PRO A 1 376 ? -38.298 -22.979 13.360 1.00 34.23 376 PRO A O 1
ATOM 2804 N N . ALA A 1 377 ? -40.496 -22.528 13.405 1.00 32.79 377 ALA A N 1
ATOM 2805 C CA . ALA A 1 377 ? -40.315 -21.345 14.249 1.00 32.32 377 ALA A CA 1
ATOM 2806 C C . ALA A 1 377 ? -40.321 -21.670 15.750 1.00 31.54 377 ALA A C 1
ATOM 2807 O O . ALA A 1 377 ? -40.079 -20.804 16.595 1.00 31.47 377 ALA A O 1
ATOM 2809 N N . VAL A 1 378 ? -40.620 -22.924 16.070 1.00 30.38 378 VAL A N 1
ATOM 2810 C CA . VAL A 1 378 ? -40.984 -23.296 17.426 1.00 29.36 378 VAL A CA 1
ATOM 2811 C C . VAL A 1 378 ? -40.002 -24.351 17.969 1.00 28.04 378 VAL A C 1
ATOM 2812 O O . VAL A 1 378 ? -39.537 -24.238 19.099 1.00 27.66 378 VAL A O 1
ATOM 2816 N N . VAL A 1 379 ? -39.692 -25.355 17.153 1.00 26.45 379 VAL A N 1
ATOM 2817 C CA . VAL A 1 379 ? -38.823 -26.437 17.570 1.00 25.38 379 VAL A CA 1
ATOM 2818 C C . VAL A 1 379 ? -37.441 -26.093 17.041 1.00 25.57 379 VAL A C 1
ATOM 2819 O O . VAL A 1 379 ? -37.153 -26.298 15.863 1.00 25.42 379 VAL A O 1
ATOM 2823 N N . LEU A 1 380 ? -36.607 -25.546 17.925 1.00 24.85 380 LEU A N 1
ATOM 2824 C CA . LEU A 1 380 ? -35.300 -24.991 17.546 1.00 24.52 380 LEU A CA 1
ATOM 2825 C C . LEU A 1 380 ? -34.161 -25.897 17.984 1.00 24.22 380 LEU A C 1
ATOM 2826 O O . LEU A 1 380 ? -34.232 -26.530 19.059 1.00 23.06 380 LEU A O 1
ATOM 2831 N N . ASP A 1 381 ? -33.142 -25.970 17.124 1.00 23.88 381 ASP A N 1
ATOM 2832 C CA . ASP A 1 381 ? -31.850 -26.579 17.442 1.00 23.27 381 ASP A CA 1
ATOM 2833 C C . ASP A 1 381 ? -31.968 -28.040 17.934 1.00 22.80 381 ASP A C 1
ATOM 2834 O O . ASP A 1 381 ? -31.454 -28.381 19.018 1.00 22.17 381 ASP A O 1
ATOM 2839 N N . PRO A 1 382 ? -32.628 -28.915 17.141 1.00 22.94 382 PRO A N 1
ATOM 2840 C CA . PRO A 1 382 ? -32.671 -30.325 17.527 1.00 22.08 382 PRO A CA 1
ATOM 2841 C C . PRO A 1 382 ? -31.250 -30.904 17.504 1.00 21.90 382 PRO A C 1
ATOM 2842 O O . PRO A 1 382 ? -30.492 -30.663 16.566 1.00 21.19 382 PRO A O 1
ATOM 2846 N N . ARG A 1 383 ? -30.873 -31.647 18.542 1.00 20.40 383 ARG A N 1
ATOM 2847 C CA . ARG A 1 383 ? -29.476 -32.024 18.702 1.00 19.29 383 ARG A CA 1
ATOM 2848 C C . ARG A 1 383 ? -29.385 -33.223 19.639 1.00 19.17 383 ARG A C 1
ATOM 2849 O O . ARG A 1 383 ? -30.328 -33.488 20.382 1.00 18.66 383 ARG A O 1
ATOM 2857 N N . GLY A 1 384 ? -28.286 -33.964 19.548 1.00 18.15 384 GLY A N 1
ATOM 2858 C CA . GLY A 1 384 ? -28.019 -35.080 20.444 1.00 17.69 384 GLY A CA 1
ATOM 2859 C C . GLY A 1 384 ? -26.818 -35.914 20.070 1.00 17.79 384 GLY A C 1
ATOM 2860 O O . GLY A 1 384 ? -26.281 -35.823 18.964 1.00 17.31 384 GLY A O 1
ATOM 2861 N N . ARG A 1 385 ? -26.411 -36.764 20.997 1.00 16.44 385 ARG A N 1
ATOM 2862 C CA . ARG A 1 385 ? -25.415 -37.774 20.727 1.00 16.56 385 ARG A CA 1
ATOM 2863 C C . ARG A 1 385 ? -25.913 -39.012 21.424 1.00 15.94 385 ARG A C 1
ATOM 2864 O O . ARG A 1 385 ? -26.131 -38.987 22.656 1.00 16.56 385 ARG A O 1
ATOM 2872 N N . GLY A 1 386 ? -26.130 -40.076 20.660 1.00 15.28 386 GLY A N 1
ATOM 2873 C CA . GLY A 1 386 ? -26.817 -41.269 21.171 1.00 16.13 386 GLY A CA 1
ATOM 2874 C C . GLY A 1 386 ? -28.199 -40.886 21.692 1.00 16.86 386 GLY A C 1
ATOM 2875 O O . GLY A 1 386 ? -28.911 -40.125 21.057 1.00 16.81 386 GLY A O 1
ATOM 2876 N N . LEU A 1 387 ? -28.556 -41.386 22.878 1.00 17.00 387 LEU A N 1
ATOM 2877 C CA . LEU A 1 387 ? -29.868 -41.114 23.502 1.00 17.47 387 LEU A CA 1
ATOM 2878 C C . LEU A 1 387 ? -29.930 -39.788 24.288 1.00 17.34 387 LEU A C 1
ATOM 2879 O O . LEU A 1 387 ? -30.976 -39.420 24.831 1.00 17.71 387 LEU A O 1
ATOM 2884 N N . MET A 1 388 ? -28.807 -39.085 24.367 1.00 15.71 388 MET A N 1
ATOM 2885 C CA . MET A 1 388 ? -28.773 -37.792 24.988 1.00 16.36 388 MET A CA 1
ATOM 2886 C C . MET A 1 388 ? -29.199 -36.743 23.957 1.00 16.05 388 MET A C 1
ATOM 2887 O O . MET A 1 388 ? -28.366 -36.243 23.189 1.00 15.57 388 MET A O 1
ATOM 2892 N N . CYS A 1 389 ? -30.496 -36.415 23.949 1.00 16.08 389 CYS A N 1
ATOM 2893 C CA . CYS A 1 389 ? -31.073 -35.558 22.909 1.00 15.97 389 CYS A CA 1
ATOM 2894 C C . CYS A 1 389 ? -31.881 -34.448 23.519 1.00 15.51 389 CYS A C 1
ATOM 2895 O O . CYS A 1 389 ? -32.314 -34.540 24.676 1.00 15.86 389 CYS A O 1
ATOM 2898 N N . ALA A 1 390 ? -32.120 -33.413 22.721 1.00 15.03 390 ALA A N 1
ATOM 2899 C CA . ALA A 1 390 ? -32.746 -32.193 23.194 1.00 15.88 390 ALA A CA 1
ATOM 2900 C C . ALA A 1 390 ? -33.178 -31.321 22.019 1.00 16.80 390 ALA A C 1
ATOM 2901 O O . ALA A 1 390 ? -32.675 -31.483 20.883 1.00 17.82 390 ALA A O 1
ATOM 2903 N N . PHE A 1 391 ? -34.094 -30.399 22.300 1.00 17.21 391 PHE A N 1
ATOM 2904 C CA . PHE A 1 391 ? -34.361 -29.273 21.417 1.00 18.95 391 PHE A CA 1
ATOM 2905 C C . PHE A 1 391 ? -34.710 -28.080 22.278 1.00 19.44 391 PHE A C 1
AT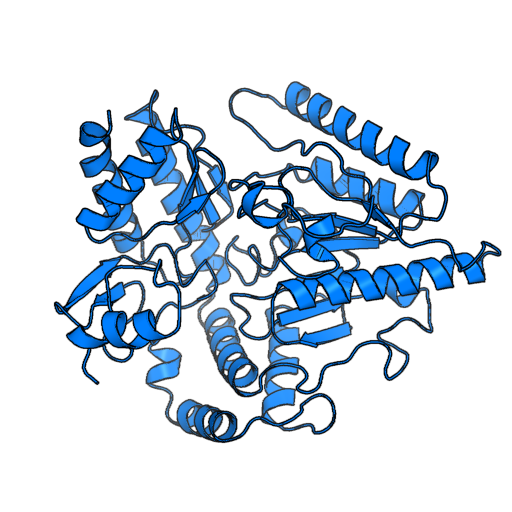OM 2906 O O . PHE A 1 391 ? -34.892 -28.224 23.491 1.00 19.25 391 PHE A O 1
ATOM 2914 N N . SER A 1 392 ? -34.793 -26.907 21.654 1.00 20.41 392 SER A N 1
ATOM 2915 C CA . SER A 1 392 ? -35.091 -25.671 22.358 1.00 21.44 392 SER A CA 1
ATOM 2916 C C . SER A 1 392 ? -36.369 -25.030 21.842 1.00 22.53 392 SER A C 1
ATOM 2917 O O . SER A 1 392 ? -36.828 -25.353 20.742 1.00 22.55 392 SER A O 1
ATOM 2920 N N . LEU A 1 393 ? -36.930 -24.150 22.662 1.00 22.92 393 LEU A N 1
ATOM 2921 C CA . LEU A 1 393 ? -38.087 -23.338 22.312 1.00 24.69 393 LEU A CA 1
ATOM 2922 C C . LEU A 1 393 ? -37.692 -21.846 22.255 1.00 25.42 393 LEU A C 1
ATOM 2923 O O . LEU A 1 393 ? -36.619 -21.480 22.751 1.00 25.69 393 LEU A O 1
ATOM 2928 N N . PRO A 1 394 ? -38.527 -20.996 21.612 1.00 26.19 394 PRO A N 1
ATOM 2929 C CA . PRO A 1 394 ? -38.248 -19.550 21.488 1.00 26.48 394 PRO A CA 1
ATOM 2930 C C . PRO A 1 394 ? -38.053 -18.821 22.828 1.00 26.26 394 PRO A C 1
ATOM 2931 O O . PRO A 1 394 ? -37.189 -17.960 22.945 1.00 26.47 394 PRO A O 1
ATOM 2935 N N . THR A 1 395 ? -38.851 -19.165 23.825 1.00 26.24 395 THR A N 1
ATOM 2936 C CA . THR A 1 395 ? -38.827 -18.473 25.094 1.00 26.71 395 THR A CA 1
ATOM 2937 C C . THR A 1 395 ? -38.883 -19.499 26.223 1.00 27.43 395 THR A C 1
ATOM 2938 O O . THR A 1 395 ? -39.315 -20.646 26.015 1.00 27.28 395 THR A O 1
ATOM 2942 N N . THR A 1 396 ? -38.472 -19.093 27.418 1.00 27.52 396 THR A N 1
ATOM 2943 C CA . THR A 1 396 ? -38.572 -19.989 28.548 1.00 28.21 396 THR A CA 1
ATOM 2944 C C . THR A 1 396 ? -40.035 -20.234 28.929 1.00 28.02 396 THR A C 1
ATOM 2945 O O . THR A 1 396 ? -40.349 -21.295 29.453 1.00 27.83 396 THR A O 1
ATOM 2949 N N . ALA A 1 397 ? -40.925 -19.280 28.627 1.00 27.46 397 ALA A N 1
ATOM 2950 C CA . ALA A 1 397 ? -42.360 -19.454 28.903 1.00 26.87 397 ALA A CA 1
ATOM 2951 C C . ALA A 1 397 ? -42.926 -20.566 28.026 1.00 26.21 397 ALA A C 1
ATOM 2952 O O . ALA A 1 397 ? -43.705 -21.404 28.501 1.00 26.17 397 ALA A O 1
ATOM 2954 N N . ASP A 1 398 ? -42.529 -20.589 26.759 1.00 25.13 398 ASP A N 1
ATOM 2955 C CA . ASP A 1 398 ? -42.964 -21.665 25.865 1.00 25.32 398 ASP A CA 1
ATOM 2956 C C . ASP A 1 398 ? -42.435 -23.015 26.360 1.00 24.26 398 ASP A C 1
ATOM 2957 O O . ASP A 1 398 ? -43.162 -24.021 26.338 1.00 24.09 398 ASP A O 1
ATOM 2962 N N . ARG A 1 399 ? -41.156 -23.037 26.744 1.00 22.58 399 ARG A N 1
ATOM 2963 C CA . ARG A 1 399 ? -40.499 -24.261 27.231 1.00 21.24 399 ARG A CA 1
ATOM 2964 C C . ARG A 1 399 ? -41.237 -24.805 28.464 1.00 21.17 399 ARG A C 1
ATOM 2965 O O . ARG A 1 399 ? -41.573 -25.979 28.499 1.00 20.32 399 ARG A O 1
ATOM 2973 N N . ASP A 1 400 ? -41.504 -23.947 29.455 1.00 21.17 400 ASP A N 1
ATOM 2974 C CA . ASP A 1 400 ? -42.195 -24.367 30.669 1.00 22.33 400 ASP A CA 1
ATOM 2975 C C . ASP A 1 400 ? -43.609 -24.884 30.380 1.00 22.36 400 ASP A C 1
ATOM 2976 O O . ASP A 1 400 ? -44.045 -25.880 30.963 1.00 21.05 400 ASP A O 1
ATOM 2981 N N . GLU A 1 401 ? -44.308 -24.207 29.472 1.00 22.53 401 GLU A N 1
ATOM 2982 C CA . GLU A 1 401 ? -45.655 -24.627 29.086 1.00 23.03 401 GLU A CA 1
ATOM 2983 C C . GLU A 1 401 ? -45.651 -25.968 28.380 1.00 22.33 401 GLU A C 1
ATOM 2984 O O . GLU A 1 401 ? -46.531 -26.783 28.636 1.00 22.39 401 GLU A O 1
ATOM 2990 N N . LEU A 1 402 ? -44.673 -26.194 27.498 1.00 21.37 402 LEU A N 1
ATOM 2991 C CA . LEU A 1 402 ? -44.545 -27.485 26.826 1.00 20.22 402 LEU A CA 1
ATOM 2992 C C . LEU A 1 402 ? -44.354 -28.606 27.844 1.00 20.45 402 LEU A C 1
ATOM 2993 O O . LEU A 1 402 ? -45.003 -29.650 27.757 1.00 19.36 402 LEU A O 1
ATOM 2998 N N . ILE A 1 403 ? -43.511 -28.368 28.843 1.00 20.51 403 ILE A N 1
ATOM 2999 C CA . ILE A 1 403 ? -43.328 -29.367 29.874 1.00 20.67 403 ILE A CA 1
ATOM 3000 C C . ILE A 1 403 ? -44.621 -29.678 30.670 1.00 20.31 403 ILE A C 1
ATOM 3001 O O . ILE A 1 403 ? -44.885 -30.837 30.967 1.00 18.85 403 ILE A O 1
ATOM 3006 N N . ARG A 1 404 ? -45.389 -28.642 31.024 1.00 20.65 404 ARG A N 1
ATOM 3007 C CA . ARG A 1 404 ? -46.694 -28.820 31.661 1.00 22.00 404 ARG A CA 1
ATOM 3008 C C . ARG A 1 404 ? -47.659 -29.591 30.768 1.00 20.50 404 ARG A C 1
ATOM 3009 O O . ARG A 1 404 ? -48.383 -30.456 31.254 1.00 19.88 404 ARG A O 1
ATOM 3017 N N . GLN A 1 405 ? -47.692 -29.249 29.478 1.00 19.88 405 GLN A N 1
ATOM 3018 C CA . GLN A 1 405 ? -48.577 -29.938 28.531 1.00 20.04 405 GLN A CA 1
ATOM 3019 C C . GLN A 1 405 ? -48.236 -31.423 28.399 1.00 19.62 405 GLN A C 1
ATOM 3020 O O . GLN A 1 405 ? -49.130 -32.266 28.236 1.00 18.98 405 GLN A O 1
ATOM 3026 N N . LEU A 1 406 ? -46.940 -31.744 28.447 1.00 19.17 406 LEU A N 1
ATOM 3027 C CA . LEU A 1 406 ? -46.503 -33.150 28.405 1.00 18.94 406 LEU A CA 1
ATOM 3028 C C . LEU A 1 406 ? -46.866 -33.891 29.678 1.00 18.10 406 LEU A C 1
ATOM 3029 O O . LEU A 1 406 ? -47.270 -35.045 29.618 1.00 17.85 406 LEU A O 1
ATOM 3034 N N . TRP A 1 407 ? -46.707 -33.230 30.827 1.00 18.34 407 TRP A N 1
ATOM 3035 C CA . TRP A 1 407 ? -47.093 -33.798 32.118 1.00 18.93 407 TRP A CA 1
ATOM 3036 C C . TRP A 1 407 ? -48.586 -34.216 32.085 1.00 19.90 407 TRP A C 1
ATOM 3037 O O . TRP A 1 407 ? -48.965 -35.353 32.482 1.00 19.26 407 TRP A O 1
ATOM 3048 N N . GLN A 1 408 ? -49.417 -33.311 31.576 1.00 20.09 408 GLN A N 1
ATOM 3049 C CA . GLN A 1 408 ? -50.842 -33.593 31.405 1.00 21.57 408 GLN A CA 1
ATOM 3050 C C . GLN A 1 408 ? -51.103 -34.804 30.518 1.00 20.91 408 GLN A C 1
ATOM 3051 O O . GLN A 1 408 ? -52.067 -35.528 30.730 1.00 21.45 408 GLN A O 1
ATOM 3057 N N . ARG A 1 409 ? -50.226 -35.030 29.542 1.00 19.81 409 ARG A N 1
ATOM 3058 C CA . ARG A 1 409 ? -50.306 -36.195 28.712 1.00 19.61 409 ARG A CA 1
ATOM 3059 C C . ARG A 1 409 ? -49.484 -37.394 29.245 1.00 19.08 409 ARG A C 1
ATOM 3060 O O . ARG A 1 409 ? -49.277 -38.341 28.528 1.00 18.41 409 ARG A O 1
ATOM 3068 N N . ALA A 1 410 ? -49.069 -37.353 30.514 1.00 18.37 410 ALA A N 1
ATOM 3069 C CA . ALA A 1 410 ? -48.337 -38.468 31.151 1.00 17.33 410 ALA A CA 1
ATOM 3070 C C . ALA A 1 410 ? -46.990 -38.787 30.465 1.00 17.73 410 ALA A C 1
ATOM 3071 O O . ALA A 1 410 ? -46.617 -39.959 30.317 1.00 17.60 410 ALA A O 1
ATOM 3073 N N . VAL A 1 411 ? -46.272 -37.751 30.021 1.00 16.69 411 VAL A N 1
ATOM 3074 C CA . VAL A 1 411 ? -44.896 -37.933 29.548 1.00 16.30 411 VAL A CA 1
ATOM 3075 C C . VAL A 1 411 ? -43.988 -37.039 30.415 1.00 17.07 411 VAL A C 1
ATOM 3076 O O . VAL A 1 411 ? -44.264 -35.821 30.583 1.00 16.46 411 VAL A O 1
ATOM 3080 N N . ILE A 1 412 ? -42.958 -37.658 31.005 1.00 16.42 412 ILE A N 1
ATOM 3081 C CA . ILE A 1 412 ? -42.031 -36.945 31.903 1.00 17.06 412 ILE A CA 1
ATOM 3082 C C . ILE A 1 412 ? -40.740 -36.617 31.161 1.00 17.46 412 ILE A C 1
ATOM 3083 O O . ILE A 1 412 ? -40.039 -37.516 30.710 1.00 17.07 412 ILE A O 1
ATOM 3088 N N . VAL A 1 413 ? -40.484 -35.327 30.986 1.00 18.15 413 VAL A N 1
ATOM 3089 C CA . VAL A 1 413 ? -39.220 -34.823 30.426 1.00 19.93 413 VAL A CA 1
ATOM 3090 C C . VAL A 1 413 ? -38.685 -33.757 31.372 1.00 20.82 413 VAL A C 1
ATOM 3091 O O . VAL A 1 413 ? -39.424 -33.269 32.226 1.00 22.62 413 VAL A O 1
ATOM 3095 N N . LEU A 1 414 ? -37.421 -33.385 31.207 1.00 20.62 414 LEU A N 1
ATOM 3096 C CA . LEU A 1 414 ? -36.768 -32.421 32.087 1.00 20.44 414 LEU A CA 1
ATOM 3097 C C . LEU A 1 414 ? -36.457 -31.144 31.326 1.00 19.69 414 LEU A C 1
ATOM 3098 O O . LEU A 1 414 ? -36.103 -31.182 30.152 1.00 19.96 414 LEU A O 1
ATOM 3103 N N . PRO A 1 415 ? -36.574 -30.000 31.994 1.00 19.43 415 PRO A N 1
ATOM 3104 C CA . PRO A 1 415 ? -36.032 -28.777 31.405 1.00 18.77 415 PRO A CA 1
ATOM 3105 C C . PRO A 1 415 ? -34.517 -28.714 31.608 1.00 19.55 415 PRO A C 1
ATOM 3106 O O . PRO A 1 415 ? -33.957 -29.466 32.427 1.00 18.16 415 PRO A O 1
ATOM 3110 N N . ALA A 1 416 ? -33.871 -27.843 30.837 1.00 20.06 416 ALA A N 1
ATOM 3111 C CA . ALA A 1 416 ? -32.470 -27.474 31.054 1.00 21.87 416 ALA A CA 1
ATOM 3112 C C . ALA A 1 416 ? -32.267 -26.069 30.515 1.00 22.96 416 ALA A C 1
ATOM 3113 O O . ALA A 1 416 ? -32.925 -25.667 29.544 1.00 23.76 416 ALA A O 1
ATOM 3115 N N . GLY A 1 417 ? -31.333 -25.343 31.124 1.00 24.03 417 GLY A N 1
ATOM 3116 C CA . GLY A 1 417 ? -31.079 -23.954 30.770 1.00 24.42 417 GLY A CA 1
ATOM 3117 C C . GLY A 1 417 ? -32.341 -23.110 30.750 1.00 25.12 417 GLY A C 1
ATOM 3118 O O . GLY A 1 417 ? -33.329 -23.408 31.434 1.00 25.09 417 GLY A O 1
ATOM 3119 N N . ALA A 1 418 ? -32.308 -22.047 29.952 1.00 25.69 418 ALA A N 1
ATOM 3120 C CA . ALA A 1 418 ? -33.444 -21.145 29.851 1.00 25.85 418 ALA A CA 1
ATOM 3121 C C . ALA A 1 418 ? -34.550 -21.670 28.940 1.00 25.73 418 ALA A C 1
ATOM 3122 O O . ALA A 1 418 ? -35.711 -21.354 29.157 1.00 26.89 418 ALA A O 1
ATOM 3124 N N . ASP A 1 419 ? -34.210 -22.444 27.917 1.00 25.25 419 ASP A N 1
ATOM 3125 C CA . ASP A 1 419 ? -35.200 -22.767 26.889 1.00 25.26 419 ASP A CA 1
ATOM 3126 C C . ASP A 1 419 ? -35.115 -24.181 26.294 1.00 23.84 419 ASP A C 1
ATOM 3127 O O . ASP A 1 419 ? -35.662 -24.435 25.212 1.00 23.75 419 ASP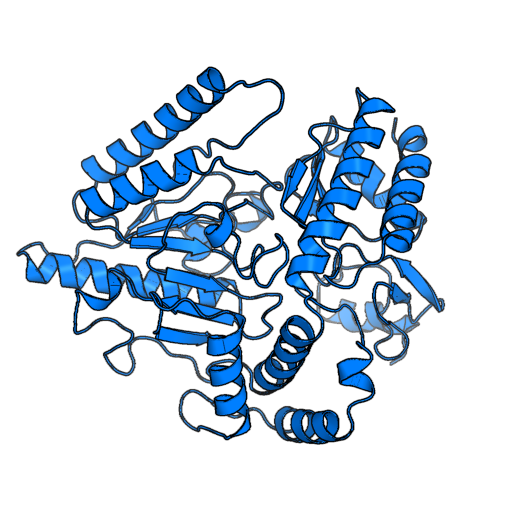 A O 1
ATOM 3132 N N . THR A 1 420 ? -34.433 -25.093 26.984 1.00 21.35 420 THR A N 1
ATOM 3133 C CA . THR A 1 420 ? -34.237 -26.447 26.459 1.00 20.14 420 THR A CA 1
ATOM 3134 C C . THR A 1 420 ? -35.168 -27.449 27.127 1.00 19.12 420 THR A C 1
ATOM 3135 O O . THR A 1 420 ? -35.468 -27.340 28.326 1.00 18.14 420 THR A O 1
ATOM 3139 N N . VAL A 1 421 ? -35.632 -28.402 26.323 1.00 18.71 421 VAL A N 1
ATOM 3140 C CA . VAL A 1 421 ? -36.297 -29.605 26.803 1.00 19.08 421 VAL A CA 1
ATOM 3141 C C . VAL A 1 421 ? -35.317 -30.752 26.507 1.00 19.38 421 VAL A C 1
ATOM 3142 O O . VAL A 1 421 ? -34.862 -30.907 25.372 1.00 18.90 421 VAL A O 1
ATOM 3146 N N . ARG A 1 422 ? -35.003 -31.558 27.517 1.00 18.79 422 ARG A N 1
ATOM 3147 C CA . ARG A 1 422 ? -34.088 -32.680 27.309 1.00 19.03 422 ARG A CA 1
ATOM 3148 C C . ARG A 1 422 ? -34.764 -34.049 27.451 1.00 17.95 422 ARG A C 1
ATOM 3149 O O . ARG A 1 422 ? -35.731 -34.213 28.230 1.00 17.81 422 ARG A O 1
ATOM 3157 N N . PHE A 1 423 ? -34.277 -34.998 26.655 1.00 16.47 423 PHE A N 1
ATOM 3158 C CA . PHE A 1 423 ? -34.695 -36.391 26.713 1.00 17.64 423 PHE A CA 1
ATOM 3159 C C . PHE A 1 423 ? -33.573 -37.181 27.366 1.00 17.17 423 PHE A C 1
ATOM 3160 O O . PHE A 1 423 ? -32.397 -37.054 26.972 1.00 17.19 423 PHE A O 1
ATOM 3168 N N . ARG A 1 424 ? -33.949 -37.938 28.399 1.00 16.74 424 ARG A N 1
ATOM 3169 C CA . ARG A 1 424 ? -33.079 -38.906 29.065 1.00 16.17 424 ARG A CA 1
ATOM 3170 C C . ARG A 1 424 ? -33.800 -40.258 29.185 1.00 15.79 424 ARG A C 1
ATOM 3171 O O . ARG A 1 424 ? -34.213 -40.659 30.295 1.00 15.58 424 ARG A O 1
ATOM 3179 N N . PRO A 1 425 ? -33.977 -40.9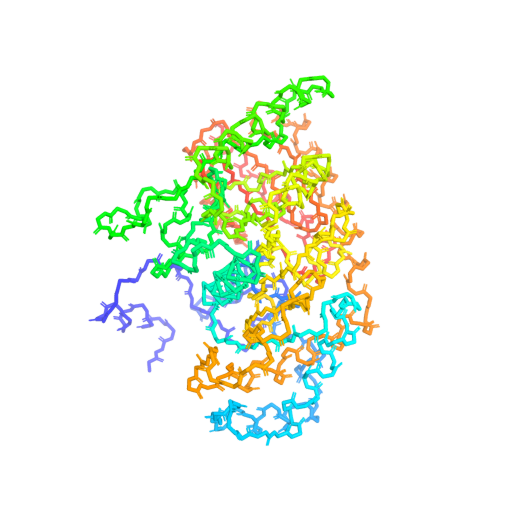52 28.052 1.00 15.79 425 PRO A N 1
ATOM 3180 C CA . PRO A 1 425 ? -34.637 -42.237 28.090 1.00 15.81 425 PRO A CA 1
ATOM 3181 C C . PRO A 1 425 ? -33.695 -43.308 28.651 1.00 15.57 425 PRO A C 1
ATOM 3182 O O . PRO A 1 425 ? -32.468 -43.100 28.657 1.00 15.99 425 PRO A O 1
ATOM 3186 N N . PRO A 1 426 ? -34.248 -44.450 29.106 1.00 15.63 426 PRO A N 1
ATOM 3187 C CA . PRO A 1 426 ? -33.364 -45.565 29.470 1.00 14.51 426 PRO A CA 1
ATOM 3188 C C . PRO A 1 426 ? -32.725 -46.203 28.242 1.00 15.29 426 PRO A C 1
ATOM 3189 O O . PRO A 1 426 ? -33.246 -46.061 27.123 1.00 13.84 426 PRO A O 1
ATOM 3193 N N . LEU A 1 427 ? -31.603 -46.894 28.429 1.00 14.77 427 LEU A N 1
ATOM 3194 C CA . LEU A 1 427 ? -30.907 -47.522 27.301 1.00 14.98 427 LEU A CA 1
ATOM 3195 C C . LEU A 1 427 ? -31.784 -48.574 26.610 1.00 15.58 427 LEU A C 1
ATOM 3196 O O . LEU A 1 427 ? -31.548 -48.929 25.453 1.00 15.66 427 LEU A O 1
ATOM 3201 N N . THR A 1 428 ? -32.801 -49.049 27.327 1.00 15.33 428 THR A N 1
ATOM 3202 C CA . THR A 1 428 ? -33.684 -50.137 26.877 1.00 15.64 428 THR A CA 1
ATOM 3203 C C . THR A 1 428 ? -34.972 -49.621 26.198 1.00 15.92 428 THR A C 1
ATOM 3204 O O . THR A 1 428 ? -35.878 -50.407 25.875 1.00 16.55 428 THR A O 1
ATOM 3208 N N . VAL A 1 429 ? -35.078 -48.308 26.040 1.00 15.53 429 VAL A N 1
ATOM 3209 C CA . VAL A 1 429 ? -36.220 -47.678 25.362 1.00 15.50 429 VAL A CA 1
ATOM 3210 C C . VAL A 1 429 ? -36.460 -48.335 23.985 1.00 15.55 429 VAL A C 1
ATOM 3211 O O . VAL A 1 429 ? -35.491 -48.683 23.273 1.00 16.54 429 VAL A O 1
ATOM 3215 N N . SER A 1 430 ? -37.732 -48.525 23.623 1.00 14.65 430 SER A N 1
ATOM 3216 C CA . SER A 1 430 ? -38.086 -49.042 22.276 1.00 13.89 430 SER A CA 1
ATOM 3217 C C . SER A 1 430 ? -38.457 -47.925 21.297 1.00 14.14 430 SER A C 1
ATOM 3218 O O . SER A 1 430 ? -38.656 -46.771 21.688 1.00 14.18 430 SER A O 1
ATOM 3221 N N . THR A 1 431 ? -38.553 -48.237 20.006 1.00 15.01 431 THR A N 1
ATOM 3222 C CA . THR A 1 431 ? -38.900 -47.177 19.068 1.00 15.80 431 THR A CA 1
ATOM 3223 C C . THR A 1 431 ? -40.376 -46.801 19.242 1.00 14.68 431 THR A C 1
ATOM 3224 O O . THR A 1 431 ? -40.743 -45.649 19.049 1.00 15.24 431 THR A O 1
ATOM 3228 N N . ALA A 1 432 ? -41.221 -47.740 19.639 1.00 14.16 432 ALA A N 1
ATOM 3229 C CA . ALA A 1 432 ? -42.642 -47.393 19.879 1.00 15.00 432 ALA A CA 1
ATOM 3230 C C . ALA A 1 432 ? -42.813 -46.364 21.012 1.00 15.06 432 ALA A C 1
ATOM 3231 O O . ALA A 1 432 ? -43.676 -45.450 20.956 1.00 14.78 432 ALA A O 1
ATOM 3233 N N . GLU A 1 433 ? -41.973 -46.500 22.041 1.00 14.71 433 GLU A N 1
ATOM 3234 C CA . GLU A 1 433 ? -41.964 -45.585 23.170 1.00 14.09 433 GLU A CA 1
ATOM 3235 C C . GLU A 1 433 ? -41.463 -44.202 22.763 1.00 14.66 433 GLU A C 1
ATOM 3236 O O . GLU A 1 433 ? -42.028 -43.181 23.174 1.00 14.86 433 GLU A O 1
ATOM 3242 N N . ILE A 1 434 ? -40.410 -44.168 21.940 1.00 15.63 434 ILE A N 1
ATOM 3243 C CA . ILE A 1 434 ? -39.954 -42.924 21.345 1.00 15.30 434 ILE A CA 1
ATOM 3244 C C . ILE A 1 434 ? -41.077 -42.303 20.512 1.00 15.83 434 ILE A C 1
ATOM 3245 O O . ILE A 1 434 ? -41.328 -41.098 20.626 1.00 15.95 434 ILE A O 1
ATOM 3250 N N . ASP A 1 435 ? -41.762 -43.113 19.704 1.00 16.79 435 ASP A N 1
ATOM 3251 C CA . ASP A 1 435 ? -42.913 -42.610 18.923 1.00 17.57 435 ASP A CA 1
ATOM 3252 C C . ASP A 1 435 ? -43.998 -42.003 19.827 1.00 17.30 435 ASP A C 1
ATOM 3253 O O . ASP A 1 435 ? -44.520 -40.939 19.538 1.00 18.05 435 ASP A O 1
ATOM 3258 N N . ALA A 1 436 ? -44.307 -42.655 20.951 1.00 17.92 436 ALA A N 1
ATOM 3259 C CA . ALA A 1 436 ? -45.298 -42.121 21.883 1.00 17.88 436 ALA A CA 1
ATOM 3260 C C . ALA A 1 436 ? -44.858 -40.783 22.464 1.00 17.92 436 ALA A C 1
ATOM 3261 O O . ALA A 1 436 ? -45.679 -39.865 22.582 1.00 17.31 436 ALA A O 1
ATOM 3263 N N . ALA A 1 437 ? -43.563 -40.637 22.777 1.00 17.25 437 ALA A N 1
ATOM 3264 C CA . ALA A 1 437 ? -43.091 -39.371 23.313 1.00 17.72 437 ALA A CA 1
ATOM 3265 C C . ALA A 1 437 ? -43.246 -38.261 22.255 1.00 17.40 437 ALA A C 1
ATOM 3266 O O . ALA A 1 437 ? -43.687 -37.158 22.569 1.00 16.60 437 ALA A O 1
ATOM 3268 N N . ILE A 1 438 ? -42.891 -38.581 21.011 1.00 16.80 438 ILE A N 1
ATOM 3269 C CA . ILE A 1 438 ? -42.918 -37.621 19.905 1.00 17.77 438 ILE A CA 1
ATOM 3270 C C . ILE A 1 438 ? -44.371 -37.208 19.590 1.00 18.16 438 ILE A C 1
ATOM 3271 O O . ILE A 1 438 ? -44.660 -36.023 19.372 1.00 17.82 438 ILE A O 1
ATOM 3276 N N . ALA A 1 439 ? -45.272 -38.192 19.598 1.00 17.83 439 ALA A N 1
ATOM 3277 C CA . ALA A 1 439 ? -46.708 -37.946 19.388 1.00 18.36 439 ALA A CA 1
ATOM 3278 C C . ALA A 1 439 ? -47.255 -36.956 20.417 1.00 17.94 439 ALA A C 1
ATOM 3279 O O . ALA A 1 439 ? -48.045 -36.066 20.073 1.00 18.44 439 ALA A O 1
ATOM 3281 N N . ALA A 1 440 ? -46.825 -37.096 21.681 1.00 17.66 440 ALA A N 1
ATOM 3282 C CA . ALA A 1 440 ? -47.235 -36.165 22.735 1.00 16.41 440 ALA A CA 1
ATOM 3283 C C . ALA A 1 440 ? -46.746 -34.754 22.497 1.00 16.63 440 ALA A C 1
ATOM 3284 O O . ALA A 1 440 ? -47.484 -33.802 22.698 1.00 16.29 440 ALA A O 1
ATOM 3286 N N . VAL A 1 441 ? -45.491 -34.618 22.085 1.00 17.34 441 VAL A N 1
ATOM 3287 C CA . VAL A 1 441 ? -44.908 -33.310 21.762 1.00 17.61 441 VAL A CA 1
ATOM 3288 C C . VAL A 1 441 ? -45.702 -32.665 20.609 1.00 19.03 441 VAL A C 1
ATOM 3289 O O . VAL A 1 441 ? -46.095 -31.498 20.690 1.00 18.45 441 VAL A O 1
ATOM 3293 N N . ARG A 1 442 ? -45.949 -33.449 19.562 1.00 20.40 442 ARG A N 1
ATOM 3294 C CA . ARG A 1 442 ? -46.819 -33.029 18.450 1.00 22.40 442 ARG A CA 1
ATOM 3295 C C . ARG A 1 442 ? -48.219 -32.536 18.866 1.00 22.58 442 ARG A C 1
ATOM 3296 O O . ARG A 1 442 ? -48.662 -31.506 18.377 1.00 22.73 442 ARG A O 1
ATOM 3304 N N . SER A 1 443 ? -48.886 -33.250 19.776 1.00 23.17 443 SER A N 1
ATOM 3305 C CA . SER A 1 443 ? -50.190 -32.830 20.309 1.00 24.39 443 SER A CA 1
ATOM 3306 C C . SER A 1 443 ? -50.107 -31.534 21.085 1.00 24.74 443 SER A C 1
ATOM 3307 O O . SER A 1 443 ? -50.975 -30.672 20.960 1.00 25.27 443 SER A O 1
ATOM 3310 N N . ALA A 1 444 ? -49.058 -31.410 21.892 1.00 24.41 444 ALA A N 1
ATOM 3311 C CA . ALA A 1 444 ? -48.873 -30.286 22.805 1.00 24.44 444 ALA A CA 1
ATOM 3312 C C . ALA A 1 444 ? -48.481 -28.984 22.112 1.00 24.53 444 ALA A C 1
ATOM 3313 O O . ALA A 1 444 ? -48.867 -27.908 22.558 1.00 24.87 444 ALA A O 1
ATOM 3315 N N . LEU A 1 445 ? -47.708 -29.073 21.036 1.00 25.00 445 LEU A N 1
ATOM 3316 C CA . LEU A 1 445 ? -47.134 -27.870 20.402 1.00 26.44 445 LEU A CA 1
ATOM 3317 C C . LEU A 1 445 ? -48.154 -26.823 19.910 1.00 27.11 445 LEU A C 1
ATOM 3318 O O . LEU A 1 445 ? -47.973 -25.634 20.172 1.00 26.97 445 LEU A O 1
ATOM 3323 N N . PRO A 1 446 ? -49.209 -27.255 19.178 1.00 28.09 446 PRO A N 1
ATOM 3324 C CA . PRO A 1 446 ? -50.217 -26.274 18.757 1.00 28.31 446 PRO A CA 1
ATOM 3325 C C . PRO A 1 446 ? -50.836 -25.532 19.938 1.00 28.72 446 PRO A C 1
ATOM 3326 O O . PRO A 1 446 ? -51.146 -24.351 19.814 1.00 29.27 446 PRO A O 1
ATOM 3330 N N . VAL A 1 447 ? -50.971 -26.207 21.076 1.00 28.66 447 VAL A N 1
ATOM 3331 C CA . VAL A 1 447 ? -51.482 -25.607 22.298 1.00 29.19 447 VAL A CA 1
ATOM 3332 C C . VAL A 1 447 ? -50.524 -24.546 22.881 1.00 30.56 447 VAL A C 1
ATOM 3333 O O . VAL A 1 447 ? -50.980 -23.489 23.335 1.00 29.93 447 VAL A O 1
ATOM 3337 N N . VAL A 1 448 ? -49.210 -24.802 22.872 1.00 31.65 448 VAL A N 1
ATOM 3338 C CA . VAL A 1 448 ? -48.290 -23.786 23.400 1.00 33.24 448 VAL A CA 1
ATOM 3339 C C . VAL A 1 448 ? -48.163 -22.564 22.460 1.00 34.39 448 VAL A C 1
ATOM 3340 O O . VAL A 1 448 ? -48.069 -21.442 22.951 1.00 34.83 448 VAL A O 1
ATOM 3344 N N . THR A 1 449 ? -48.190 -22.768 21.141 1.00 35.24 449 THR A N 1
ATOM 3345 C CA . THR A 1 449 ? -48.118 -21.641 20.181 1.00 36.78 449 THR A CA 1
ATOM 3346 C C . THR A 1 449 ? -49.253 -20.590 20.310 1.00 37.17 449 THR A C 1
ATOM 3347 O O . THR A 1 449 ? -50.422 -20.914 20.611 1.00 38.28 449 THR A O 1
#

Sequence (435 aa):
TTPDRVHEVLGRSMLVDGLDIVLDLTRSGGSYLVDAITGRRYLDMFTFVASSALGMNPPALVDDREFHAELMQAALNKPSNSDVYSVAMARFVETFARVLGDPALPHLFFVEGGALAVENALKAAFDWKSRHNQAHGIDPALGTQVLHLRGAFHGRSGYTLSLTNTKPTITARFPKFDWPRIDAPYMRPGLDEPAMAALEAEALRQARAAFETRPHDIACFVAEPIQGEGGDRHFRPEFFAAMRELCDEFDALLIFDEVQTGCGLTGTAWAYQQLDVAPDIVAFGKKTQVCGVMAGRRVDEVADNVFAVPSRLNSTWGGNLTDMVRARRILEVIEAEGLFERAVQHGKYLRARLDELAADFPAVVLDPRGRGLMCAFSLPTTADRDELIRQLWQRAVIVLPAGADTVRFRPPLTVSTAEIDAAIAAVRSALPVVT

Organism: Mycobacterium tuberculosis (strain ATCC 25618 / H37Rv) (NCBI:txid83332)

Nearest PDB structures (foldseek):
  2cin-assembly1_A  TM=1.002E+00  e=2.175E-89  Mycobacterium tuberculosis H37Rv
  2jjf-assembly1_A-2  TM=1.002E+00  e=4.111E-89  Mycobacterium tuberculosis
  2jje-assembly1_A-2  TM=1.002E+00  e=8.723E-89  Mycobacterium tuberculosis
  2jjh-assembly1_A-2  TM=1.002E+00  e=4.727E-87  Mycobacterium tuberculosis
  1z7d-assembly1_A  TM=8.638E-01  e=8.804E-25  Plasmodium yoelii yoelii

Radius of gyration: 22.14 Å; Cα contacts (8 Å, |Δi|>4): 841; chains: 1; bounding box: 66×51×48 Å

CATH classification: 3.90.1150.10 (+1 more: 3.40.640.10)